Protein AF-A0A6J4JPA9-F1 (afdb_monomer_lite)

Radius of gyration: 32.17 Å; chains: 1; bounding box: 123×94×75 Å

pLDDT: mean 89.49, std 14.1, range [35.19, 98.88]

Organism: NCBI:txid1672391

Secondary structure (DSSP, 8-state):
---------------------PPPPPP---EEE-TTTS-EEEHHHHHHHHHTTHHHHH-SB-S--EEEE-TTT--EEEEEEBSS-EEEE-TTSPTTTTEEE--HHHHHHHHTT--GGGSPPPSS--TTEEEETTTTEEEEEEETTEEHHHHHHH-----S--SS--HHHHHHHT-SB-S--EEEE-TTS-EEEEEEBSS-EEEE-TTS-GGGSEEE--HHHHHHTT---S--TT-EEEEEEESHHHHTTT-SS-HHHHHHHHHHHHHTS-EEEEE---TT--HHHHHHHHHH-HHHHHHHHH-SEEEEE--HHHHHHHHHHHHTT-S-TTTT-HHHHHHHHHHHHHHHHHHHHHHHHS-TTSSEEEEEPPP-TTHHHHHS--S-GGGSS--HHHHHHHHHHHHHHHHHHHHHHTT--EE-HHHHHHTTTT-S-TTTTT-B-TTSSSB-HHHHHHHHHHHHTT--GGG-

Foldseek 3Di:
DDDDDDDDDDDDDDDDPPPDPDPPDDPPWDKDADPVQREMDTHPRNVQLVQQPHCQQFNAWNDYFDWDQDPPPRDTFRWTFTQQWIWGAQPVDDPPVRIATAQLLCVVCVVVVHDLLPADADPADDPQWDADPVQRETFHAPDDCARRRNVLQFHFGDGPVDPTADNVRSCRRFNAWSHYFDQDQAPVRDGFGWTTTRRWIWTADPPDDRVVRTDTGSSSVVVVVPPCDPDPPAEAQEEEEEACQLVQPQEPDGLVRVLLVLVCVVQVGHYDYDYPYYYLDALVNRLCCLPPPPVNLVSLLRGQEYEYEHHLSLLVVLLVCLLVLNCDDPQSRVSLVVSLVVRLVSLLSSLVSSCVSDPVLQHQYEYEADADLCLVVQCVADSGVVPVRDGNCNVSVVSSVSSRVSVCVSCVVRVYYYQYLQCVQCNPVSRRNNVVVQQCDPVSRHGYNVVSVSVNVSSCVVDSVSSD

Structure (mmCIF, N/CA/C/O backbone):
data_AF-A0A6J4JPA9-F1
#
_entry.id   AF-A0A6J4JPA9-F1
#
loop_
_atom_site.group_PDB
_atom_site.id
_atom_site.type_symbol
_atom_site.label_atom_id
_atom_site.label_alt_id
_atom_site.label_comp_id
_atom_site.label_asym_id
_atom_site.label_entity_id
_atom_site.label_seq_id
_atom_site.pdbx_PDB_ins_code
_atom_site.Cartn_x
_atom_site.Cartn_y
_atom_site.Cartn_z
_atom_site.occupancy
_atom_site.B_iso_or_equiv
_atom_site.auth_seq_id
_atom_site.auth_comp_id
_atom_site.auth_asym_id
_atom_site.auth_atom_id
_atom_site.pdbx_PDB_model_num
ATOM 1 N N . MET A 1 1 ? -89.850 -56.544 42.419 1.00 40.09 1 MET A N 1
ATOM 2 C CA . MET A 1 1 ? -90.032 -56.552 40.947 1.00 40.09 1 MET A CA 1
ATOM 3 C C . MET A 1 1 ? -90.059 -55.088 40.504 1.00 40.09 1 MET A C 1
ATOM 5 O O . MET A 1 1 ? -90.893 -54.366 41.016 1.00 40.09 1 MET A O 1
ATOM 9 N N . ILE A 1 2 ? -88.989 -54.527 39.911 1.00 38.66 2 ILE A N 1
ATOM 10 C CA . ILE A 1 2 ? -88.710 -54.491 38.447 1.00 38.66 2 ILE A CA 1
ATOM 11 C C . ILE A 1 2 ? -89.885 -53.768 37.737 1.00 38.66 2 ILE A C 1
ATOM 13 O O . ILE A 1 2 ? -90.986 -54.280 37.838 1.00 38.66 2 ILE A O 1
ATOM 17 N N . ARG A 1 3 ? -89.821 -52.625 37.024 1.00 38.16 3 ARG A N 1
ATOM 18 C CA . ARG A 1 3 ? -88.810 -51.859 36.250 1.00 38.16 3 ARG A CA 1
ATOM 19 C C . ARG A 1 3 ? -89.364 -50.419 36.057 1.00 38.16 3 ARG A C 1
ATOM 21 O O . ARG A 1 3 ? -90.545 -50.277 35.783 1.00 38.16 3 ARG A O 1
ATOM 28 N N . ARG A 1 4 ? -88.591 -49.364 36.352 1.00 39.19 4 ARG A N 1
ATOM 29 C CA . ARG A 1 4 ? -87.927 -48.412 35.417 1.00 39.19 4 ARG A CA 1
ATOM 30 C C . ARG A 1 4 ? -88.840 -47.649 34.433 1.00 39.19 4 ARG A C 1
ATOM 32 O O . ARG A 1 4 ? -89.120 -48.144 33.348 1.00 39.19 4 ARG A O 1
ATOM 39 N N . SER A 1 5 ? -89.161 -46.403 34.792 1.00 42.16 5 SER A N 1
ATOM 40 C CA . SER A 1 5 ? -89.666 -45.349 33.898 1.00 42.16 5 SER A CA 1
ATOM 41 C C . SER A 1 5 ? -88.503 -44.571 33.271 1.00 42.16 5 SER A C 1
ATOM 43 O O . SER A 1 5 ? -87.488 -44.328 33.922 1.00 42.16 5 SER A O 1
ATOM 45 N N . ALA A 1 6 ? -88.654 -44.221 31.995 1.00 45.50 6 ALA A N 1
ATOM 46 C CA . ALA A 1 6 ? -87.673 -43.530 31.169 1.00 45.50 6 ALA A CA 1
ATOM 47 C C . ALA A 1 6 ? -87.465 -42.065 31.594 1.00 45.50 6 ALA A C 1
ATOM 49 O O . ALA A 1 6 ? -88.432 -41.346 31.831 1.00 45.50 6 ALA A O 1
ATOM 50 N N . ALA A 1 7 ? -86.208 -41.620 31.616 1.00 42.81 7 ALA A N 1
ATOM 51 C CA . ALA A 1 7 ? -85.838 -40.209 31.656 1.00 42.81 7 ALA A CA 1
ATOM 52 C C . ALA A 1 7 ? -84.923 -39.913 30.460 1.00 42.81 7 ALA A C 1
ATOM 54 O O . ALA A 1 7 ? -83.884 -40.549 30.281 1.00 42.81 7 ALA A O 1
ATOM 55 N N . LEU A 1 8 ? -85.367 -38.977 29.625 1.00 41.09 8 LEU A N 1
ATOM 56 C CA . LEU A 1 8 ? -84.648 -38.418 28.487 1.00 41.09 8 LEU A CA 1
ATOM 57 C C . LEU A 1 8 ? -83.448 -37.608 29.015 1.00 41.09 8 LEU A C 1
ATOM 59 O O . LEU A 1 8 ? -83.644 -36.670 29.785 1.00 41.09 8 LEU A O 1
ATOM 63 N N . VAL A 1 9 ? -82.223 -37.944 28.607 1.00 43.97 9 VAL A N 1
ATOM 64 C CA . VAL A 1 9 ? -81.032 -37.116 28.859 1.00 43.97 9 VAL A CA 1
ATOM 65 C C . VAL A 1 9 ? -80.701 -36.370 27.571 1.00 43.97 9 VAL A C 1
ATOM 67 O O . VAL A 1 9 ? -80.315 -36.978 26.576 1.00 43.97 9 VAL A O 1
ATOM 70 N N . LEU A 1 10 ? -80.880 -35.049 27.594 1.00 43.00 10 LEU A N 1
ATOM 71 C CA . LEU A 1 10 ? -80.445 -34.130 26.546 1.00 43.00 10 LEU A CA 1
ATOM 72 C C . LEU A 1 10 ? -78.916 -33.981 26.637 1.00 43.00 10 LEU A C 1
ATOM 74 O O . LEU A 1 10 ? -78.399 -33.449 27.618 1.00 43.00 10 LEU A O 1
ATOM 78 N N . SER A 1 11 ? -78.183 -34.468 25.640 1.00 42.44 11 SER A N 1
ATOM 79 C CA . SER A 1 11 ? -76.731 -34.284 25.540 1.00 42.44 11 SER A CA 1
ATOM 80 C C . SER A 1 11 ? -76.431 -32.926 24.895 1.00 42.44 11 SER A C 1
ATOM 82 O O . SER A 1 11 ? -76.606 -32.764 23.689 1.00 42.44 11 SER A O 1
ATOM 84 N N . LEU A 1 12 ? -75.988 -31.940 25.682 1.00 43.91 12 LEU A N 1
ATOM 85 C CA . LEU A 1 12 ? -75.401 -30.706 25.150 1.00 43.91 12 LEU A CA 1
ATOM 86 C C . LEU A 1 12 ? -73.996 -31.006 24.601 1.00 43.91 12 LEU A C 1
ATOM 88 O O . LEU A 1 12 ? -73.062 -31.257 25.361 1.00 43.91 12 LEU A O 1
ATOM 92 N N . LEU A 1 13 ? -73.848 -30.954 23.278 1.00 46.59 13 LEU A N 1
ATOM 93 C CA . LEU A 1 13 ? -72.557 -30.864 22.596 1.00 46.59 13 LEU A CA 1
ATOM 94 C C . LEU A 1 13 ? -72.004 -29.443 22.776 1.00 46.59 13 LEU A C 1
ATOM 96 O O . LEU A 1 13 ? -72.450 -28.505 22.120 1.00 46.59 13 LEU A O 1
ATOM 100 N N . VAL A 1 14 ? -71.034 -29.282 23.675 1.00 51.16 14 VAL A N 1
ATOM 101 C CA . VAL A 1 14 ? -70.233 -28.057 23.786 1.00 51.16 14 VAL A CA 1
ATOM 102 C C . VAL A 1 14 ? -69.163 -28.101 22.694 1.00 51.16 14 VAL A C 1
ATOM 104 O O . VAL A 1 14 ? -68.189 -28.843 22.802 1.00 51.16 14 VAL A O 1
ATOM 107 N N . LEU A 1 15 ? -69.356 -27.331 21.621 1.00 48.31 15 LEU A N 1
ATOM 108 C CA . LEU A 1 15 ? -68.305 -27.055 20.641 1.00 48.31 15 LEU A CA 1
ATOM 109 C C . LEU A 1 15 ? -67.292 -26.081 21.256 1.00 48.31 15 LEU A C 1
ATOM 111 O O . LEU A 1 15 ? -67.607 -24.912 21.475 1.00 48.31 15 LEU A O 1
ATOM 115 N N . TRP A 1 16 ? -66.068 -26.547 21.507 1.00 46.41 16 TRP A N 1
ATOM 116 C CA . TRP A 1 16 ? -64.939 -25.650 21.744 1.00 46.41 16 TRP A CA 1
ATOM 117 C C . TRP A 1 16 ? -64.489 -25.025 20.417 1.00 46.41 16 TRP A C 1
ATOM 119 O O . TRP A 1 16 ? -64.202 -25.765 19.473 1.00 46.41 16 TRP A O 1
ATOM 129 N N . PRO A 1 17 ? -64.385 -23.688 20.314 1.00 51.78 17 PRO A N 1
ATOM 130 C CA . PRO A 1 17 ? -63.760 -23.067 19.161 1.00 51.78 17 PRO A CA 1
ATOM 131 C C . PRO A 1 17 ? -62.256 -23.349 19.222 1.00 51.78 17 PRO A C 1
ATOM 133 O O . PRO A 1 17 ? -61.570 -22.924 20.149 1.00 51.78 17 PRO A O 1
ATOM 136 N N . ALA A 1 18 ? -61.739 -24.072 18.230 1.00 52.09 18 ALA A N 1
ATOM 137 C CA . ALA A 1 18 ? -60.306 -24.180 18.009 1.00 52.09 18 ALA A CA 1
ATOM 138 C C . ALA A 1 18 ? -59.786 -22.796 17.599 1.00 52.09 18 ALA A C 1
ATOM 140 O O . ALA A 1 18 ? -60.001 -22.347 16.475 1.00 52.09 18 ALA A O 1
ATOM 141 N N . TRP A 1 19 ? -59.150 -22.087 18.530 1.00 52.19 19 TRP A N 1
ATOM 142 C CA . TRP A 1 19 ? -58.450 -20.848 18.222 1.00 52.19 19 TRP A CA 1
ATOM 143 C C . TRP A 1 19 ? -57.197 -21.221 17.436 1.00 52.19 19 TRP A C 1
ATOM 145 O O . TRP A 1 19 ? -56.226 -21.733 17.990 1.00 52.19 19 TRP A O 1
ATOM 155 N N . SER A 1 20 ? -57.237 -21.013 16.123 1.00 51.69 20 SER A N 1
ATOM 156 C CA . SER A 1 20 ? -56.045 -21.051 15.288 1.00 51.69 20 SER A CA 1
ATOM 157 C C . SER A 1 20 ? -55.125 -19.917 15.738 1.00 51.69 20 SER A C 1
ATOM 159 O O . SER A 1 20 ? -55.401 -18.747 15.486 1.00 51.69 20 SER A O 1
ATOM 161 N N . THR A 1 21 ? -54.043 -20.244 16.442 1.00 50.28 21 THR A N 1
ATOM 162 C CA . THR A 1 21 ? -52.960 -19.296 16.700 1.00 50.28 21 THR A CA 1
ATOM 163 C C . THR A 1 21 ? -52.272 -19.008 15.370 1.00 50.28 21 THR A C 1
ATOM 165 O O . THR A 1 21 ? -51.461 -19.810 14.903 1.00 50.28 21 THR A O 1
ATOM 168 N N . SER A 1 22 ? -52.614 -17.891 14.731 1.00 51.72 22 SER A N 1
ATOM 169 C CA . SER A 1 22 ? -51.797 -17.353 13.645 1.00 51.72 22 SER A CA 1
ATOM 170 C C . SER A 1 22 ? -50.375 -17.137 14.178 1.00 51.72 22 SER A C 1
ATOM 172 O O . SER A 1 22 ? -50.234 -16.577 15.270 1.00 51.72 22 SER A O 1
ATOM 174 N N . PRO A 1 23 ? -49.317 -17.568 13.468 1.00 51.97 23 PRO A N 1
ATOM 175 C CA . PRO A 1 23 ? -47.966 -17.196 13.853 1.00 51.97 23 PRO A CA 1
ATOM 176 C C . PRO A 1 23 ? -47.880 -15.669 13.800 1.00 51.97 23 PRO A C 1
ATOM 178 O O . PRO A 1 23 ? -48.287 -15.054 12.812 1.00 51.97 23 PRO A O 1
ATOM 181 N N . ALA A 1 24 ? -47.408 -15.051 14.882 1.00 51.53 24 ALA A N 1
ATOM 182 C CA . ALA A 1 24 ? -47.100 -13.630 14.880 1.00 51.53 24 ALA A CA 1
ATOM 183 C C . ALA A 1 24 ? -46.121 -13.365 13.728 1.00 51.53 24 ALA A C 1
ATOM 185 O O . ALA A 1 24 ? -45.061 -13.989 13.666 1.00 51.53 24 ALA A O 1
ATOM 186 N N . ALA A 1 25 ? -46.493 -12.483 12.798 1.00 49.44 25 ALA A N 1
ATOM 187 C CA . ALA A 1 25 ? -45.562 -11.989 11.797 1.00 49.44 25 ALA A CA 1
ATOM 188 C C . ALA A 1 25 ? -44.372 -11.376 12.548 1.00 49.44 25 ALA A C 1
ATOM 190 O O . ALA A 1 25 ? -44.554 -10.448 13.338 1.00 49.44 25 ALA A O 1
ATOM 191 N N . ALA A 1 26 ? -43.176 -11.940 12.364 1.00 52.03 26 ALA A N 1
ATOM 192 C CA . ALA A 1 26 ? -41.956 -11.323 12.855 1.00 52.03 26 ALA A CA 1
ATOM 193 C C . ALA A 1 26 ? -41.895 -9.915 12.253 1.00 52.03 26 ALA A C 1
ATOM 195 O O . ALA A 1 26 ? -41.966 -9.768 11.035 1.00 52.03 26 ALA A O 1
ATOM 196 N N . GLN A 1 27 ? -41.862 -8.882 13.096 1.00 57.12 27 GLN A N 1
ATOM 197 C CA . GLN A 1 27 ? -41.655 -7.523 12.609 1.00 57.12 27 GLN A CA 1
ATOM 198 C C . GLN A 1 27 ? -40.288 -7.483 11.926 1.00 57.12 27 GLN A C 1
ATOM 200 O O . GLN A 1 27 ? -39.288 -7.831 12.556 1.00 57.12 27 GLN A O 1
ATOM 205 N N . ASP A 1 28 ? -40.255 -7.097 10.650 1.00 73.06 28 ASP A N 1
ATOM 206 C CA . ASP A 1 28 ? -39.006 -6.902 9.919 1.00 73.06 28 ASP A CA 1
ATOM 207 C C . ASP A 1 28 ? -38.151 -5.880 10.675 1.00 73.06 28 ASP A C 1
ATOM 209 O O . ASP A 1 28 ? -38.509 -4.707 10.809 1.00 73.06 28 ASP A O 1
ATOM 213 N N . VAL A 1 29 ? -37.025 -6.341 11.218 1.00 81.12 29 VAL A N 1
ATOM 214 C CA . VAL A 1 29 ? -36.054 -5.474 11.883 1.00 81.12 29 VAL A CA 1
ATOM 215 C C . VAL A 1 29 ? -35.402 -4.605 10.801 1.00 81.12 29 VAL A C 1
ATOM 217 O O . VAL A 1 29 ? -34.855 -5.168 9.848 1.00 81.12 29 VAL A O 1
ATOM 220 N N . PRO A 1 30 ? -35.424 -3.259 10.914 1.00 91.38 30 PRO A N 1
ATOM 221 C CA . PRO A 1 30 ? -34.781 -2.385 9.937 1.00 91.38 30 PRO A CA 1
ATOM 222 C C . PRO A 1 30 ? -33.318 -2.779 9.737 1.00 91.38 30 PRO A C 1
ATOM 224 O O . PRO A 1 30 ? -32.589 -2.937 10.717 1.00 91.38 30 PRO A O 1
ATOM 227 N N . ARG A 1 31 ? -32.900 -2.969 8.484 1.00 93.25 31 ARG A N 1
ATOM 228 C CA . ARG A 1 31 ? -31.587 -3.523 8.146 1.00 93.25 31 ARG A CA 1
ATOM 229 C C . ARG A 1 31 ? -31.044 -2.932 6.852 1.00 93.25 31 ARG A C 1
ATOM 231 O O . ARG A 1 31 ? -31.753 -2.872 5.853 1.00 93.25 31 ARG A O 1
ATOM 238 N N . ALA A 1 32 ? -29.754 -2.611 6.853 1.00 92.25 32 ALA A N 1
ATOM 239 C CA . ALA A 1 32 ? -28.984 -2.274 5.659 1.00 92.25 32 ALA A CA 1
ATOM 240 C C . ALA A 1 32 ? -27.672 -3.064 5.657 1.00 92.25 32 ALA A C 1
ATOM 242 O O . ALA A 1 32 ? -26.945 -3.037 6.647 1.00 92.25 32 ALA A O 1
ATOM 243 N N . CYS A 1 33 ? -27.368 -3.770 4.567 1.00 91.12 33 CYS A N 1
ATOM 244 C CA . CYS A 1 33 ? -26.124 -4.525 4.396 1.00 91.12 33 CYS A CA 1
ATOM 245 C C . CYS A 1 33 ? -25.284 -3.934 3.271 1.00 91.12 33 CYS A C 1
ATOM 247 O O . CYS A 1 33 ? -25.821 -3.575 2.225 1.00 91.12 33 CYS A O 1
ATOM 249 N N . PHE A 1 34 ? -23.973 -3.897 3.478 1.00 85.44 34 PHE A N 1
ATOM 250 C CA . PHE A 1 34 ? -23.025 -3.236 2.590 1.00 85.44 34 PHE A CA 1
ATOM 251 C C . PHE A 1 34 ? -22.036 -4.258 2.039 1.00 85.44 34 PHE A C 1
ATOM 253 O O . PHE A 1 34 ? -21.366 -4.963 2.797 1.00 85.44 34 PHE A O 1
ATOM 260 N N . ALA A 1 35 ? -21.956 -4.367 0.714 1.00 75.81 35 ALA A N 1
ATOM 261 C CA . ALA A 1 35 ? -21.073 -5.325 0.048 1.00 75.81 35 ALA A CA 1
ATOM 262 C C . ALA A 1 35 ? -19.592 -4.942 0.204 1.00 75.81 35 ALA A C 1
ATOM 264 O O . ALA A 1 35 ? -18.723 -5.810 0.206 1.00 75.81 35 ALA A O 1
ATOM 265 N N . GLU A 1 36 ? -19.324 -3.649 0.380 1.00 77.06 36 GLU A N 1
ATOM 266 C CA . GLU A 1 36 ? -18.008 -3.037 0.545 1.00 77.06 36 GLU A CA 1
ATOM 267 C C . GLU A 1 36 ? -17.280 -3.562 1.786 1.00 77.06 36 GLU A C 1
ATOM 269 O O . GLU A 1 36 ? -16.065 -3.755 1.760 1.00 77.06 36 GLU A O 1
ATOM 274 N N . THR A 1 37 ? -18.023 -3.825 2.864 1.00 74.81 37 THR A N 1
ATOM 275 C CA . THR A 1 37 ? -17.467 -4.283 4.147 1.00 74.81 37 THR A CA 1
ATOM 276 C C . THR A 1 37 ? -17.978 -5.657 4.577 1.00 74.81 37 THR A C 1
ATOM 278 O O . THR A 1 37 ? -17.434 -6.254 5.510 1.00 74.81 37 THR A O 1
ATOM 281 N N . GLY A 1 38 ? -19.023 -6.172 3.921 1.00 83.94 38 GLY A N 1
ATOM 282 C CA . GLY A 1 38 ? -19.721 -7.398 4.312 1.00 83.94 38 GLY A CA 1
ATOM 283 C C . GLY A 1 38 ? -20.500 -7.271 5.625 1.00 83.94 38 GLY A C 1
ATOM 284 O O . GLY A 1 38 ? -20.912 -8.287 6.180 1.00 83.94 38 GLY A O 1
ATOM 285 N N . GLN A 1 39 ? -20.677 -6.050 6.141 1.00 89.56 39 GLN A N 1
ATOM 286 C CA . GLN A 1 39 ? -21.355 -5.783 7.408 1.00 89.56 39 GLN A CA 1
ATOM 287 C C . GLN A 1 39 ? -22.784 -5.297 7.183 1.00 89.56 39 GLN A C 1
ATOM 289 O O . GLN A 1 39 ? -23.113 -4.713 6.148 1.00 89.56 39 GLN A O 1
ATOM 294 N N . CYS A 1 40 ? -23.626 -5.506 8.191 1.00 91.75 40 CYS A N 1
ATOM 295 C CA . CYS A 1 40 ? -24.981 -4.979 8.224 1.00 91.75 40 CYS A CA 1
ATOM 296 C C . CYS A 1 40 ? -25.178 -4.089 9.449 1.00 91.75 40 CYS A C 1
ATOM 298 O O . CYS A 1 40 ? -24.576 -4.313 10.498 1.00 91.75 40 CYS A O 1
ATOM 300 N N . ILE A 1 41 ? -26.030 -3.083 9.301 1.00 95.56 41 ILE A N 1
ATOM 301 C CA . ILE A 1 41 ? -26.552 -2.263 10.390 1.00 95.56 41 ILE A CA 1
ATOM 302 C C . ILE A 1 41 ? -27.994 -2.701 10.591 1.00 95.56 41 ILE A C 1
ATOM 304 O O . ILE A 1 41 ? -28.755 -2.738 9.622 1.00 95.56 41 ILE A O 1
ATOM 308 N N . GLU A 1 42 ? -28.367 -3.029 11.821 1.00 94.75 42 GLU A N 1
ATOM 309 C CA . GLU A 1 42 ? -29.688 -3.563 12.145 1.00 94.75 42 GLU A CA 1
ATOM 310 C C . GLU A 1 42 ? -30.344 -2.777 13.288 1.00 94.75 42 GLU A C 1
ATOM 312 O O . GLU A 1 42 ? -29.690 -2.065 14.056 1.00 94.75 42 GLU A O 1
ATOM 317 N N . GLY A 1 43 ? -31.669 -2.871 13.380 1.00 94.56 43 GLY A N 1
ATOM 318 C CA . GLY A 1 43 ? -32.457 -2.402 14.514 1.00 94.56 43 GLY A CA 1
ATOM 319 C C . GLY A 1 43 ? -32.227 -0.931 14.859 1.00 94.56 43 GLY A C 1
ATOM 320 O O . GLY A 1 43 ? -32.371 -0.041 14.019 1.00 94.56 43 GLY A O 1
ATOM 321 N N . ARG A 1 44 ? -31.899 -0.660 16.129 1.00 94.50 44 ARG A N 1
ATOM 322 C CA . ARG A 1 44 ? -31.781 0.714 16.637 1.00 94.50 44 ARG A CA 1
ATOM 323 C C . ARG A 1 44 ? -30.624 1.478 15.996 1.00 94.50 44 ARG A C 1
ATOM 325 O O . ARG A 1 44 ? -30.803 2.659 15.695 1.00 94.50 44 ARG A O 1
ATOM 332 N N . PHE A 1 45 ? -29.487 0.824 15.750 1.00 97.12 45 PHE A N 1
ATOM 333 C CA . PHE A 1 45 ? -28.353 1.445 15.065 1.00 97.12 45 PHE A CA 1
ATOM 334 C C . PHE A 1 45 ? -28.675 1.778 13.615 1.00 97.12 45 PHE A C 1
ATOM 336 O O . PHE A 1 45 ? -28.258 2.835 13.151 1.00 97.12 45 PHE A O 1
ATOM 343 N N . HIS A 1 46 ? -29.484 0.966 12.927 1.00 96.44 46 HIS A N 1
ATOM 344 C CA . HIS A 1 46 ? -29.949 1.303 11.581 1.00 96.44 46 HIS A CA 1
ATOM 345 C C . HIS A 1 46 ? -30.807 2.572 11.597 1.00 96.44 46 HIS A C 1
ATOM 347 O O . HIS A 1 46 ? -30.546 3.512 10.846 1.00 96.44 46 HIS A O 1
ATOM 353 N N . THR A 1 47 ? -31.802 2.634 12.488 1.00 94.56 47 THR A N 1
ATOM 354 C CA . THR A 1 47 ? -32.665 3.817 12.631 1.00 94.56 47 THR A CA 1
ATOM 355 C C . THR A 1 47 ? -31.858 5.064 12.987 1.00 94.56 47 THR A C 1
ATOM 357 O O . THR A 1 47 ? -32.102 6.130 12.431 1.00 94.56 47 THR A O 1
ATOM 360 N N . TYR A 1 48 ? -30.882 4.936 13.889 1.00 95.19 48 TYR A N 1
ATOM 361 C CA . TYR A 1 48 ? -30.017 6.045 14.282 1.00 95.19 48 TYR A CA 1
ATOM 362 C C . TYR A 1 48 ? -29.113 6.507 13.134 1.00 95.19 48 TYR A C 1
ATOM 364 O O . TYR A 1 48 ? -29.080 7.695 12.832 1.00 95.19 48 TYR A O 1
ATOM 372 N N . TRP A 1 49 ? -28.437 5.579 12.454 1.00 95.38 49 TRP A N 1
ATOM 373 C CA . TRP A 1 49 ? -27.576 5.877 11.309 1.00 95.38 49 TRP A CA 1
ATOM 374 C C . TRP A 1 49 ? -28.352 6.614 10.213 1.00 95.38 49 TRP A C 1
ATOM 376 O O . TRP A 1 49 ? -27.913 7.663 9.750 1.00 95.38 49 TRP A O 1
ATOM 386 N N . ASN A 1 50 ? -29.541 6.117 9.854 1.00 93.56 50 ASN A N 1
ATOM 387 C CA . ASN A 1 50 ? -30.366 6.713 8.804 1.00 93.56 50 ASN A CA 1
ATOM 388 C C . ASN A 1 50 ? -30.923 8.092 9.194 1.00 93.56 50 ASN A C 1
ATOM 390 O O . ASN A 1 50 ? -30.986 8.981 8.352 1.00 93.56 50 ASN A O 1
ATOM 394 N N . GLY A 1 51 ? -31.312 8.277 10.460 1.00 91.00 51 GLY A N 1
ATOM 395 C CA . GLY A 1 51 ? -31.841 9.552 10.954 1.00 91.00 51 GLY A CA 1
ATOM 396 C C . GLY A 1 51 ? -30.792 10.659 11.086 1.00 91.00 51 GLY A C 1
ATOM 397 O O . GLY A 1 51 ? -31.147 11.826 11.050 1.00 91.00 51 GLY A O 1
ATOM 398 N N . ASN A 1 52 ? -29.509 10.305 11.193 1.00 90.25 52 ASN A N 1
ATOM 399 C CA . ASN A 1 52 ? -28.425 11.246 11.496 1.00 90.25 52 ASN A CA 1
ATOM 400 C C . ASN A 1 52 ? -27.439 11.429 10.325 1.00 90.25 52 ASN A C 1
ATOM 402 O O . ASN A 1 52 ? -26.246 11.644 10.525 1.00 90.25 52 ASN A O 1
ATOM 406 N N . GLY A 1 53 ? -27.925 11.300 9.087 1.00 85.19 53 GLY A N 1
ATOM 407 C CA . GLY A 1 53 ? -27.153 11.601 7.875 1.00 85.19 53 GLY A CA 1
ATOM 408 C C . GLY A 1 53 ? -26.390 10.427 7.255 1.00 85.19 53 GLY A C 1
ATOM 409 O O . GLY A 1 53 ? -25.785 10.597 6.199 1.00 85.19 53 GLY A O 1
ATOM 410 N N . GLY A 1 54 ? -26.446 9.231 7.844 1.00 91.38 54 GLY A N 1
ATOM 411 C CA . GLY A 1 54 ? -26.022 7.976 7.225 1.00 91.38 54 GLY A CA 1
ATOM 412 C C . GLY A 1 54 ? -24.587 7.958 6.694 1.00 91.38 54 GLY A C 1
ATOM 413 O O . GLY A 1 54 ? -23.634 8.297 7.398 1.00 91.38 54 GLY A O 1
ATOM 414 N N . LEU A 1 55 ? -24.427 7.514 5.443 1.00 84.12 55 LEU A N 1
ATOM 415 C CA . LEU A 1 55 ? -23.125 7.255 4.822 1.00 84.12 55 LEU A CA 1
ATOM 416 C C . LEU A 1 55 ? -22.217 8.504 4.778 1.00 84.12 55 LEU A C 1
ATOM 418 O O . LEU A 1 55 ? -21.054 8.376 5.164 1.00 84.12 55 LEU A O 1
ATOM 422 N N . PRO A 1 56 ? -22.698 9.701 4.378 1.00 80.25 56 PRO A N 1
ATOM 423 C CA . PRO A 1 56 ? -21.911 10.935 4.444 1.00 80.25 56 PRO A CA 1
ATOM 424 C C . PRO A 1 56 ? -21.326 11.269 5.823 1.00 80.25 56 PRO A C 1
ATOM 426 O O . PRO A 1 56 ? -20.215 11.792 5.889 1.00 80.25 56 PRO A O 1
ATOM 429 N N . VAL A 1 57 ? -22.050 10.967 6.906 1.00 86.00 57 VAL A N 1
ATOM 430 C CA . VAL A 1 57 ? -21.657 11.346 8.274 1.00 86.00 57 VAL A CA 1
ATOM 431 C C . VAL A 1 57 ? -20.808 10.259 8.928 1.00 86.00 57 VAL A C 1
ATOM 433 O O . VAL A 1 57 ? -19.704 10.528 9.395 1.00 86.00 57 VAL A O 1
ATOM 436 N N . PHE A 1 58 ? -21.280 9.012 8.920 1.00 92.75 58 PHE A N 1
ATOM 437 C CA . PHE A 1 58 ? -20.660 7.919 9.678 1.00 92.75 58 PHE A CA 1
ATOM 438 C C . PHE A 1 58 ? -19.766 7.010 8.827 1.00 92.75 58 PHE A C 1
ATOM 440 O O . PHE A 1 58 ? -18.856 6.365 9.353 1.00 92.75 58 PHE A O 1
ATOM 447 N N . GLY A 1 59 ? -19.985 6.977 7.510 1.00 90.75 59 GLY A N 1
ATOM 448 C CA . GLY A 1 59 ? -19.369 6.002 6.610 1.00 90.75 59 GLY A CA 1
ATOM 449 C C . GLY A 1 59 ? -19.981 4.603 6.713 1.00 90.75 59 GLY A C 1
ATOM 450 O O . GLY A 1 59 ? -21.053 4.409 7.300 1.00 90.75 59 GLY A O 1
ATOM 451 N N . PHE A 1 60 ? -19.302 3.629 6.109 1.00 89.50 60 PHE A N 1
ATOM 452 C CA . PHE A 1 60 ? -19.722 2.228 6.136 1.00 89.50 60 PHE A CA 1
ATOM 453 C C . PHE A 1 60 ? -19.537 1.600 7.531 1.00 89.50 60 PHE A C 1
ATOM 455 O O . PHE A 1 60 ? -18.602 1.962 8.252 1.00 89.50 60 PHE A O 1
ATOM 462 N N . PRO A 1 61 ? -20.376 0.624 7.929 1.00 95.00 61 PRO A N 1
ATOM 463 C CA . PRO A 1 61 ? -20.092 -0.219 9.088 1.00 95.00 61 PRO A CA 1
ATOM 464 C C . PRO A 1 61 ? -18.853 -1.076 8.813 1.00 95.00 61 PRO A C 1
ATOM 466 O O . PRO A 1 61 ? -18.776 -1.753 7.790 1.00 95.00 61 PRO A O 1
ATOM 469 N N . ILE A 1 62 ? -17.897 -1.092 9.738 1.00 90.38 62 ILE A N 1
ATOM 470 C CA . ILE A 1 62 ? -16.637 -1.847 9.607 1.00 90.38 62 ILE A CA 1
ATOM 471 C C . ILE A 1 62 ? -16.572 -3.064 10.536 1.00 90.38 62 ILE A C 1
ATOM 473 O O . ILE A 1 62 ? -15.642 -3.862 10.456 1.00 90.38 62 ILE A O 1
ATOM 477 N N . THR A 1 63 ? -17.574 -3.237 11.399 1.00 89.12 63 THR A N 1
ATOM 478 C CA . THR A 1 63 ? -17.722 -4.408 12.273 1.00 89.12 63 THR A CA 1
ATOM 479 C C . THR A 1 63 ? -19.197 -4.789 12.451 1.00 89.12 63 THR A C 1
ATOM 481 O O . THR A 1 63 ? -20.058 -3.937 12.202 1.00 89.12 63 THR A O 1
ATOM 484 N N . PRO A 1 64 ? -19.515 -6.014 12.915 1.00 92.25 64 PRO A N 1
ATOM 485 C CA . PRO A 1 64 ? -20.857 -6.324 13.400 1.00 92.25 64 PRO A CA 1
ATOM 486 C C . PRO A 1 64 ? -21.116 -5.650 14.756 1.00 92.25 64 PRO A C 1
ATOM 488 O O . PRO A 1 64 ? -20.171 -5.345 15.494 1.00 92.25 64 PRO A O 1
ATOM 491 N N . GLU A 1 65 ? -22.394 -5.470 15.103 1.00 93.44 65 GLU A N 1
ATOM 492 C CA . GLU A 1 65 ? -22.797 -5.115 16.467 1.00 93.44 65 GLU A CA 1
ATOM 493 C C . GLU A 1 65 ? -22.343 -6.205 17.451 1.00 93.44 65 GLU A C 1
ATOM 495 O O . GLU A 1 65 ? -22.582 -7.398 17.243 1.00 93.44 65 GLU A O 1
ATOM 500 N N . ARG A 1 66 ? -21.659 -5.802 18.524 1.00 92.75 66 ARG A N 1
ATOM 501 C CA . ARG A 1 66 ? -21.184 -6.694 19.592 1.00 92.75 66 ARG A CA 1
ATOM 502 C C . ARG A 1 66 ? -21.071 -5.951 20.918 1.00 92.75 66 ARG A C 1
ATOM 504 O O . ARG A 1 66 ? -20.982 -4.732 20.935 1.00 92.75 66 ARG A O 1
ATOM 511 N N . GLY A 1 67 ? -21.025 -6.675 22.031 1.00 91.19 67 GLY A N 1
ATOM 512 C CA . GLY A 1 67 ? -20.724 -6.067 23.328 1.00 91.19 67 GLY A CA 1
ATOM 513 C C . GLY A 1 67 ? -19.263 -5.614 23.414 1.00 91.19 67 GLY A C 1
ATOM 514 O O . GLY A 1 67 ? -18.366 -6.425 23.181 1.00 91.19 67 GLY A O 1
ATOM 515 N N . GLU A 1 68 ? -19.020 -4.356 23.784 1.00 87.44 68 GLU A N 1
ATOM 516 C CA . GLU A 1 68 ? -17.680 -3.830 24.084 1.00 87.44 68 GLU A CA 1
ATOM 517 C C . GLU A 1 68 ? -17.653 -3.047 25.398 1.00 87.44 68 GLU A C 1
ATOM 519 O O . GLU A 1 68 ? -18.620 -2.346 25.705 1.00 87.44 68 GLU A O 1
ATOM 524 N N . PRO A 1 69 ? -16.556 -3.129 26.175 1.00 86.81 69 PRO A N 1
ATOM 525 C CA . PRO A 1 69 ? -16.377 -2.287 27.345 1.00 86.81 69 PRO A CA 1
ATOM 526 C C . PRO A 1 69 ? -16.143 -0.829 26.929 1.00 86.81 69 PRO A C 1
ATOM 528 O O . PRO A 1 69 ? -15.222 -0.517 26.173 1.00 86.81 69 PRO A O 1
ATOM 531 N N . ASN A 1 70 ? -16.937 0.082 27.478 1.00 82.44 70 ASN A N 1
ATOM 532 C CA . ASN A 1 70 ? -16.708 1.513 27.378 1.00 82.44 70 ASN A CA 1
ATOM 533 C C . ASN A 1 70 ? -15.528 1.911 28.275 1.00 82.44 70 ASN A C 1
ATOM 535 O O . ASN A 1 70 ? -15.475 1.565 29.455 1.00 82.44 70 ASN A O 1
ATOM 539 N N . ARG A 1 71 ? -14.583 2.673 27.720 1.00 80.75 71 ARG A N 1
ATOM 540 C CA . ARG A 1 71 ? -13.325 3.041 28.389 1.00 80.75 71 ARG A CA 1
ATOM 541 C C . ARG A 1 71 ? -13.520 3.849 29.677 1.00 80.75 71 ARG 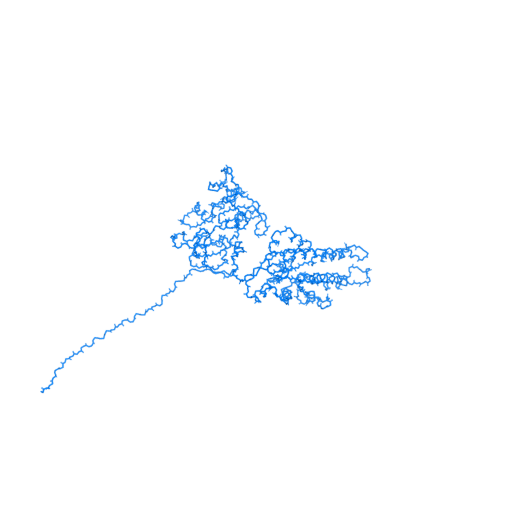A C 1
ATOM 543 O O . ARG A 1 71 ? -12.694 3.755 30.579 1.00 80.75 71 ARG A O 1
ATOM 550 N N . ASP A 1 72 ? -14.559 4.673 29.740 1.00 73.56 72 ASP A N 1
ATOM 551 C CA . ASP A 1 72 ? -14.759 5.635 30.827 1.00 73.56 72 ASP A CA 1
ATOM 552 C C . ASP A 1 72 ? -15.576 5.050 31.981 1.00 73.56 72 ASP A C 1
ATOM 554 O O . ASP A 1 72 ? -15.338 5.374 33.141 1.00 73.56 72 ASP A O 1
ATOM 558 N N . THR A 1 73 ? -16.522 4.165 31.668 1.00 80.94 73 THR A N 1
ATOM 559 C CA . THR A 1 73 ? -17.426 3.549 32.654 1.00 80.94 73 THR A CA 1
ATOM 560 C C . THR A 1 73 ? -17.056 2.107 32.991 1.00 80.94 73 THR A C 1
ATOM 562 O O . THR A 1 73 ? -17.534 1.570 33.988 1.00 80.94 73 THR A O 1
ATOM 565 N N . ASN A 1 74 ? -16.224 1.465 32.162 1.00 79.06 74 ASN A N 1
ATOM 566 C CA . ASN A 1 74 ? -15.898 0.037 32.197 1.00 79.06 74 ASN A CA 1
ATOM 567 C C . ASN A 1 74 ? -17.125 -0.896 32.069 1.00 79.06 74 ASN A C 1
ATOM 569 O O . ASN A 1 74 ? -17.024 -2.100 32.308 1.00 79.06 74 ASN A O 1
ATOM 573 N N . GLN A 1 75 ? -18.288 -0.352 31.693 1.00 84.38 75 GLN A N 1
ATOM 574 C CA . GLN A 1 75 ? -19.510 -1.108 31.421 1.00 84.38 75 GLN A CA 1
ATOM 575 C C . GLN A 1 75 ? -19.515 -1.605 29.977 1.00 84.38 75 GLN A C 1
ATOM 577 O O . GLN A 1 75 ? -18.939 -0.969 29.100 1.00 84.38 75 GLN A O 1
ATOM 582 N N . THR A 1 76 ? -20.148 -2.751 29.726 1.00 91.12 76 THR A N 1
ATOM 583 C CA . THR A 1 76 ? -20.253 -3.315 28.374 1.00 91.12 76 THR A CA 1
ATOM 584 C C . THR A 1 76 ? -21.536 -2.850 27.703 1.00 91.12 76 THR A C 1
ATOM 586 O O . THR A 1 76 ? -22.616 -3.121 28.224 1.00 91.12 76 THR A O 1
ATOM 589 N N . TYR A 1 77 ? -21.420 -2.233 26.529 1.00 93.50 77 TYR A N 1
ATOM 590 C CA . TYR A 1 77 ? -22.561 -1.784 25.730 1.00 93.50 77 TYR A CA 1
ATOM 591 C C . TYR A 1 77 ? -22.591 -2.485 24.372 1.00 93.50 77 TYR A C 1
ATOM 593 O O . TYR A 1 77 ? -21.524 -2.766 23.809 1.00 93.50 77 TYR A O 1
ATOM 601 N N . PRO A 1 78 ? -23.783 -2.748 23.800 1.00 96.75 78 PRO A N 1
ATOM 602 C CA . PRO A 1 78 ? -23.894 -3.068 22.385 1.00 96.75 78 PRO A CA 1
ATOM 603 C C . PRO A 1 78 ? -23.244 -1.948 21.579 1.00 96.75 78 PRO A C 1
ATOM 605 O O . PRO A 1 78 ? -23.563 -0.775 21.765 1.00 96.75 78 PRO A O 1
ATOM 608 N N . THR A 1 79 ? -22.284 -2.318 20.747 1.00 96.50 79 THR A N 1
ATOM 609 C CA . THR A 1 79 ? -21.361 -1.401 20.092 1.00 96.50 79 THR A CA 1
ATOM 610 C C . THR A 1 79 ? -21.178 -1.810 18.644 1.00 96.50 79 THR A C 1
ATOM 612 O O . THR A 1 79 ? -21.002 -2.992 18.343 1.00 96.50 79 THR A O 1
ATOM 615 N N . GLN A 1 80 ? -21.182 -0.835 17.741 1.00 97.50 80 GLN A N 1
ATOM 616 C CA . GLN A 1 80 ? -20.838 -1.051 16.340 1.00 97.50 80 GLN A CA 1
ATOM 617 C C . GLN A 1 80 ? -19.909 0.055 15.843 1.00 97.50 80 GLN A C 1
ATOM 619 O O . GLN A 1 80 ? -20.134 1.242 16.075 1.00 97.50 80 GLN A O 1
ATOM 624 N N . TRP A 1 81 ? -18.848 -0.349 15.150 1.00 96.56 81 TRP A N 1
ATOM 625 C CA . TRP A 1 81 ? -17.889 0.568 14.547 1.00 96.56 81 TRP A CA 1
ATOM 626 C C . TRP A 1 81 ? -18.223 0.856 13.088 1.00 96.56 81 TRP A C 1
ATOM 628 O O . TRP A 1 81 ? -18.543 -0.056 12.319 1.00 96.56 81 TRP A O 1
ATOM 638 N N . PHE A 1 82 ? -18.050 2.119 12.719 1.00 96.69 82 PHE A N 1
ATOM 639 C CA . PHE A 1 82 ? -18.172 2.680 11.379 1.00 96.69 82 PHE A CA 1
ATOM 640 C C . PHE A 1 82 ? -16.841 3.315 10.974 1.00 96.69 82 PHE A C 1
ATOM 642 O O . PHE A 1 82 ? -15.948 3.474 11.805 1.00 96.69 82 PHE A O 1
ATOM 649 N N . GLU A 1 83 ? -16.682 3.691 9.708 1.00 91.81 83 GLU A N 1
ATOM 650 C CA . GLU A 1 83 ? -15.433 4.302 9.237 1.00 91.81 83 GLU A CA 1
ATOM 651 C C . GLU A 1 83 ? -15.064 5.570 10.021 1.00 91.81 83 GLU A C 1
ATOM 653 O O . GLU A 1 83 ? -13.884 5.782 10.303 1.00 91.81 83 GLU A O 1
ATOM 658 N N . ARG A 1 84 ? -16.047 6.392 10.414 1.00 93.69 84 ARG A N 1
ATOM 659 C CA . ARG A 1 84 ? -15.808 7.676 11.100 1.00 93.69 84 ARG A CA 1
ATOM 660 C C . ARG A 1 84 ? -16.164 7.681 12.583 1.00 93.69 84 ARG A C 1
ATOM 662 O O . ARG A 1 84 ? -15.585 8.468 13.324 1.00 93.69 84 ARG A O 1
ATOM 669 N N . ASN A 1 85 ? -17.050 6.793 13.039 1.00 96.44 85 ASN A N 1
ATOM 670 C CA . ASN A 1 85 ? -17.576 6.811 14.408 1.00 96.44 85 ASN A CA 1
ATOM 671 C C . ASN A 1 85 ? -17.733 5.408 15.013 1.00 96.44 85 ASN A C 1
ATOM 673 O O . ASN A 1 85 ? -17.686 4.393 14.323 1.00 96.44 85 ASN A O 1
ATOM 677 N N . ARG A 1 86 ? -17.952 5.365 16.329 1.00 96.75 86 ARG A N 1
ATOM 678 C CA . ARG A 1 86 ? -18.344 4.175 17.093 1.00 96.75 86 ARG A CA 1
ATOM 679 C C . ARG A 1 86 ? -19.666 4.468 17.778 1.00 96.75 86 ARG A C 1
ATOM 681 O O . ARG A 1 86 ? -19.741 5.461 18.497 1.00 96.75 86 ARG A O 1
ATOM 688 N N . PHE A 1 87 ? -20.674 3.637 17.548 1.00 97.88 87 PHE A N 1
ATOM 689 C CA . PHE A 1 87 ? -21.967 3.738 18.221 1.00 97.88 87 PHE A CA 1
ATOM 690 C C . PHE A 1 87 ? -21.974 2.841 19.444 1.00 97.88 87 PHE A C 1
ATOM 692 O O . PHE A 1 87 ? -21.544 1.694 19.350 1.00 97.88 87 PHE A O 1
ATOM 699 N N . GLU A 1 88 ? -22.502 3.348 20.550 1.00 96.94 88 GLU A N 1
ATOM 700 C CA . GLU A 1 88 ? -22.719 2.618 21.796 1.00 96.94 88 GLU A CA 1
ATOM 701 C C . GLU A 1 88 ? -24.182 2.774 22.201 1.00 96.94 88 GLU A C 1
ATOM 703 O O . GLU A 1 88 ? -24.702 3.892 22.245 1.00 96.94 88 GLU A O 1
ATOM 708 N N . ARG A 1 89 ? -24.872 1.662 22.461 1.00 96.44 89 ARG A N 1
ATOM 709 C CA . ARG A 1 89 ? -26.281 1.683 22.854 1.00 96.44 89 ARG A CA 1
ATOM 710 C C . ARG A 1 89 ? -26.426 1.698 24.373 1.00 96.44 89 ARG A C 1
ATOM 712 O O . ARG A 1 89 ? -26.100 0.718 25.037 1.00 96.44 89 ARG A O 1
ATOM 719 N N . HIS A 1 90 ? -27.015 2.770 24.881 1.00 93.88 90 HIS A N 1
ATOM 720 C CA . HIS A 1 90 ? -27.306 3.016 26.290 1.00 93.88 90 HIS A CA 1
ATOM 721 C C . HIS A 1 90 ? -28.804 2.833 26.541 1.00 93.88 90 HIS A C 1
ATOM 723 O O . HIS A 1 90 ? -29.593 3.762 26.380 1.00 93.88 90 HIS A O 1
ATOM 729 N N . ALA A 1 91 ? -29.215 1.611 26.888 1.00 91.81 91 ALA A N 1
ATOM 730 C CA . ALA A 1 91 ? -30.628 1.260 27.069 1.00 91.81 91 ALA A CA 1
ATOM 731 C C . ALA A 1 91 ? -31.289 1.972 28.266 1.00 91.81 91 ALA A C 1
ATOM 733 O O . ALA A 1 91 ? -32.514 2.020 28.359 1.00 91.81 91 ALA A O 1
ATOM 734 N N . GLU A 1 92 ? -30.479 2.503 29.176 1.00 91.69 92 GLU A N 1
ATOM 735 C CA . GLU A 1 92 ? -30.873 3.331 30.309 1.00 91.69 92 GLU A CA 1
ATOM 736 C C . GLU A 1 92 ? -31.336 4.741 29.907 1.00 91.69 92 GLU A C 1
ATOM 738 O O . GLU A 1 92 ? -32.049 5.387 30.676 1.00 91.69 92 GLU A O 1
ATOM 743 N N . ASN A 1 93 ? -30.977 5.207 28.708 1.00 91.75 93 ASN A N 1
ATOM 744 C CA . ASN A 1 93 ? -31.379 6.511 28.194 1.00 91.75 93 ASN A CA 1
ATOM 745 C C . ASN A 1 93 ? -32.618 6.387 27.300 1.00 91.75 93 ASN A C 1
ATOM 747 O O . ASN A 1 93 ? -32.818 5.395 26.599 1.00 91.75 93 ASN A O 1
ATOM 751 N N . ALA A 1 94 ? -33.445 7.432 27.283 1.00 91.38 94 ALA A N 1
ATOM 752 C CA . ALA A 1 94 ? -34.524 7.545 26.310 1.00 91.38 94 ALA A CA 1
ATOM 753 C C . ALA A 1 94 ? -33.977 7.994 24.947 1.00 91.38 94 ALA A C 1
ATOM 755 O O . ALA A 1 94 ? -33.040 8.793 24.874 1.00 91.38 94 ALA A O 1
ATOM 756 N N . ALA A 1 95 ? -34.595 7.522 23.861 1.00 87.62 95 ALA A N 1
ATOM 757 C CA . ALA A 1 95 ? -34.315 8.043 22.528 1.00 87.62 95 ALA A CA 1
ATOM 758 C C . ALA A 1 95 ? -34.585 9.564 22.468 1.00 87.62 95 ALA A C 1
ATOM 760 O O . ALA A 1 95 ? -35.560 10.015 23.075 1.00 87.62 95 ALA A O 1
ATOM 761 N N . PRO A 1 96 ? -33.758 10.346 21.746 1.00 86.44 96 PRO A N 1
ATOM 762 C CA . PRO A 1 96 ? -32.681 9.916 20.841 1.00 86.44 96 PRO A CA 1
ATOM 763 C C . PRO A 1 96 ? -31.301 9.680 21.497 1.00 86.44 96 PRO A C 1
ATOM 765 O O . PRO A 1 96 ? -30.359 9.322 20.793 1.00 86.44 96 PRO A O 1
ATOM 768 N N . TYR A 1 97 ? -31.172 9.824 22.820 1.00 89.56 97 TYR A N 1
ATOM 769 C CA . TYR A 1 97 ? -29.903 9.727 23.568 1.00 89.56 97 TYR A CA 1
ATOM 770 C C . TYR A 1 97 ? -29.497 8.295 23.962 1.00 89.56 97 TYR A C 1
ATOM 772 O O . TYR A 1 97 ? -28.526 8.084 24.692 1.00 89.56 97 TYR A O 1
ATOM 780 N N . ASP A 1 98 ? -30.247 7.300 23.494 1.00 93.06 98 ASP A N 1
ATOM 781 C CA . ASP A 1 98 ? -29.998 5.873 23.705 1.00 93.06 98 ASP A CA 1
ATOM 782 C C . ASP A 1 98 ? -28.905 5.304 22.786 1.00 93.06 98 ASP A C 1
ATOM 784 O O . ASP A 1 98 ? -28.509 4.150 22.944 1.00 93.06 98 ASP A O 1
ATOM 788 N N . VAL A 1 99 ? -28.393 6.102 21.845 1.00 96.12 99 VAL A N 1
ATOM 789 C CA . VAL A 1 99 ? -27.190 5.803 21.059 1.00 96.12 99 VAL A CA 1
ATOM 790 C C . VAL A 1 99 ? -26.217 6.968 21.189 1.00 96.12 99 VAL A C 1
ATOM 792 O O . VAL A 1 99 ? -26.520 8.092 20.785 1.00 96.12 99 VAL A O 1
ATOM 795 N N . LEU A 1 100 ? -25.041 6.692 21.747 1.00 94.12 100 LEU A N 1
ATOM 796 C CA . LEU A 1 100 ? -23.981 7.671 21.952 1.00 94.12 100 LEU A CA 1
ATOM 797 C C . LEU A 1 100 ? -22.779 7.365 21.059 1.00 94.12 100 LEU A C 1
ATOM 799 O O . LEU A 1 100 ? -22.477 6.212 20.748 1.00 94.12 100 LEU A O 1
ATOM 803 N N . LEU A 1 101 ? -22.082 8.424 20.652 1.00 96.25 101 LEU A N 1
ATOM 804 C CA . LEU A 1 101 ? -20.862 8.325 19.863 1.00 96.25 101 LEU A CA 1
ATOM 805 C C . LEU A 1 101 ? -19.630 8.268 20.769 1.00 96.25 101 LEU A C 1
ATOM 807 O O . LEU A 1 101 ? -19.424 9.149 21.614 1.00 96.25 101 LEU A O 1
ATOM 811 N N . GLY A 1 102 ? -18.776 7.272 20.535 1.00 93.94 102 GLY A N 1
ATOM 812 C CA . GLY A 1 102 ? -17.480 7.145 21.195 1.00 93.94 102 GLY A CA 1
ATOM 813 C C . GLY A 1 102 ? -16.558 8.335 20.906 1.00 93.94 102 GLY A C 1
ATOM 814 O O . GLY A 1 102 ? -16.576 8.912 19.816 1.00 93.94 102 GLY A O 1
ATOM 815 N N . ARG A 1 103 ? -15.712 8.689 21.880 1.00 95.12 103 ARG A N 1
ATOM 816 C CA . ARG A 1 103 ? -14.769 9.821 21.809 1.00 95.12 103 ARG A CA 1
ATOM 817 C C . ARG A 1 103 ? -13.521 9.483 20.986 1.00 95.12 103 ARG A C 1
ATOM 819 O O . ARG A 1 103 ? -12.405 9.432 21.501 1.00 95.12 103 ARG A O 1
ATOM 826 N N . LEU A 1 104 ? -13.724 9.212 19.697 1.00 95.50 104 LEU A N 1
ATOM 827 C CA . LEU A 1 104 ? -12.683 8.664 18.827 1.00 95.50 104 LEU A CA 1
ATOM 828 C C . LEU A 1 104 ? -11.493 9.606 18.598 1.00 95.50 104 LEU A C 1
ATOM 830 O O . LEU A 1 104 ? -10.383 9.129 18.373 1.00 95.50 104 LEU A O 1
ATOM 834 N N . GLY A 1 105 ? -11.682 10.925 18.672 1.00 96.38 105 GLY A N 1
ATOM 835 C CA . GLY A 1 105 ? -10.562 11.859 18.567 1.00 96.38 105 GLY A CA 1
ATOM 836 C C . GLY A 1 105 ? -9.652 11.802 19.794 1.00 96.38 105 GLY A C 1
ATOM 837 O O . GLY A 1 105 ? -8.436 11.702 19.638 1.00 96.38 105 GLY A O 1
ATOM 838 N N . ASP A 1 106 ? -10.224 11.747 21.003 1.00 94.50 106 ASP A N 1
ATOM 839 C CA . ASP A 1 106 ? -9.462 11.509 22.243 1.00 94.50 106 ASP A CA 1
ATOM 840 C C . ASP A 1 106 ? -8.768 10.139 22.222 1.00 94.50 106 ASP A C 1
ATOM 842 O O . ASP A 1 106 ? -7.570 10.039 22.500 1.00 94.50 106 ASP A O 1
ATOM 846 N N . ASP A 1 107 ? -9.500 9.083 21.853 1.00 91.19 107 ASP A N 1
ATOM 847 C CA . ASP A 1 107 ? -8.955 7.726 21.778 1.00 91.19 107 ASP A CA 1
ATOM 848 C C . ASP A 1 107 ? -7.750 7.670 20.821 1.00 91.19 107 ASP A C 1
ATOM 850 O O . ASP A 1 107 ? -6.713 7.090 21.161 1.00 91.19 107 ASP A O 1
ATOM 854 N N . ARG A 1 108 ? -7.839 8.325 19.656 1.00 90.75 108 ARG A N 1
ATOM 855 C CA . ARG A 1 108 ? -6.761 8.341 18.660 1.00 90.75 108 ARG A CA 1
ATOM 856 C C . ARG A 1 108 ? -5.581 9.209 19.083 1.00 90.75 108 ARG A C 1
ATOM 858 O O . ARG A 1 108 ? -4.443 8.772 18.921 1.00 90.75 108 ARG A O 1
ATOM 865 N N . LEU A 1 109 ? -5.809 10.391 19.656 1.00 89.38 109 LEU A N 1
ATOM 866 C CA . LEU A 1 109 ? -4.727 11.221 20.197 1.00 89.38 109 LEU A CA 1
ATOM 867 C C . LEU A 1 109 ? -3.931 10.459 21.262 1.00 89.38 109 LEU A C 1
ATOM 869 O O . LEU A 1 109 ? -2.703 10.384 21.172 1.00 89.38 109 LEU A O 1
ATOM 873 N N . ARG A 1 110 ? -4.618 9.791 22.196 1.00 84.81 110 ARG A N 1
ATOM 874 C CA . ARG A 1 110 ? -3.978 8.944 23.214 1.00 84.81 110 ARG A CA 1
ATOM 875 C C . ARG A 1 110 ? -3.143 7.835 22.582 1.00 84.81 110 ARG A C 1
ATOM 877 O O . ARG A 1 110 ? -2.024 7.575 23.018 1.00 84.81 110 ARG A O 1
ATOM 884 N N . GLN A 1 111 ? -3.668 7.197 21.545 1.00 80.81 111 GLN A N 1
ATOM 885 C CA . GLN A 1 111 ? -2.979 6.132 20.829 1.00 80.81 111 GLN A CA 1
ATOM 886 C C . GLN A 1 111 ? -1.717 6.617 20.088 1.00 80.81 111 GLN A C 1
ATOM 888 O O . GLN A 1 111 ? -0.751 5.867 19.950 1.00 80.81 111 GLN A O 1
ATOM 893 N N . LEU A 1 112 ? -1.707 7.879 19.656 1.00 81.44 112 LEU A N 1
ATOM 894 C CA . LEU A 1 112 ? -0.537 8.575 19.112 1.00 81.44 112 LEU A CA 1
ATOM 895 C C . LEU A 1 112 ? 0.418 9.088 20.210 1.00 81.44 112 LEU A C 1
ATOM 897 O O . LEU A 1 112 ? 1.393 9.768 19.903 1.00 81.44 112 LEU A O 1
ATOM 901 N N . GLY A 1 113 ? 0.152 8.783 21.485 1.00 82.38 113 GLY A N 1
ATOM 902 C CA . GLY A 1 113 ? 0.946 9.246 22.623 1.00 82.38 113 GLY A CA 1
ATOM 903 C C . GLY A 1 113 ? 0.734 10.721 22.971 1.00 82.38 113 GLY A C 1
ATOM 904 O O . GLY A 1 113 ? 1.554 11.301 23.680 1.00 82.38 113 GLY A O 1
ATOM 905 N N . ARG A 1 114 ? -0.346 11.344 22.482 1.00 87.19 114 ARG A N 1
ATOM 906 C CA . ARG A 1 114 ? -0.675 12.753 22.726 1.00 87.19 114 ARG A CA 1
ATOM 907 C C . ARG A 1 114 ? -1.715 12.874 23.834 1.00 87.19 114 ARG A C 1
ATOM 909 O O . ARG A 1 114 ? -2.799 12.302 23.755 1.00 87.19 114 ARG A O 1
ATOM 916 N N . ASN A 1 115 ? -1.381 13.648 24.860 1.00 87.44 115 ASN A N 1
ATOM 917 C CA . ASN A 1 115 ? -2.294 14.008 25.939 1.00 87.44 115 ASN A CA 1
ATOM 918 C C . ASN A 1 115 ? -2.898 15.383 25.637 1.00 87.44 115 ASN A C 1
ATOM 920 O O . ASN A 1 115 ? -2.230 16.396 25.839 1.00 87.44 115 ASN A O 1
ATOM 924 N N . TRP A 1 116 ? -4.141 15.419 25.155 1.00 91.50 116 TRP A N 1
ATOM 925 C CA . TRP A 1 116 ? -4.770 16.679 24.755 1.00 91.50 116 TRP A CA 1
ATOM 926 C C . TRP A 1 116 ? -5.001 17.626 25.935 1.00 91.50 116 TRP A C 1
ATOM 928 O O . TRP A 1 116 ? -4.930 18.836 25.774 1.00 91.50 116 TRP A O 1
ATOM 938 N N . GLN A 1 117 ? -5.187 17.102 27.151 1.00 91.62 117 GLN A N 1
ATOM 939 C CA . GLN A 1 117 ? -5.334 17.927 28.352 1.00 91.62 117 GLN A CA 1
ATOM 940 C C . GLN A 1 117 ? -4.060 18.720 28.689 1.00 91.62 117 GLN A C 1
ATOM 942 O O . GLN A 1 117 ? -4.125 19.675 29.463 1.00 91.62 117 GLN A O 1
ATOM 947 N N . ALA A 1 118 ? -2.913 18.309 28.140 1.00 91.00 118 ALA A N 1
ATOM 948 C CA . ALA A 1 118 ? -1.630 18.990 28.276 1.00 91.00 118 ALA A CA 1
ATOM 949 C C . ALA A 1 118 ? -1.271 19.851 27.051 1.00 91.00 118 ALA A C 1
ATOM 951 O O . ALA A 1 118 ? -0.184 20.429 27.020 1.00 91.00 118 ALA A O 1
ATOM 952 N N . GLU A 1 119 ? -2.140 19.929 26.040 1.00 86.56 119 GLU A N 1
ATOM 953 C CA . GLU A 1 119 ? -1.924 20.821 24.902 1.00 86.56 119 GLU A CA 1
ATOM 954 C C . GLU A 1 119 ? -2.005 22.290 25.361 1.00 86.56 119 GLU A C 1
ATOM 956 O O . GLU A 1 119 ? -2.782 22.619 26.266 1.00 86.56 119 GLU A O 1
ATOM 961 N N . PRO A 1 120 ? -1.200 23.194 24.771 1.00 90.38 120 PRO A N 1
ATOM 962 C CA . PRO A 1 120 ? -1.294 24.619 25.059 1.00 90.38 120 PRO A CA 1
ATOM 963 C C . PRO A 1 120 ? -2.702 25.140 24.775 1.00 90.38 120 PRO A C 1
ATOM 965 O O . PRO A 1 120 ? -3.297 24.797 23.756 1.00 90.38 120 PRO A O 1
ATOM 968 N N . ARG A 1 121 ? -3.217 25.980 25.674 1.00 93.62 121 ARG A N 1
ATOM 969 C CA . ARG A 1 121 ? -4.483 26.690 25.473 1.00 93.62 121 ARG A CA 1
ATOM 970 C C . ARG A 1 121 ? -4.225 28.017 24.778 1.00 93.62 121 ARG A C 1
ATOM 972 O O . ARG A 1 121 ? -3.212 28.668 25.044 1.00 93.62 121 ARG A O 1
ATOM 979 N N . GLU A 1 122 ? -5.176 28.445 23.959 1.00 95.69 122 GLU A N 1
ATOM 980 C CA . GLU A 1 122 ? -5.125 29.769 23.349 1.00 95.69 122 GLU A CA 1
ATOM 981 C C . GLU A 1 122 ? -5.387 30.852 24.408 1.00 95.69 122 GLU A C 1
ATOM 983 O O . GLU A 1 122 ? -6.037 30.620 25.430 1.00 95.69 122 GLU A O 1
ATOM 988 N N . SER A 1 123 ? -4.886 32.066 24.165 1.00 93.88 123 SER A N 1
ATOM 989 C CA . SER A 1 123 ? -4.963 33.187 25.114 1.00 93.88 123 SER A CA 1
ATOM 990 C C . SER A 1 123 ? -6.381 33.720 25.357 1.00 93.88 123 SER A C 1
ATOM 992 O O . SER A 1 123 ? -6.574 34.537 26.258 1.00 93.88 123 SER A O 1
ATOM 994 N N . GLY A 1 124 ? -7.361 33.280 24.566 1.00 95.94 124 GLY A N 1
ATOM 995 C CA . GLY A 1 124 ? -8.759 33.669 24.686 1.00 95.94 124 GLY A CA 1
ATOM 996 C C . GLY A 1 124 ? -9.521 33.597 23.359 1.00 95.94 124 GLY A C 1
ATOM 997 O O . GLY A 1 124 ? -8.994 33.101 22.354 1.00 95.94 124 GLY A O 1
ATOM 998 N N . PRO A 1 125 ? -10.764 34.112 23.337 1.00 97.50 125 PRO A N 1
ATOM 999 C CA . PRO A 1 125 ? -11.586 34.151 22.136 1.00 97.50 125 PRO A CA 1
ATOM 1000 C C . PRO A 1 125 ? -10.951 35.020 21.047 1.00 97.50 125 PRO A C 1
ATOM 1002 O O . PRO A 1 125 ? -10.433 36.108 21.311 1.00 97.50 125 PRO A O 1
ATOM 1005 N N . ARG A 1 126 ? -11.035 34.552 19.802 1.00 96.75 126 ARG A N 1
ATOM 1006 C CA . ARG A 1 126 ? -10.580 35.278 18.609 1.00 96.75 126 ARG A CA 1
ATOM 1007 C C . ARG A 1 126 ? -11.768 35.790 17.800 1.00 96.75 126 ARG A C 1
ATOM 1009 O O . ARG A 1 126 ? -12.809 35.140 17.736 1.00 96.75 126 ARG A O 1
ATOM 1016 N N . ALA A 1 127 ? -11.593 36.946 17.157 1.00 93.94 127 ALA A N 1
ATOM 1017 C CA . ALA A 1 127 ? -12.581 37.472 16.218 1.00 93.94 127 ALA A CA 1
ATOM 1018 C C . ALA A 1 127 ? -12.853 36.454 15.095 1.00 93.94 127 ALA A C 1
ATOM 1020 O O . ALA A 1 127 ? -11.931 35.778 14.640 1.00 93.94 127 ALA A O 1
ATOM 1021 N N . ASP A 1 128 ? -14.119 36.340 14.689 1.00 91.88 128 ASP A N 1
ATOM 1022 C CA . ASP A 1 128 ? -14.611 35.426 13.645 1.00 91.88 128 ASP A CA 1
ATOM 1023 C C . ASP A 1 128 ? -14.390 33.921 13.908 1.00 91.88 128 ASP A C 1
ATOM 1025 O O . ASP A 1 128 ? -14.564 33.084 13.017 1.00 91.88 128 ASP A O 1
ATOM 1029 N N . CYS A 1 129 ? -14.081 33.551 15.154 1.00 97.62 129 CYS A N 1
ATOM 1030 C CA . CYS A 1 129 ? -13.963 32.170 15.608 1.00 97.62 129 CYS A CA 1
ATOM 1031 C C . CYS A 1 129 ? -15.035 31.829 16.650 1.00 97.62 129 CYS A C 1
ATOM 1033 O O . CYS A 1 129 ? -15.569 32.698 17.340 1.00 97.62 129 CYS A O 1
ATOM 1035 N N . ARG A 1 130 ? -15.340 30.538 16.787 1.00 97.44 130 ARG A N 1
ATOM 1036 C CA . ARG A 1 130 ? -16.122 30.006 17.902 1.00 97.44 130 ARG A CA 1
ATOM 1037 C C . ARG A 1 130 ? -15.177 29.616 19.036 1.00 97.44 130 ARG A C 1
ATOM 1039 O O . ARG A 1 130 ? -14.317 28.762 18.841 1.00 97.44 130 ARG A O 1
ATOM 1046 N N . TRP A 1 131 ? -15.355 30.225 20.202 1.00 97.81 131 TRP A N 1
ATOM 1047 C CA . TRP A 1 131 ? -14.570 29.946 21.403 1.00 97.81 131 TRP A CA 1
ATOM 1048 C C . TRP A 1 131 ? -15.225 28.871 22.274 1.00 97.81 131 TRP A C 1
ATOM 1050 O O . TRP A 1 131 ? -16.444 28.874 22.447 1.00 97.81 131 TRP A O 1
ATOM 1060 N N . PHE A 1 132 ? -14.409 27.978 22.836 1.00 97.62 132 PHE A N 1
ATOM 1061 C CA . PHE A 1 132 ? -14.838 26.948 23.781 1.00 97.62 132 PHE A CA 1
ATOM 1062 C C . PHE A 1 132 ? -14.057 27.077 25.092 1.00 97.62 132 PHE A C 1
ATOM 1064 O O . PHE A 1 132 ? -12.926 26.601 25.196 1.00 97.62 132 PHE A O 1
ATOM 1071 N N . ASP A 1 133 ? -14.671 27.683 26.112 1.00 96.50 133 ASP A N 1
ATOM 1072 C CA . ASP A 1 133 ? -14.063 27.881 27.440 1.00 96.50 133 ASP A CA 1
ATOM 1073 C C . ASP A 1 133 ? -13.611 26.569 28.099 1.00 96.50 133 ASP A C 1
ATOM 1075 O O . ASP A 1 133 ? -12.625 26.539 28.836 1.00 96.50 133 ASP A O 1
ATOM 1079 N N . GLN A 1 134 ? -14.320 25.470 27.824 1.00 95.94 134 GLN A N 1
ATOM 1080 C CA . GLN A 1 134 ? -14.081 24.158 28.426 1.00 95.94 134 GLN A CA 1
ATOM 1081 C C . GLN A 1 134 ? -12.692 23.606 28.085 1.00 95.94 134 GLN A C 1
ATOM 1083 O O . GLN A 1 134 ? -12.070 22.946 28.919 1.00 95.94 134 GLN A O 1
ATOM 1088 N N . THR A 1 135 ? -12.213 23.864 26.867 1.00 97.12 135 THR A N 1
ATOM 1089 C CA . THR A 1 135 ? -10.917 23.369 26.379 1.00 97.12 135 THR A CA 1
ATOM 1090 C C . THR A 1 135 ? -9.912 24.488 26.127 1.00 97.12 135 THR A C 1
ATOM 1092 O O . THR A 1 135 ? -8.711 24.235 26.128 1.00 97.12 135 THR A O 1
ATOM 1095 N N . GLY A 1 136 ? -10.370 25.738 26.021 1.00 97.19 136 GLY A N 1
ATOM 1096 C CA . GLY A 1 136 ? -9.522 26.894 25.754 1.00 97.19 136 GLY A CA 1
ATOM 1097 C C . GLY A 1 136 ? -9.070 26.976 24.296 1.00 97.19 136 GLY A C 1
ATOM 1098 O O . GLY A 1 136 ? -7.941 27.395 24.039 1.00 97.19 136 GLY A O 1
ATOM 1099 N N . HIS A 1 137 ? -9.922 26.550 23.358 1.00 98.25 137 HIS A N 1
ATOM 1100 C CA . HIS A 1 137 ? -9.613 26.521 21.928 1.00 98.25 137 HIS A CA 1
ATOM 1101 C C . HIS A 1 137 ? -10.652 27.266 21.088 1.00 98.25 137 HIS A C 1
ATOM 1103 O O . HIS A 1 137 ? -11.853 27.261 21.376 1.00 98.25 137 HIS A O 1
ATOM 1109 N N . ASN A 1 138 ? -10.171 27.871 20.006 1.00 98.44 138 ASN A N 1
ATOM 1110 C CA . ASN A 1 138 ? -10.971 28.469 18.953 1.00 98.44 138 ASN A CA 1
ATOM 1111 C C . ASN A 1 138 ? -11.185 27.470 17.805 1.00 98.44 138 ASN A C 1
ATOM 1113 O O . ASN A 1 138 ? -10.282 26.737 17.397 1.00 98.44 138 ASN A O 1
ATOM 1117 N N . VAL A 1 139 ? -12.376 27.503 17.215 1.00 98.56 139 VAL A N 1
ATOM 1118 C CA . VAL A 1 139 ? -12.678 26.878 15.924 1.00 98.56 139 VAL A CA 1
ATOM 1119 C C . VAL A 1 139 ? -12.976 27.999 14.938 1.00 98.56 139 VAL A C 1
ATOM 1121 O O . VAL A 1 139 ? -13.904 28.780 15.140 1.00 98.56 139 VAL A O 1
ATOM 1124 N N . CYS A 1 140 ? -12.173 28.110 13.883 1.00 98.38 140 CYS A N 1
ATOM 1125 C CA . CYS A 1 140 ? -12.218 29.223 12.932 1.00 98.38 140 CYS A CA 1
ATOM 1126 C C . CYS A 1 140 ? -12.497 28.724 11.507 1.00 98.38 140 CYS A C 1
ATOM 1128 O O . CYS A 1 140 ? -12.273 27.551 11.194 1.00 98.38 140 CYS A O 1
ATOM 1130 N N . ASN A 1 141 ? -12.944 29.620 10.626 1.00 98.25 141 ASN A N 1
ATOM 1131 C CA . ASN A 1 141 ? -12.982 29.353 9.189 1.00 98.25 141 ASN A CA 1
ATOM 1132 C C . ASN A 1 141 ? -11.607 29.573 8.550 1.00 98.25 141 ASN A C 1
ATOM 1134 O O . ASN A 1 141 ? -10.882 30.495 8.919 1.00 98.25 141 ASN A O 1
ATOM 1138 N N . GLN A 1 142 ? -11.253 28.729 7.582 1.00 97.31 142 GLN A N 1
ATOM 1139 C CA . GLN A 1 142 ? -9.969 28.793 6.881 1.00 97.31 142 GLN A CA 1
ATOM 1140 C C . GLN A 1 142 ? -10.027 29.713 5.654 1.00 97.31 142 GLN A C 1
ATOM 1142 O O . GLN A 1 142 ? -8.992 30.219 5.225 1.00 97.31 142 GLN A O 1
ATOM 1147 N N . SER A 1 143 ? -11.211 29.946 5.078 1.00 95.00 143 SER A N 1
ATOM 1148 C CA . SER A 1 143 ? -11.387 30.816 3.913 1.00 95.00 143 SER A CA 1
ATOM 1149 C C . SER A 1 143 ? -12.750 31.511 3.932 1.00 95.00 143 SER A C 1
ATOM 1151 O O . SER A 1 143 ? -13.770 30.920 3.585 1.00 95.00 143 SER A O 1
ATOM 1153 N N . GLY A 1 144 ? -12.783 32.783 4.343 1.00 91.75 144 GLY A N 1
ATOM 1154 C CA . GLY A 1 144 ? -14.022 33.565 4.418 1.00 91.75 144 GLY A CA 1
ATOM 1155 C C . GLY A 1 144 ? -15.090 32.876 5.278 1.00 91.75 144 GLY A C 1
ATOM 1156 O O . GLY A 1 144 ? -14.867 32.592 6.452 1.00 91.75 144 GLY A O 1
ATOM 1157 N N . ALA A 1 145 ? -16.246 32.580 4.681 1.00 92.19 145 ALA A N 1
ATOM 1158 C CA . ALA A 1 145 ? -17.346 31.866 5.336 1.00 92.19 145 ALA A CA 1
ATOM 1159 C C . ALA A 1 145 ? -17.235 30.325 5.257 1.00 92.19 145 ALA A C 1
ATOM 1161 O O . ALA A 1 145 ? -18.199 29.633 5.573 1.00 92.19 145 ALA A O 1
ATOM 1162 N N . LEU A 1 146 ? -16.089 29.781 4.827 1.00 95.19 146 LEU A N 1
ATOM 1163 C CA . LEU A 1 146 ? -15.849 28.345 4.670 1.00 95.19 146 LEU A CA 1
ATOM 1164 C C . LEU A 1 146 ? -14.727 27.866 5.596 1.00 95.19 146 LEU A C 1
ATOM 1166 O O . LEU A 1 146 ? -13.637 28.445 5.642 1.00 95.19 146 LEU A O 1
ATOM 1170 N N . GLY A 1 147 ? -14.976 26.770 6.308 1.00 97.19 147 GLY A N 1
ATOM 1171 C CA . GLY A 1 147 ? -13.986 26.132 7.166 1.00 97.19 147 GLY A CA 1
ATOM 1172 C C . GLY A 1 147 ? -14.588 25.418 8.366 1.00 97.19 147 GLY A C 1
ATOM 1173 O O . GLY A 1 147 ? -15.786 25.139 8.408 1.00 97.19 147 GLY A O 1
ATOM 1174 N N . PHE A 1 148 ? -13.733 25.099 9.335 1.00 98.56 148 PHE A N 1
ATOM 1175 C CA . PHE A 1 148 ? -14.077 24.266 10.485 1.00 98.56 148 PHE A CA 1
ATOM 1176 C C . PHE A 1 148 ? -15.202 24.857 11.330 1.00 98.56 148 PHE A C 1
ATOM 1178 O O . PHE A 1 148 ? -16.058 24.101 11.777 1.00 98.56 148 PHE A O 1
ATOM 1185 N N . LYS A 1 149 ? -15.248 26.185 11.507 1.00 98.31 149 LYS A N 1
ATOM 1186 C CA . LYS A 1 149 ? -16.322 26.847 12.267 1.00 98.31 149 LYS A CA 1
ATOM 1187 C C . LYS A 1 149 ? -17.677 26.619 11.610 1.00 98.31 149 LYS A C 1
ATOM 1189 O O . LYS A 1 149 ? -18.572 26.074 12.244 1.00 98.31 149 LYS A O 1
ATOM 1194 N N . THR A 1 150 ? -17.807 26.988 10.337 1.00 97.75 150 THR A N 1
ATOM 1195 C CA . THR A 1 150 ? -19.064 26.824 9.601 1.00 97.75 150 THR A CA 1
ATOM 1196 C C . THR A 1 150 ? -19.449 25.355 9.486 1.00 97.75 150 THR A C 1
ATOM 1198 O O . THR A 1 150 ? -20.617 25.028 9.661 1.00 97.75 150 THR A O 1
ATOM 1201 N N . TYR A 1 151 ? -18.491 24.455 9.248 1.00 97.00 151 TYR A N 1
ATOM 1202 C CA . TYR A 1 151 ? -18.773 23.021 9.190 1.00 97.00 151 TYR A CA 1
ATOM 1203 C C . TYR A 1 151 ? -19.314 22.500 10.528 1.00 97.00 151 TYR A C 1
ATOM 1205 O O . TYR A 1 151 ? -20.350 21.845 10.548 1.00 97.00 151 TYR A O 1
ATOM 1213 N N . TRP A 1 152 ? -18.672 22.861 11.643 1.00 97.81 152 TRP A N 1
ATOM 1214 C CA . TRP A 1 152 ? -19.120 22.485 12.984 1.00 97.81 152 TRP A CA 1
ATOM 1215 C C . TRP A 1 152 ? -20.522 23.033 13.292 1.00 97.81 152 TRP A C 1
ATOM 1217 O O . TRP A 1 152 ? -21.361 22.293 13.783 1.00 97.81 152 TRP A O 1
ATOM 1227 N N . GLU A 1 153 ? -20.805 24.295 12.954 1.00 96.31 153 GLU A N 1
ATOM 1228 C CA . GLU A 1 153 ? -22.090 24.970 13.231 1.00 96.31 153 GLU A CA 1
ATOM 1229 C C . GLU A 1 153 ? -23.258 24.493 12.352 1.00 96.31 153 GLU A C 1
ATOM 1231 O O . GLU A 1 153 ? -24.408 24.789 12.658 1.00 96.31 153 GLU A O 1
ATOM 1236 N N . THR A 1 154 ? -22.983 23.791 11.251 1.00 94.00 154 THR A N 1
ATOM 1237 C CA . THR A 1 154 ? -24.007 23.369 10.273 1.00 94.00 154 THR A CA 1
ATOM 1238 C C . THR A 1 154 ? -24.191 21.859 10.190 1.00 94.00 154 THR A C 1
ATOM 1240 O O . THR A 1 154 ? -25.019 21.395 9.410 1.00 94.00 154 THR A O 1
ATOM 1243 N N . HIS A 1 155 ? -23.438 21.091 10.979 1.00 93.38 155 HIS A N 1
ATOM 1244 C CA . HIS A 1 155 ? -23.530 19.635 11.029 1.00 93.38 155 HIS A CA 1
ATOM 1245 C C . HIS A 1 155 ? -23.691 19.179 12.476 1.00 93.38 155 HIS A C 1
ATOM 1247 O O . HIS A 1 155 ? -22.946 19.599 13.361 1.00 93.38 155 HIS A O 1
ATOM 1253 N N . GLY A 1 156 ? -24.654 18.295 12.703 1.00 93.50 156 GLY A N 1
ATOM 1254 C CA . GLY A 1 156 ? -24.981 17.760 14.014 1.00 93.50 156 GLY A CA 1
ATOM 1255 C C . GLY A 1 156 ? -25.837 16.508 13.888 1.00 93.50 156 GLY A C 1
ATOM 1256 O O . GLY A 1 156 ? -26.211 16.107 12.785 1.00 93.50 156 GLY A O 1
ATOM 1257 N N . LEU A 1 157 ? -26.087 15.864 15.023 1.00 93.00 157 LEU A N 1
ATOM 1258 C CA . LEU A 1 157 ? -27.103 14.817 15.126 1.00 93.00 157 LEU A CA 1
ATOM 1259 C C . LEU A 1 157 ? -28.499 15.452 15.116 1.00 93.00 157 LEU A C 1
ATOM 1261 O O . LEU A 1 157 ? -28.623 16.605 15.476 1.00 93.00 157 LEU A O 1
ATOM 1265 N N . GLU A 1 158 ? -29.529 14.722 14.713 1.00 89.25 158 GLU A N 1
ATOM 1266 C CA . GLU A 1 158 ? -30.918 15.187 14.701 1.00 89.25 158 GLU A CA 1
ATOM 1267 C C . GLU A 1 158 ? -31.617 14.741 15.989 1.00 89.25 158 GLU A C 1
ATOM 1269 O O . GLU A 1 158 ? -31.854 13.538 16.186 1.00 89.25 158 GLU A O 1
ATOM 1274 N N . PHE A 1 159 ? -31.921 15.691 16.877 1.00 85.69 159 PHE A N 1
ATOM 1275 C CA . PHE A 1 159 ? -32.520 15.401 18.183 1.00 85.69 159 PHE A CA 1
ATOM 1276 C C . PHE A 1 159 ? -33.868 16.064 18.450 1.00 85.69 159 PHE A C 1
ATOM 1278 O O . PHE A 1 159 ? -34.624 15.531 19.270 1.00 85.69 159 PHE A O 1
ATOM 1285 N N . ASP A 1 160 ? -34.174 17.197 17.824 1.00 83.44 160 ASP A N 1
ATOM 1286 C CA . ASP A 1 160 ? -35.314 18.037 18.210 1.00 83.44 160 ASP A CA 1
ATOM 1287 C C . ASP A 1 160 ? -36.348 18.270 17.092 1.00 83.44 160 ASP A C 1
ATOM 1289 O O . ASP A 1 160 ? -37.425 18.817 17.352 1.00 83.44 160 ASP A O 1
ATOM 1293 N N . GLY A 1 161 ? -36.081 17.789 15.875 1.00 83.00 161 GLY A N 1
ATOM 1294 C CA . GLY A 1 161 ? -36.909 17.971 14.683 1.00 83.00 161 GLY A CA 1
ATOM 1295 C C . GLY A 1 161 ? -36.961 19.420 14.193 1.00 83.00 161 GLY A C 1
ATOM 1296 O O . GLY A 1 161 ? -37.856 19.775 13.415 1.00 83.00 161 GLY A O 1
ATOM 1297 N N . GLY A 1 162 ? -36.068 20.270 14.698 1.00 85.12 162 GLY A N 1
ATOM 1298 C CA . GLY A 1 162 ? -35.964 21.683 14.389 1.00 85.12 162 GLY A CA 1
ATOM 1299 C C . GLY A 1 162 ? -35.380 21.950 13.004 1.00 85.12 162 GLY A C 1
ATOM 1300 O O . GLY A 1 162 ? -34.848 21.086 12.317 1.00 85.12 162 GLY A O 1
ATOM 1301 N N . ALA A 1 163 ? -35.502 23.200 12.556 1.00 84.38 163 ALA A N 1
ATOM 1302 C CA . ALA A 1 163 ? -34.843 23.642 11.334 1.00 84.38 163 ALA A CA 1
ATOM 1303 C C . ALA A 1 163 ? -33.431 24.153 11.657 1.00 84.38 163 ALA A C 1
ATOM 1305 O O . ALA A 1 163 ? -33.282 25.136 12.384 1.00 84.38 163 ALA A O 1
ATOM 1306 N N . GLY A 1 164 ? -32.414 23.544 11.048 1.00 88.06 164 GLY A N 1
ATOM 1307 C CA . GLY A 1 164 ? -31.007 23.897 11.258 1.00 88.06 164 GLY A CA 1
ATOM 1308 C C . GLY A 1 164 ? -30.315 22.935 12.219 1.00 88.06 164 GLY A C 1
ATOM 1309 O O . GLY A 1 164 ? -30.830 21.859 12.476 1.00 88.06 164 GLY A O 1
ATOM 1310 N N . VAL A 1 165 ? -29.131 23.317 12.702 1.00 93.31 165 VAL A N 1
ATOM 1311 C CA . VAL A 1 165 ? -28.354 22.522 13.660 1.00 93.31 165 VAL A CA 1
ATOM 1312 C C . VAL A 1 165 ? -28.102 23.361 14.904 1.00 93.31 165 VAL A C 1
ATOM 1314 O O . VAL A 1 165 ? -27.566 24.472 14.828 1.00 93.31 165 VAL A O 1
ATOM 1317 N N . SER A 1 166 ? -28.509 22.844 16.055 1.00 94.25 166 SER A N 1
ATOM 1318 C CA . SER A 1 166 ? -28.256 23.456 17.352 1.00 94.25 166 SER A CA 1
ATOM 1319 C C . SER A 1 166 ? -26.824 23.190 17.835 1.00 94.25 166 SER A C 1
ATOM 1321 O O . SER A 1 166 ? -26.125 22.281 17.390 1.00 94.25 166 SER A O 1
ATOM 1323 N N . THR A 1 167 ? -26.367 23.978 18.812 1.00 93.38 167 THR A N 1
ATOM 1324 C CA . THR A 1 167 ? -25.051 23.754 19.438 1.00 93.38 167 THR A CA 1
ATOM 1325 C C . THR A 1 167 ? -24.940 22.362 20.066 1.00 93.38 167 THR A C 1
ATOM 1327 O O . THR A 1 167 ? -23.871 21.757 19.990 1.00 93.38 167 THR A O 1
ATOM 1330 N N . ASP A 1 168 ? -26.015 21.851 20.665 1.00 91.81 168 ASP A N 1
ATOM 1331 C CA . ASP A 1 168 ? -26.007 20.552 21.340 1.00 91.81 168 ASP A CA 1
ATOM 1332 C C . ASP A 1 168 ? -25.922 19.397 20.339 1.00 91.81 168 ASP A C 1
ATOM 1334 O O . ASP A 1 168 ? -25.233 18.409 20.586 1.00 91.81 168 ASP A O 1
ATOM 1338 N N . GLU A 1 169 ? -26.532 19.552 19.169 1.00 94.31 169 GLU A N 1
ATOM 1339 C CA . GLU A 1 169 ? -26.455 18.594 18.067 1.00 94.31 169 GLU A CA 1
ATOM 1340 C C . GLU A 1 169 ? -25.048 18.518 17.462 1.00 94.31 169 GLU A C 1
ATOM 1342 O O . GLU A 1 169 ? -24.514 17.419 17.263 1.00 94.31 1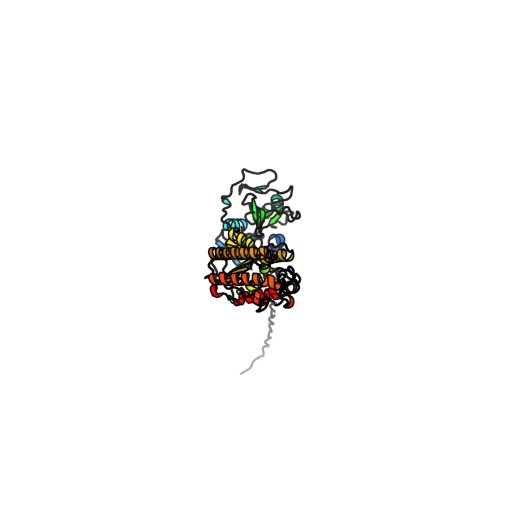69 GLU A O 1
ATOM 1347 N N . SER A 1 170 ? -24.397 19.667 17.247 1.00 96.56 170 SER A N 1
ATOM 1348 C CA . SER A 1 170 ? -22.986 19.733 16.838 1.00 96.56 170 SER A CA 1
ATOM 1349 C C . SER A 1 170 ? -22.050 19.146 17.899 1.00 96.56 170 SER A C 1
ATOM 1351 O O . SER A 1 170 ? -21.118 18.401 17.581 1.00 96.56 170 SER A O 1
ATOM 1353 N N . LEU A 1 171 ? -22.296 19.445 19.181 1.00 96.06 171 LEU A N 1
ATOM 1354 C CA . LEU A 1 171 ? -21.540 18.877 20.302 1.00 96.06 171 LEU A CA 1
ATOM 1355 C C . LEU A 1 171 ? -21.714 17.360 20.389 1.00 96.06 171 LEU A C 1
ATOM 1357 O O . LEU A 1 171 ? -20.752 16.644 20.672 1.00 96.06 171 LEU A O 1
ATOM 1361 N N . ALA A 1 172 ? -22.908 16.845 20.131 1.00 93.25 172 ALA A N 1
ATOM 1362 C CA . ALA A 1 172 ? -23.150 15.415 20.181 1.00 93.25 172 ALA A CA 1
ATOM 1363 C C . ALA A 1 172 ? -22.475 14.673 19.014 1.00 93.25 172 ALA A C 1
ATOM 1365 O O . ALA A 1 172 ? -21.960 13.571 19.220 1.00 93.25 172 ALA A O 1
ATOM 1366 N N . LEU A 1 173 ? -22.387 15.294 17.830 1.00 95.88 173 LEU A N 1
ATOM 1367 C CA . LEU A 1 173 ? -21.684 14.721 16.679 1.00 95.88 173 LEU A CA 1
ATOM 1368 C C . LEU A 1 173 ? -20.155 14.799 16.816 1.00 95.88 173 LEU A C 1
ATOM 1370 O O . LEU A 1 173 ? -19.462 13.789 16.690 1.00 95.88 173 LEU A O 1
ATOM 1374 N N . PHE A 1 174 ? -19.613 15.990 17.076 1.00 97.94 174 PHE A N 1
ATOM 1375 C CA . PHE A 1 174 ? -18.166 16.242 17.029 1.00 97.94 174 PHE A CA 1
ATOM 1376 C C . PHE A 1 174 ? -17.523 16.346 18.410 1.00 97.94 174 PHE A C 1
ATOM 1378 O O . PHE A 1 174 ? -16.379 15.927 18.599 1.00 97.94 174 PHE A O 1
ATOM 1385 N N . GLY A 1 175 ? -18.262 16.872 19.383 1.00 97.50 175 GLY A N 1
ATOM 1386 C CA . GL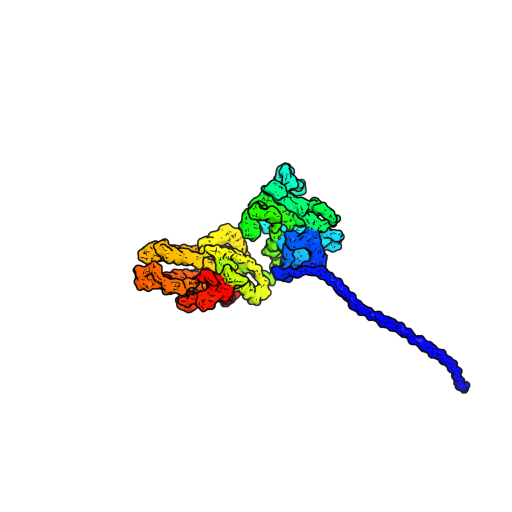Y A 1 175 ? -17.756 17.236 20.701 1.00 97.50 175 GLY A CA 1
ATOM 1387 C C . GLY A 1 175 ? -16.938 18.519 20.716 1.00 97.50 175 GLY A C 1
ATOM 1388 O O . GLY A 1 175 ? -16.953 19.314 19.771 1.00 97.50 175 GLY A O 1
ATOM 1389 N N . LEU A 1 176 ? -16.245 18.721 21.834 1.00 98.31 176 LEU A N 1
ATOM 1390 C CA . LEU A 1 176 ? -15.389 19.886 22.058 1.00 98.31 176 LEU A CA 1
ATOM 1391 C C . LEU A 1 176 ? -14.094 19.800 21.226 1.00 98.31 176 LEU A C 1
ATOM 1393 O O . LEU A 1 176 ? -13.574 18.695 21.037 1.00 98.31 176 LEU A O 1
ATOM 1397 N N . PRO A 1 177 ? -13.534 20.931 20.753 1.00 98.44 177 PRO A N 1
ATOM 1398 C CA . PRO A 1 177 ? -12.205 20.948 20.146 1.00 98.44 177 PRO A CA 1
ATOM 1399 C C . PRO A 1 177 ? -11.148 20.614 21.202 1.00 98.44 177 PRO A C 1
ATOM 1401 O O . PRO A 1 177 ? -11.146 21.197 22.284 1.00 98.44 177 PRO A O 1
ATOM 1404 N N . LEU A 1 178 ? -10.248 19.688 20.886 1.00 98.25 178 LEU A N 1
ATOM 1405 C CA . LEU A 1 178 ? -9.197 19.187 21.779 1.00 98.25 178 LEU A CA 1
ATOM 1406 C C . LEU A 1 178 ? -7.820 19.797 21.502 1.00 98.25 178 LEU A C 1
ATOM 1408 O O . LEU A 1 178 ? -6.904 19.624 22.301 1.00 98.25 178 LEU A O 1
ATOM 1412 N N . THR A 1 179 ? -7.645 20.437 20.346 1.00 97.56 179 THR A N 1
ATOM 1413 C CA . THR A 1 179 ? -6.371 21.031 19.935 1.00 97.56 179 THR A CA 1
ATOM 1414 C C . THR A 1 179 ? -6.590 22.342 19.191 1.00 97.56 179 THR A C 1
ATOM 1416 O O . THR A 1 179 ? -7.633 22.560 18.573 1.00 97.56 179 THR A O 1
ATOM 1419 N N . GLU A 1 180 ? -5.547 23.168 19.126 1.00 96.50 180 GLU A N 1
ATOM 1420 C CA . GLU A 1 180 ? -5.389 24.152 18.049 1.00 96.50 180 GLU A CA 1
ATOM 1421 C C . GLU A 1 180 ? -5.232 23.465 16.674 1.00 96.50 180 GLU A C 1
ATOM 1423 O O . GLU A 1 180 ? -4.715 22.336 16.620 1.00 96.50 180 GLU A O 1
ATOM 1428 N N . PRO A 1 181 ? -5.635 24.120 15.564 1.00 96.50 181 PRO A N 1
ATOM 1429 C CA . PRO A 1 181 ? -5.434 23.595 14.219 1.00 96.50 181 PRO A CA 1
ATOM 1430 C C . PRO A 1 181 ? -3.947 23.597 13.833 1.00 96.50 181 PRO A C 1
ATOM 1432 O O . PRO A 1 181 ? -3.269 24.621 13.920 1.00 96.50 181 PRO A O 1
ATOM 1435 N N . ARG A 1 182 ? -3.435 22.455 13.369 1.00 95.81 182 ARG A N 1
ATOM 1436 C CA . ARG A 1 182 ? -2.033 22.257 12.961 1.00 95.81 182 ARG A CA 1
ATOM 1437 C C . ARG A 1 182 ? -1.956 21.454 11.671 1.00 95.81 182 ARG A C 1
ATOM 1439 O O . ARG A 1 182 ? -2.800 20.600 11.431 1.00 95.81 182 ARG A O 1
ATOM 1446 N N . THR A 1 183 ? -0.960 21.717 10.828 1.00 96.81 183 THR A N 1
ATOM 1447 C CA . THR A 1 183 ? -0.720 20.874 9.648 1.00 96.81 183 THR A CA 1
ATOM 1448 C C . THR A 1 183 ? -0.180 19.525 10.101 1.00 96.81 183 THR A C 1
ATOM 1450 O O . THR A 1 183 ? 0.883 19.457 10.716 1.00 96.81 183 THR A O 1
ATOM 1453 N N . GLU A 1 184 ? -0.914 18.462 9.793 1.00 90.00 184 GLU A N 1
ATOM 1454 C CA . GLU A 1 184 ? -0.583 17.082 10.139 1.00 90.00 184 GLU A CA 1
ATOM 1455 C C . GLU A 1 184 ? -0.627 16.212 8.877 1.00 90.00 184 GLU A C 1
ATOM 1457 O O . GLU A 1 184 ? -1.297 16.541 7.897 1.00 90.00 184 GLU A O 1
ATOM 1462 N N . THR A 1 185 ? 0.098 15.094 8.890 1.00 86.38 185 THR A N 1
ATOM 1463 C CA . THR A 1 185 ? -0.025 14.070 7.849 1.00 86.38 185 THR A CA 1
ATOM 1464 C C . THR A 1 185 ? -1.244 13.202 8.153 1.00 86.38 185 THR A C 1
ATOM 1466 O O . THR A 1 185 ? -1.272 12.532 9.188 1.00 86.38 185 THR A O 1
ATOM 1469 N N . ASN A 1 186 ? -2.252 13.207 7.280 1.00 82.00 186 ASN A N 1
ATOM 1470 C CA . ASN A 1 186 ? -3.445 12.376 7.455 1.00 82.00 186 ASN A CA 1
ATOM 1471 C C . ASN A 1 186 ? -3.185 10.904 7.076 1.00 82.00 186 ASN A C 1
ATOM 1473 O O . ASN A 1 186 ? -2.102 10.524 6.628 1.00 82.00 186 ASN A O 1
ATOM 1477 N N . ALA A 1 187 ? -4.203 10.052 7.226 1.00 73.00 187 ALA A N 1
ATOM 1478 C CA . ALA A 1 187 ? -4.103 8.623 6.916 1.00 73.00 187 ALA A CA 1
ATOM 1479 C C . ALA A 1 187 ? -3.816 8.313 5.429 1.00 73.00 187 ALA A C 1
ATOM 1481 O O . ALA A 1 187 ? -3.329 7.225 5.124 1.00 73.00 187 ALA A O 1
ATOM 1482 N N . ALA A 1 188 ? -4.096 9.248 4.514 1.00 70.56 188 ALA A N 1
ATOM 1483 C CA . ALA A 1 188 ? -3.769 9.125 3.092 1.00 70.56 188 ALA A CA 1
ATOM 1484 C C . ALA A 1 188 ? -2.312 9.522 2.773 1.00 70.56 188 ALA A C 1
ATOM 1486 O O . ALA A 1 188 ? -1.825 9.233 1.681 1.00 70.56 188 ALA A O 1
ATOM 1487 N N . GLY A 1 189 ? -1.598 10.123 3.732 1.00 77.75 189 GLY A N 1
ATOM 1488 C CA . GLY A 1 189 ? -0.236 10.632 3.561 1.00 77.75 189 GLY A CA 1
ATOM 1489 C C . GLY A 1 189 ? -0.167 12.105 3.149 1.00 77.75 189 GLY A C 1
ATOM 1490 O O . GLY A 1 189 ? 0.933 12.621 2.954 1.00 77.75 189 GLY A O 1
ATOM 1491 N N . ASP A 1 190 ? -1.307 12.790 3.048 1.00 80.12 190 ASP A N 1
ATOM 1492 C CA . ASP A 1 190 ? -1.371 14.201 2.674 1.00 80.12 190 ASP A CA 1
ATOM 1493 C C . ASP A 1 190 ? -1.075 15.096 3.882 1.00 80.12 190 ASP A C 1
ATOM 1495 O O . ASP A 1 190 ? -1.515 14.819 4.999 1.00 80.12 190 ASP A O 1
ATOM 1499 N N . ALA A 1 191 ? -0.360 16.201 3.662 1.00 92.12 191 ALA A N 1
ATOM 1500 C CA . ALA A 1 191 ? -0.180 17.244 4.668 1.00 92.12 191 ALA A CA 1
ATOM 1501 C C . ALA A 1 191 ? -1.383 18.197 4.645 1.00 92.12 191 ALA A C 1
ATOM 1503 O O . ALA A 1 191 ? -1.529 18.995 3.718 1.00 92.12 191 ALA A O 1
ATOM 1504 N N . VAL A 1 192 ? -2.235 18.128 5.667 1.00 95.75 192 VAL A N 1
ATOM 1505 C CA . VAL A 1 192 ? -3.493 18.885 5.744 1.00 95.75 192 VAL A CA 1
ATOM 1506 C C . VAL A 1 192 ? -3.612 19.608 7.078 1.00 95.75 192 VAL A C 1
ATOM 1508 O O . VAL A 1 192 ? -3.232 19.084 8.130 1.00 95.75 192 VAL A O 1
ATOM 1511 N N . LEU A 1 193 ? -4.146 20.834 7.055 1.00 98.31 193 LEU A N 1
ATOM 1512 C CA . LEU A 1 193 ? -4.477 21.531 8.296 1.00 98.31 193 LEU A CA 1
ATOM 1513 C C . LEU A 1 193 ? -5.566 20.727 9.007 1.00 98.31 193 LEU A C 1
ATOM 1515 O O . LEU A 1 193 ? -6.597 20.413 8.416 1.00 98.31 193 LEU A O 1
ATOM 1519 N N . THR A 1 194 ? -5.304 20.386 10.260 1.00 98.25 194 THR A N 1
ATOM 1520 C CA . THR A 1 194 ? -6.055 19.409 11.034 1.00 98.25 194 THR A CA 1
ATOM 1521 C C . THR A 1 194 ? -6.425 19.995 12.385 1.00 98.25 194 THR A C 1
ATOM 1523 O O . THR A 1 194 ? -5.570 20.562 13.062 1.00 98.25 194 THR A O 1
ATOM 1526 N N . GLN A 1 195 ? -7.679 19.828 12.803 1.00 98.56 195 GLN A N 1
ATOM 1527 C CA . GLN A 1 195 ? -8.105 20.105 14.176 1.00 98.56 195 GLN A CA 1
ATOM 1528 C C . GLN A 1 195 ? -8.824 18.888 14.755 1.00 98.56 195 GLN A C 1
ATOM 1530 O O . GLN A 1 195 ? -9.689 18.290 14.110 1.00 98.56 195 GLN A O 1
ATOM 1535 N N . TRP A 1 196 ? -8.446 18.510 15.974 1.00 98.38 196 TRP A N 1
ATOM 1536 C CA . TRP A 1 196 ? -9.020 17.368 16.673 1.00 98.38 196 TRP A CA 1
ATOM 1537 C C . TRP A 1 196 ? -10.167 17.810 17.576 1.00 98.38 196 TRP A C 1
ATOM 1539 O O . TRP A 1 196 ? -10.072 18.827 18.259 1.00 98.38 196 TRP A O 1
ATOM 1549 N N . PHE A 1 197 ? -11.225 17.009 17.605 1.00 98.69 197 PHE A N 1
ATOM 1550 C CA . PHE A 1 197 ? -12.392 17.148 18.471 1.00 98.69 197 PHE A CA 1
ATOM 1551 C C . PHE A 1 197 ? -12.582 15.856 19.267 1.00 98.69 197 PHE A C 1
ATOM 1553 O O . PHE A 1 197 ? -11.960 14.845 18.948 1.00 98.69 197 PHE A O 1
ATOM 1560 N N . GLU A 1 198 ? -13.442 15.841 20.287 1.00 97.88 198 GLU A N 1
ATOM 1561 C CA . GLU A 1 198 ? -13.657 14.629 21.094 1.00 97.88 198 GLU A CA 1
ATOM 1562 C C . GLU A 1 198 ? -14.014 13.407 20.242 1.00 97.88 198 GLU A C 1
ATOM 1564 O O . GLU A 1 198 ? -13.526 12.312 20.514 1.00 97.88 198 GLU A O 1
ATOM 1569 N N . ARG A 1 199 ? -14.834 13.581 19.201 1.00 97.88 199 ARG A N 1
ATOM 1570 C CA . ARG A 1 199 ? -15.407 12.487 18.399 1.00 97.88 199 ARG A CA 1
ATOM 1571 C C . ARG A 1 199 ? -14.992 12.509 16.929 1.00 97.88 199 ARG A C 1
ATOM 1573 O O . ARG A 1 199 ? -15.334 11.580 16.205 1.00 97.88 199 ARG A O 1
ATOM 1580 N N . ALA A 1 200 ? -14.260 13.529 16.486 1.00 97.69 200 ALA A N 1
ATOM 1581 C CA . ALA A 1 200 ? -13.921 13.720 15.079 1.00 97.69 200 ALA A CA 1
ATOM 1582 C C . ALA A 1 200 ? -12.543 14.365 14.879 1.00 97.69 200 ALA A C 1
ATOM 1584 O O . ALA A 1 200 ? -11.986 14.993 15.778 1.00 97.69 200 ALA A O 1
ATOM 1585 N N . ARG A 1 201 ? -12.008 14.237 13.663 1.00 98.00 201 ARG A N 1
ATOM 1586 C CA . ARG A 1 201 ? -10.843 14.985 13.178 1.00 98.00 201 ARG A CA 1
ATOM 1587 C C . ARG A 1 201 ? -11.253 15.725 11.918 1.00 98.00 201 ARG A C 1
ATOM 1589 O O . ARG A 1 201 ? -11.665 15.075 10.959 1.00 98.00 201 ARG A O 1
ATOM 1596 N N . PHE A 1 202 ? -11.158 17.048 11.929 1.00 98.25 202 PHE A N 1
ATOM 1597 C CA . PHE A 1 202 ? -11.458 17.869 10.760 1.00 98.25 202 PHE A CA 1
ATOM 1598 C C . PHE A 1 202 ? -10.178 18.100 9.972 1.00 98.25 202 PHE A C 1
ATOM 1600 O O . PHE A 1 202 ? -9.149 18.438 10.556 1.00 98.25 202 PHE A O 1
ATOM 1607 N N . GLU A 1 203 ? -10.260 17.944 8.658 1.00 97.88 203 GLU A N 1
ATOM 1608 C CA . GLU A 1 203 ? -9.160 18.143 7.721 1.00 97.88 203 GLU A CA 1
ATOM 1609 C C . GLU A 1 203 ? -9.562 19.191 6.685 1.00 97.88 203 GLU A C 1
ATOM 1611 O O . GLU A 1 203 ? -10.642 19.106 6.094 1.00 97.88 203 GLU A O 1
ATOM 1616 N N . TRP A 1 204 ? -8.704 20.187 6.471 1.00 97.94 204 TRP A N 1
ATOM 1617 C CA . TRP A 1 204 ? -8.919 21.241 5.483 1.00 97.94 204 TRP A CA 1
ATOM 1618 C C . TRP A 1 204 ? -8.230 20.908 4.160 1.00 97.94 204 TRP A C 1
ATOM 1620 O O . TRP A 1 204 ? -7.019 20.686 4.113 1.00 97.94 204 TRP A O 1
ATOM 1630 N N . HIS A 1 205 ? -9.006 20.951 3.080 1.00 96.00 205 HIS A N 1
ATOM 1631 C CA . HIS A 1 205 ? -8.611 20.580 1.725 1.00 96.00 205 HIS A CA 1
ATOM 1632 C C . HIS A 1 205 ? -8.897 21.740 0.754 1.00 96.00 205 HIS A C 1
ATOM 1634 O O . HIS A 1 205 ? -9.944 21.753 0.102 1.00 96.00 205 HIS A O 1
ATOM 1640 N N . PRO A 1 206 ? -8.002 22.741 0.634 1.00 95.19 206 PRO A N 1
ATOM 1641 C CA . PRO A 1 206 ? -8.279 23.973 -0.113 1.00 95.19 206 PRO A CA 1
ATOM 1642 C C . PRO A 1 206 ? -8.518 23.740 -1.609 1.00 95.19 206 PRO A C 1
ATOM 1644 O O . PRO A 1 206 ? -9.270 24.496 -2.221 1.00 95.19 206 PRO A O 1
ATOM 1647 N N . ASP A 1 207 ? -7.946 22.679 -2.178 1.00 93.56 207 ASP A N 1
ATOM 1648 C CA . ASP A 1 207 ? -8.033 22.365 -3.609 1.00 93.56 207 ASP A CA 1
ATOM 1649 C C . ASP A 1 207 ? -9.301 21.581 -3.990 1.00 93.56 207 ASP A C 1
ATOM 1651 O O . ASP A 1 207 ? -9.505 21.231 -5.154 1.00 93.56 207 ASP A O 1
ATOM 1655 N N . LYS A 1 208 ? -10.170 21.276 -3.019 1.00 89.12 208 LYS A N 1
ATOM 1656 C CA . LYS A 1 208 ? -11.446 20.594 -3.259 1.00 89.12 208 LYS A CA 1
ATOM 1657 C C . LYS A 1 208 ? -12.579 21.602 -3.514 1.00 89.12 208 LYS A C 1
ATOM 1659 O O . LYS A 1 208 ? -12.482 22.757 -3.082 1.00 89.12 208 LYS A O 1
ATOM 1664 N N . PRO A 1 209 ? -13.670 21.178 -4.188 1.00 92.81 209 PRO A N 1
ATOM 1665 C CA . PRO A 1 209 ? -14.908 21.958 -4.249 1.00 92.81 209 PRO A CA 1
ATOM 1666 C C . PRO A 1 209 ? -15.389 22.343 -2.847 1.00 92.81 209 PRO A C 1
ATOM 1668 O O . PRO A 1 209 ? -15.167 21.576 -1.914 1.00 92.81 209 PRO A O 1
ATOM 1671 N N . ASP A 1 210 ? -16.070 23.483 -2.699 1.00 91.38 210 ASP A N 1
ATOM 1672 C CA . ASP A 1 210 ? -16.437 24.078 -1.398 1.00 91.38 210 ASP A CA 1
ATOM 1673 C C . ASP A 1 210 ? -17.064 23.083 -0.411 1.00 91.38 210 ASP A C 1
ATOM 1675 O O . ASP A 1 210 ? -16.636 22.998 0.739 1.00 91.38 210 ASP A O 1
ATOM 1679 N N . GLN A 1 211 ? -17.996 22.255 -0.888 1.00 87.06 211 GLN A N 1
ATOM 1680 C CA . GLN A 1 211 ? -18.673 21.212 -0.104 1.00 87.06 211 GLN A CA 1
ATOM 1681 C C . GLN A 1 211 ? -17.753 20.091 0.426 1.00 87.06 211 GLN A C 1
ATOM 1683 O O . GLN A 1 211 ? -18.164 19.302 1.267 1.00 87.06 211 GLN A O 1
ATOM 1688 N N . PHE A 1 212 ? -16.519 20.002 -0.071 1.00 90.56 212 PHE A N 1
ATOM 1689 C CA . PHE A 1 212 ? -15.515 18.994 0.280 1.00 90.56 212 PHE A CA 1
ATOM 1690 C C . PHE A 1 212 ? -14.221 19.615 0.819 1.00 90.56 212 PHE A C 1
ATOM 1692 O O . PHE A 1 212 ? -13.218 18.913 0.954 1.00 90.56 212 PHE A O 1
ATOM 1699 N N . LYS A 1 213 ? -14.209 20.923 1.113 1.00 94.44 213 LYS A N 1
ATOM 1700 C CA . LYS A 1 213 ? -13.033 21.578 1.705 1.00 94.44 213 LYS A CA 1
ATOM 1701 C C . LYS A 1 213 ? -12.833 21.217 3.173 1.00 94.44 213 LYS A C 1
ATOM 1703 O O . LYS A 1 213 ? -11.714 21.323 3.657 1.00 94.44 213 LYS A O 1
ATOM 1708 N N . VAL A 1 214 ? -13.878 20.780 3.875 1.00 96.56 214 VAL A N 1
ATOM 1709 C CA . VAL A 1 214 ? -13.760 20.157 5.198 1.00 96.56 214 VAL A CA 1
ATOM 1710 C C . VAL A 1 214 ? -14.143 18.692 5.062 1.00 96.56 214 VAL A C 1
ATOM 1712 O O . VAL A 1 214 ? -15.259 18.378 4.651 1.00 96.56 214 VAL A O 1
ATOM 1715 N N . LEU A 1 215 ? -13.212 17.801 5.389 1.00 93.44 215 LEU A N 1
ATOM 1716 C CA . LEU A 1 215 ? -13.438 16.358 5.420 1.00 93.44 215 LEU A CA 1
ATOM 1717 C C . LEU A 1 215 ? -13.186 15.821 6.827 1.00 93.44 215 LEU A C 1
ATOM 1719 O O . LEU A 1 215 ? -12.332 16.324 7.556 1.00 93.44 215 LEU A O 1
ATOM 1723 N N . LEU A 1 216 ? -13.930 14.780 7.194 1.00 94.06 216 LEU A N 1
ATOM 1724 C CA . LEU A 1 216 ? -13.744 14.066 8.452 1.00 94.06 216 LEU A CA 1
ATOM 1725 C C . LEU A 1 216 ? -12.777 12.899 8.264 1.00 94.06 216 LEU A C 1
ATOM 1727 O O . LEU A 1 216 ? -12.979 12.061 7.377 1.00 94.06 216 LEU A O 1
ATOM 1731 N N . GLY A 1 217 ? -11.776 12.818 9.140 1.00 90.50 217 GLY A N 1
ATOM 1732 C CA . GLY A 1 217 ? -10.885 11.666 9.230 1.00 90.50 217 GLY A CA 1
ATOM 1733 C C . GLY A 1 217 ? -11.651 10.374 9.542 1.00 90.50 217 GLY A C 1
ATOM 1734 O O . GLY A 1 217 ? -12.655 10.381 10.256 1.00 90.50 217 GLY A O 1
ATOM 1735 N N . LEU A 1 218 ? -11.160 9.244 9.031 1.00 91.88 218 LEU A N 1
ATOM 1736 C CA . LEU A 1 218 ? -11.775 7.921 9.205 1.00 91.88 218 LEU A CA 1
ATOM 1737 C C . LEU A 1 218 ? -11.377 7.300 10.554 1.00 91.88 218 LEU A C 1
ATOM 1739 O O . LEU A 1 218 ? -10.787 6.219 10.615 1.00 91.88 218 LEU A O 1
ATOM 1743 N N . LEU A 1 219 ? -11.650 8.012 11.651 1.00 94.00 219 LEU A N 1
ATOM 1744 C CA . LEU A 1 219 ? -11.130 7.664 12.975 1.00 94.00 219 LEU A CA 1
ATOM 1745 C C . LEU A 1 219 ? -11.563 6.277 13.457 1.00 94.00 219 LEU A C 1
ATOM 1747 O O . LEU A 1 219 ? -10.781 5.601 14.123 1.00 94.00 219 LEU A O 1
ATOM 1751 N N . GLY A 1 220 ? -12.768 5.826 13.106 1.00 91.38 220 GLY A N 1
ATOM 1752 C CA . GLY A 1 220 ? -13.224 4.480 13.443 1.00 91.38 220 GLY A CA 1
ATOM 1753 C C . GLY A 1 220 ? -12.387 3.404 12.752 1.00 91.38 220 GLY A C 1
ATOM 1754 O O . GLY A 1 220 ? -11.942 2.459 13.407 1.00 91.38 220 GLY A O 1
ATOM 1755 N N . ALA A 1 221 ? -12.072 3.590 11.468 1.00 85.94 221 ALA A N 1
ATOM 1756 C CA . ALA A 1 221 ? -11.170 2.702 10.737 1.00 85.94 221 ALA A CA 1
ATOM 1757 C C . ALA A 1 221 ? -9.732 2.763 11.284 1.00 85.94 221 ALA A C 1
ATOM 1759 O O . ALA A 1 221 ? -9.111 1.724 11.507 1.00 85.94 221 ALA A O 1
ATOM 1760 N N . GLU A 1 222 ? -9.210 3.962 11.554 1.00 86.69 222 GLU A N 1
ATOM 1761 C CA . GLU A 1 222 ? -7.853 4.162 12.086 1.00 86.69 222 GLU A CA 1
ATOM 1762 C C . GLU A 1 222 ? -7.657 3.528 13.476 1.00 86.69 222 GLU A C 1
ATOM 1764 O O . GLU A 1 222 ? -6.602 2.948 13.764 1.00 86.69 222 GLU A O 1
ATOM 1769 N N . LEU A 1 223 ? -8.671 3.621 14.339 1.00 83.50 223 LEU A N 1
ATOM 1770 C CA . LEU A 1 223 ? -8.664 3.011 15.666 1.00 83.50 223 LEU A CA 1
ATOM 1771 C C . LEU A 1 223 ? -8.840 1.497 15.588 1.00 83.50 223 LEU A C 1
ATOM 1773 O O . LEU A 1 223 ? -8.065 0.781 16.207 1.00 83.50 223 LEU A O 1
ATOM 1777 N N . GLN A 1 224 ? -9.757 0.970 14.775 1.00 76.50 224 GLN A N 1
ATOM 1778 C CA . GLN A 1 224 ? -9.903 -0.487 14.620 1.00 76.50 224 GLN A CA 1
ATOM 1779 C C . GLN A 1 224 ? -8.661 -1.154 14.012 1.00 76.50 224 GLN A C 1
ATOM 1781 O O . GLN A 1 224 ? -8.352 -2.296 14.342 1.00 76.50 224 GLN A O 1
ATOM 1786 N N . GLN A 1 225 ? -7.885 -0.437 13.195 1.00 64.81 225 GLN A N 1
ATOM 1787 C CA . GLN A 1 225 ? -6.590 -0.921 12.704 1.00 64.81 225 GLN A CA 1
ATOM 1788 C C . GLN A 1 225 ? -5.527 -1.057 13.807 1.00 64.81 225 GLN A C 1
ATOM 1790 O O . GLN A 1 225 ? -4.462 -1.625 13.567 1.00 64.81 225 GLN A O 1
ATOM 1795 N N . THR A 1 226 ? -5.769 -0.522 15.006 1.00 51.19 226 THR A N 1
ATOM 1796 C CA . THR A 1 226 ? -4.741 -0.385 16.043 1.00 51.19 226 THR A CA 1
ATOM 1797 C C . THR A 1 226 ? -5.174 -0.753 17.466 1.00 51.19 226 THR A C 1
ATOM 1799 O O . THR A 1 226 ? -4.313 -1.053 18.290 1.00 51.19 226 THR A O 1
ATOM 1802 N N . SER A 1 227 ? -6.476 -0.839 17.746 1.00 43.34 227 SER A N 1
ATOM 1803 C CA . SER A 1 227 ? -7.087 -1.427 18.944 1.00 43.34 227 SER A CA 1
ATOM 1804 C C . SER A 1 227 ? -7.134 -2.957 18.855 1.00 43.34 227 SER A C 1
ATOM 1806 O O . SER A 1 227 ? -8.155 -3.590 19.118 1.00 43.34 227 SER A O 1
ATOM 1808 N N . GLY A 1 228 ? -6.005 -3.572 18.505 1.00 36.97 228 GLY A N 1
ATOM 1809 C CA . GLY A 1 228 ? -5.771 -4.966 18.847 1.00 36.97 228 GLY A CA 1
ATOM 1810 C C . GLY A 1 228 ? -5.588 -5.050 20.359 1.00 36.97 228 GLY A C 1
ATOM 1811 O O . GLY A 1 228 ? -4.505 -4.756 20.860 1.00 36.97 228 GLY A O 1
ATOM 1812 N N . GLY A 1 229 ? -6.647 -5.419 21.089 1.00 35.19 229 GLY A N 1
ATOM 1813 C CA . GLY A 1 229 ? -6.540 -5.872 22.480 1.00 35.19 229 GLY A CA 1
ATOM 1814 C C . GLY A 1 229 ? -5.535 -7.028 22.620 1.00 35.19 229 GLY A C 1
ATOM 1815 O O . GLY A 1 229 ? -4.992 -7.494 21.611 1.00 35.19 229 GLY A O 1
ATOM 1816 N N . PRO A 1 230 ? -5.258 -7.522 23.846 1.00 35.19 230 PRO A N 1
ATOM 1817 C CA . PRO A 1 230 ? -4.363 -8.665 24.015 1.00 35.19 230 PRO A CA 1
ATOM 1818 C C . PRO A 1 230 ? -4.815 -9.775 23.059 1.00 35.19 230 PRO A C 1
ATOM 1820 O O . PRO A 1 230 ? -6.019 -10.037 22.978 1.00 35.19 230 PRO A O 1
ATOM 1823 N N . PRO A 1 231 ? -3.897 -10.343 22.258 1.00 41.47 231 PRO A N 1
ATOM 1824 C CA . PRO A 1 231 ? -4.271 -11.069 21.062 1.00 41.47 231 PRO A CA 1
ATOM 1825 C C . PRO A 1 231 ? -5.184 -12.226 21.447 1.00 41.47 231 PRO A C 1
ATOM 1827 O O . PRO A 1 231 ? -4.740 -13.211 22.036 1.00 41.47 231 PRO A O 1
ATOM 1830 N N . ALA A 1 232 ? -6.448 -12.158 21.021 1.00 38.94 232 ALA A N 1
ATOM 1831 C CA . ALA A 1 232 ? -7.090 -13.374 20.566 1.00 38.94 232 ALA A CA 1
ATOM 1832 C C . ALA A 1 232 ? -6.136 -13.910 19.503 1.00 38.94 232 ALA A C 1
ATOM 1834 O O . ALA A 1 232 ? -5.925 -13.248 18.486 1.00 38.94 232 ALA A O 1
ATOM 1835 N N . ALA A 1 233 ? -5.455 -15.015 19.782 1.00 51.16 233 ALA A N 1
ATOM 1836 C CA . ALA A 1 233 ? -4.498 -15.610 18.866 1.00 51.16 233 ALA A CA 1
ATOM 1837 C C . ALA A 1 233 ? -5.139 -15.760 17.472 1.00 51.16 233 ALA A C 1
ATOM 1839 O O . ALA A 1 233 ? -5.876 -16.713 17.268 1.00 51.16 233 ALA A O 1
ATOM 1840 N N . SER A 1 234 ? -4.960 -14.818 16.527 1.00 57.72 234 SER A N 1
ATOM 1841 C CA . SER A 1 234 ? -5.541 -14.989 15.183 1.00 57.72 234 SER A CA 1
ATOM 1842 C C . SER A 1 234 ? -5.117 -14.009 14.085 1.00 57.72 234 SER A C 1
ATOM 1844 O O . SER A 1 234 ? -4.908 -14.505 12.990 1.00 57.72 234 SER A O 1
ATOM 1846 N N . ALA A 1 235 ? -4.925 -12.697 14.269 1.00 71.06 235 ALA A N 1
ATOM 1847 C CA . ALA A 1 235 ? -4.605 -11.839 13.110 1.00 71.06 235 ALA A CA 1
ATOM 1848 C C . ALA A 1 235 ? -3.113 -11.902 12.703 1.00 71.06 235 ALA A C 1
ATOM 1850 O O . ALA A 1 235 ? -2.224 -11.949 13.556 1.00 71.06 235 ALA A O 1
ATOM 1851 N N . ILE A 1 236 ? -2.825 -11.963 11.404 1.00 86.81 236 ILE A N 1
ATOM 1852 C CA . ILE A 1 236 ? -1.490 -11.904 10.800 1.00 86.81 236 ILE A CA 1
ATOM 1853 C C . ILE A 1 236 ? -1.338 -10.530 10.153 1.00 86.81 236 ILE A C 1
ATOM 1855 O O . ILE A 1 236 ? -2.057 -10.202 9.212 1.00 86.81 236 ILE A O 1
ATOM 1859 N N . GLU A 1 237 ? -0.381 -9.740 10.628 1.00 91.06 237 GLU A N 1
ATOM 1860 C CA . GLU A 1 237 ? -0.017 -8.480 9.979 1.00 91.06 237 GLU A CA 1
ATOM 1861 C C . GLU A 1 237 ? 0.888 -8.757 8.776 1.00 91.06 237 GLU A C 1
ATOM 1863 O O . GLU A 1 237 ? 2.001 -9.269 8.928 1.00 91.06 237 GLU A O 1
ATOM 1868 N N . TYR A 1 238 ? 0.403 -8.439 7.581 1.00 97.75 238 TYR A N 1
ATOM 1869 C CA . TYR A 1 238 ? 1.117 -8.593 6.323 1.00 97.75 238 TYR A CA 1
ATOM 1870 C C . TYR A 1 238 ? 1.466 -7.216 5.751 1.00 97.75 238 TYR A C 1
ATOM 1872 O O . TYR A 1 238 ? 0.582 -6.461 5.360 1.00 97.75 238 TYR A O 1
ATOM 1880 N N . THR A 1 239 ? 2.758 -6.908 5.657 1.00 98.00 239 THR A N 1
ATOM 1881 C CA . THR A 1 239 ? 3.262 -5.684 5.027 1.00 98.00 239 THR A CA 1
ATOM 1882 C C . THR A 1 239 ? 3.819 -5.994 3.638 1.00 98.00 239 THR A C 1
ATOM 1884 O O . THR A 1 239 ? 4.709 -6.833 3.486 1.00 98.00 239 THR A O 1
ATOM 1887 N N . ALA A 1 240 ? 3.320 -5.308 2.612 1.00 98.38 240 ALA A N 1
ATOM 1888 C CA . ALA A 1 240 ? 3.866 -5.375 1.260 1.00 98.38 240 ALA A CA 1
ATOM 1889 C C . ALA A 1 240 ? 4.638 -4.091 0.941 1.00 98.38 240 ALA A C 1
ATOM 1891 O O . ALA A 1 240 ? 4.119 -2.990 1.111 1.00 98.38 240 ALA A O 1
ATOM 1892 N N . LEU A 1 241 ? 5.879 -4.241 0.489 1.00 98.69 241 LEU A N 1
ATOM 1893 C CA . LEU A 1 241 ? 6.765 -3.157 0.077 1.00 98.69 241 LEU A CA 1
ATOM 1894 C C . LEU A 1 241 ? 7.118 -3.337 -1.398 1.00 98.69 241 LEU A C 1
ATOM 1896 O O . LEU A 1 241 ? 7.220 -4.466 -1.871 1.00 98.69 241 LEU A O 1
ATOM 1900 N N . GLY A 1 242 ? 7.379 -2.249 -2.110 1.00 96.38 242 GLY A N 1
ATOM 1901 C CA . GLY A 1 242 ? 7.946 -2.352 -3.447 1.00 96.38 242 GLY A CA 1
ATOM 1902 C C . GLY A 1 242 ? 7.456 -1.296 -4.410 1.00 96.38 242 GLY A C 1
ATOM 1903 O O . GLY A 1 242 ? 7.105 -0.182 -4.017 1.00 96.38 242 GLY A O 1
ATOM 1904 N N . ASP A 1 243 ? 7.460 -1.667 -5.679 1.00 96.06 243 ASP A N 1
ATOM 1905 C CA . ASP A 1 243 ? 7.119 -0.798 -6.793 1.00 96.06 243 ASP A CA 1
ATOM 1906 C C . ASP A 1 243 ? 5.729 -1.120 -7.383 1.00 96.06 243 ASP A C 1
ATOM 1908 O O . ASP A 1 243 ? 4.824 -1.584 -6.687 1.00 96.06 243 ASP A O 1
ATOM 1912 N N . SER A 1 244 ? 5.535 -0.874 -8.679 1.00 93.44 244 SER A N 1
ATOM 1913 C CA . SER A 1 244 ? 4.268 -1.112 -9.365 1.00 93.44 244 SER A CA 1
ATOM 1914 C C . SER A 1 244 ? 3.825 -2.580 -9.421 1.00 93.44 244 SER A C 1
ATOM 1916 O O . SER A 1 244 ? 2.633 -2.848 -9.589 1.00 93.44 244 SER A O 1
ATOM 1918 N N . LEU A 1 245 ? 4.726 -3.553 -9.242 1.00 96.50 245 LEU A N 1
ATOM 1919 C CA . LEU A 1 245 ? 4.315 -4.960 -9.144 1.00 96.50 245 LEU A CA 1
ATOM 1920 C C . LEU A 1 245 ? 3.496 -5.184 -7.866 1.00 96.50 245 LEU A C 1
ATOM 1922 O O . LEU A 1 245 ? 2.457 -5.845 -7.903 1.00 96.50 245 LEU A O 1
ATOM 1926 N N . ALA A 1 246 ? 3.947 -4.628 -6.738 1.00 95.00 246 ALA A N 1
ATOM 1927 C CA . ALA A 1 246 ? 3.281 -4.774 -5.446 1.00 95.00 246 ALA A CA 1
ATOM 1928 C C . ALA A 1 246 ? 2.026 -3.901 -5.323 1.00 95.00 246 ALA A C 1
ATOM 1930 O O . ALA A 1 246 ? 1.089 -4.285 -4.618 1.00 95.00 246 ALA A O 1
ATOM 1931 N N . THR A 1 247 ? 1.940 -2.777 -6.044 1.00 79.38 247 THR A N 1
ATOM 1932 C CA . THR A 1 247 ? 0.661 -2.050 -6.174 1.00 79.38 247 THR A CA 1
ATOM 1933 C C . THR A 1 247 ? -0.373 -2.859 -6.961 1.00 79.38 247 THR A C 1
ATOM 1935 O O . THR A 1 247 ? -1.569 -2.707 -6.724 1.00 79.38 247 THR A O 1
ATOM 1938 N N . GLY A 1 248 ? 0.074 -3.755 -7.849 1.00 85.75 248 GLY A N 1
ATOM 1939 C CA . GLY A 1 248 ? -0.801 -4.549 -8.708 1.00 85.75 248 GLY A CA 1
ATOM 1940 C C . GLY A 1 248 ? -1.339 -3.761 -9.896 1.00 85.75 248 GLY A C 1
ATOM 1941 O O . GLY A 1 248 ? -2.479 -3.983 -10.299 1.00 85.75 248 GLY A O 1
ATOM 1942 N N . ILE A 1 249 ? -0.558 -2.805 -10.410 1.00 78.19 249 ILE A N 1
ATOM 1943 C CA . ILE A 1 249 ? -0.994 -1.935 -11.504 1.00 78.19 249 ILE A CA 1
ATOM 1944 C C . ILE A 1 249 ? -1.484 -2.765 -12.705 1.00 78.19 249 ILE A C 1
ATOM 1946 O O . ILE A 1 249 ? -0.870 -3.761 -13.075 1.00 78.19 249 ILE A O 1
ATOM 1950 N N . LEU A 1 250 ? -2.593 -2.337 -13.316 1.00 78.88 250 LEU A N 1
ATOM 1951 C CA . LEU A 1 250 ? -3.261 -2.974 -14.466 1.00 78.88 250 LEU A CA 1
ATOM 1952 C C . LEU A 1 250 ? -3.906 -4.349 -14.216 1.00 78.88 250 LEU A C 1
ATOM 1954 O O . LEU A 1 250 ? -4.601 -4.848 -15.100 1.00 78.88 250 LEU A O 1
ATOM 1958 N N . ALA A 1 251 ? -3.753 -4.940 -13.032 1.00 82.19 251 ALA A N 1
ATOM 1959 C CA . ALA A 1 251 ? -4.454 -6.164 -12.663 1.00 82.19 251 ALA A CA 1
ATOM 1960 C C . ALA A 1 251 ? -5.808 -5.854 -12.021 1.00 82.19 251 ALA A C 1
ATOM 1962 O O . ALA A 1 251 ? -5.914 -4.944 -11.197 1.00 82.19 251 ALA A O 1
ATOM 1963 N N . GLN A 1 252 ? -6.829 -6.668 -12.296 1.00 80.44 252 GLN A N 1
ATOM 1964 C CA . GLN A 1 252 ? -8.055 -6.651 -11.491 1.00 80.44 252 GLN A CA 1
ATOM 1965 C C . GLN A 1 252 ? -7.753 -7.036 -10.042 1.00 80.44 252 GLN A C 1
ATOM 1967 O O . GLN A 1 252 ? -8.353 -6.508 -9.106 1.00 80.44 252 GLN A O 1
ATOM 1972 N N . LYS A 1 253 ? -6.800 -7.956 -9.846 1.00 86.25 253 LYS A N 1
ATOM 1973 C CA . LYS A 1 253 ? -6.303 -8.321 -8.520 1.00 86.25 253 LYS A CA 1
ATOM 1974 C C . LYS A 1 253 ? -4.803 -8.588 -8.557 1.00 86.25 253 LYS A C 1
ATOM 1976 O O . LYS A 1 253 ? -4.355 -9.610 -9.075 1.00 86.25 253 LYS A O 1
ATOM 1981 N N . GLY A 1 254 ? -4.032 -7.685 -7.955 1.00 88.44 254 GLY A N 1
ATOM 1982 C CA . GLY A 1 254 ? -2.578 -7.803 -7.845 1.00 88.44 254 GLY A CA 1
ATOM 1983 C C . GLY A 1 254 ? -2.113 -8.987 -6.990 1.00 88.44 254 GLY A C 1
ATOM 1984 O O . GLY A 1 254 ? -2.869 -9.555 -6.193 1.00 88.44 254 GLY A O 1
ATOM 1985 N N . TYR A 1 255 ? -0.831 -9.341 -7.122 1.00 98.44 255 TYR A N 1
ATOM 1986 C CA . TYR A 1 255 ? -0.261 -10.514 -6.448 1.00 98.44 255 TYR A CA 1
ATOM 1987 C C . TYR A 1 255 ? -0.318 -10.388 -4.922 1.00 98.44 255 TYR A C 1
ATOM 1989 O O . TYR A 1 255 ? -0.511 -11.390 -4.246 1.00 98.44 255 TYR A O 1
ATOM 1997 N N . VAL A 1 256 ? -0.192 -9.171 -4.377 1.00 97.19 256 VAL A N 1
ATOM 1998 C CA . VAL A 1 256 ? -0.240 -8.915 -2.929 1.00 97.19 256 VAL A CA 1
ATOM 1999 C C . VAL A 1 256 ? -1.582 -9.361 -2.348 1.00 97.19 256 VAL A C 1
ATOM 2001 O O . VAL A 1 256 ? -1.623 -10.068 -1.345 1.00 97.19 256 VAL A O 1
ATOM 2004 N N . LEU A 1 257 ? -2.693 -9.030 -3.012 1.00 87.12 257 LEU A N 1
ATOM 2005 C CA . LEU A 1 257 ? -4.024 -9.466 -2.582 1.00 87.12 257 LEU A CA 1
ATOM 2006 C C . LEU A 1 257 ? -4.218 -10.976 -2.769 1.00 87.12 257 LEU A C 1
ATOM 2008 O O . LEU A 1 257 ? -4.812 -11.625 -1.915 1.00 87.12 257 LEU A O 1
ATOM 2012 N N . ARG A 1 258 ? -3.694 -11.557 -3.854 1.00 97.69 258 ARG A N 1
ATOM 2013 C CA . ARG A 1 258 ? -3.759 -13.012 -4.087 1.00 97.69 258 ARG A CA 1
ATOM 2014 C C . ARG A 1 258 ? -2.948 -13.795 -3.047 1.00 97.69 258 ARG A C 1
ATOM 2016 O O . ARG A 1 258 ? -3.419 -14.803 -2.534 1.00 97.69 258 ARG A O 1
ATOM 2023 N N . TYR A 1 259 ? -1.759 -13.312 -2.698 1.00 98.06 259 TYR A N 1
ATOM 2024 C CA . TYR A 1 259 ? -0.902 -13.910 -1.678 1.00 98.06 259 TYR A CA 1
ATOM 2025 C C . TYR A 1 259 ? -1.491 -13.749 -0.272 1.00 98.06 259 TYR A C 1
ATOM 2027 O O . TYR A 1 259 ? -1.417 -14.681 0.523 1.00 98.06 259 TYR A O 1
ATOM 2035 N N . LYS A 1 260 ? -2.146 -12.614 0.021 1.00 95.88 260 LYS A N 1
ATOM 2036 C CA . LYS A 1 260 ? -2.938 -12.423 1.248 1.00 95.88 260 LYS A CA 1
ATOM 2037 C C . LYS A 1 260 ? -4.012 -13.508 1.390 1.00 95.88 260 LYS A C 1
ATOM 2039 O O . LYS A 1 260 ? -4.140 -14.089 2.465 1.00 95.88 260 LYS A O 1
ATOM 2044 N N . ASP A 1 261 ? -4.757 -13.796 0.323 1.00 89.50 261 ASP A N 1
ATOM 2045 C CA . ASP A 1 261 ? -5.798 -14.829 0.353 1.00 89.50 261 ASP A CA 1
ATOM 2046 C C . ASP A 1 261 ? -5.214 -16.230 0.555 1.00 89.50 261 ASP A C 1
ATOM 2048 O O . ASP A 1 261 ? -5.729 -16.990 1.375 1.00 89.50 261 ASP A O 1
ATOM 2052 N N . ALA A 1 262 ? -4.123 -16.560 -0.146 1.00 93.38 262 ALA A N 1
ATOM 2053 C CA . ALA A 1 262 ? -3.417 -17.832 0.021 1.00 93.38 262 ALA A CA 1
ATOM 2054 C C . ALA A 1 262 ? -2.910 -18.007 1.462 1.00 93.38 262 ALA A C 1
ATOM 2056 O O . ALA A 1 262 ? -3.152 -19.035 2.093 1.00 93.38 262 ALA A O 1
ATOM 2057 N N . LEU A 1 263 ? -2.318 -16.953 2.027 1.00 94.56 263 LEU A N 1
ATOM 2058 C CA . LEU A 1 263 ? -1.858 -16.908 3.412 1.00 94.56 263 LEU A CA 1
ATOM 2059 C C . LEU A 1 263 ? -3.012 -17.122 4.398 1.00 94.56 263 LEU A C 1
ATOM 2061 O O . LEU A 1 263 ? -2.891 -17.932 5.319 1.00 94.56 263 LEU A O 1
ATOM 2065 N N . GLN A 1 264 ? -4.135 -16.428 4.206 1.00 90.25 264 GLN A N 1
ATOM 2066 C CA . GLN A 1 264 ? -5.324 -16.574 5.047 1.00 90.25 264 GLN A CA 1
ATOM 2067 C C . GLN A 1 264 ? -5.890 -17.998 4.967 1.00 90.25 264 GLN A C 1
ATOM 2069 O O . GLN A 1 264 ? -6.219 -18.590 5.997 1.00 90.25 264 GLN A O 1
ATOM 2074 N N . ALA A 1 265 ? -5.946 -18.579 3.767 1.00 88.69 265 ALA A N 1
ATOM 2075 C CA . ALA A 1 265 ? -6.399 -19.950 3.558 1.00 88.69 265 ALA A CA 1
ATOM 2076 C C . ALA A 1 265 ? -5.466 -20.977 4.225 1.00 88.69 265 ALA A C 1
ATOM 2078 O O . ALA A 1 265 ? -5.937 -21.881 4.917 1.00 88.69 265 ALA A O 1
ATOM 2079 N N . ALA A 1 266 ? -4.150 -20.815 4.070 1.00 90.44 266 ALA A N 1
ATOM 2080 C CA . ALA A 1 266 ? -3.149 -21.731 4.611 1.00 90.44 266 ALA A CA 1
ATOM 2081 C C . ALA A 1 266 ? -3.074 -21.700 6.144 1.00 90.44 266 ALA A C 1
ATOM 2083 O O . ALA A 1 266 ? -2.815 -22.723 6.777 1.00 90.44 266 ALA A O 1
ATOM 2084 N N . THR A 1 267 ? -3.298 -20.533 6.745 1.00 86.44 267 THR A N 1
ATOM 2085 C CA . THR A 1 267 ? -3.154 -20.329 8.195 1.00 86.44 267 THR A CA 1
ATOM 2086 C C . THR A 1 267 ? -4.476 -20.366 8.955 1.00 86.44 267 THR A C 1
ATOM 2088 O O . THR A 1 267 ? -4.456 -20.495 10.177 1.00 86.44 267 THR A O 1
ATOM 2091 N N . ARG A 1 268 ? -5.619 -20.258 8.260 1.00 84.88 268 ARG A N 1
ATOM 2092 C CA . ARG A 1 268 ? -6.966 -20.089 8.847 1.00 84.88 268 ARG A CA 1
ATOM 2093 C C . ARG A 1 268 ? -7.042 -18.924 9.836 1.00 84.88 268 ARG A C 1
ATOM 2095 O O . ARG A 1 268 ? -7.760 -18.971 10.833 1.00 84.88 268 ARG A O 1
ATOM 2102 N N . ARG A 1 269 ? -6.258 -17.888 9.564 1.00 82.69 269 ARG A N 1
ATOM 2103 C CA . ARG A 1 269 ? -6.060 -16.716 10.410 1.00 82.69 269 ARG A CA 1
ATOM 2104 C C . ARG A 1 269 ? -6.353 -15.471 9.597 1.00 82.69 269 ARG A C 1
ATOM 2106 O O . ARG A 1 269 ? -5.929 -15.387 8.448 1.00 82.69 269 ARG A O 1
ATOM 2113 N N . ASN A 1 270 ? -7.048 -14.505 10.190 1.00 83.00 270 ASN A N 1
ATOM 2114 C CA . ASN A 1 270 ? -7.319 -13.234 9.522 1.00 83.00 270 ASN A CA 1
ATOM 2115 C C . ASN A 1 270 ? -6.004 -12.554 9.138 1.00 83.00 270 ASN A C 1
ATOM 2117 O O . ASN A 1 270 ? -5.082 -12.510 9.948 1.00 83.00 270 ASN A O 1
ATOM 2121 N N . VAL A 1 271 ? -5.919 -12.004 7.929 1.00 85.81 271 VAL A N 1
ATOM 2122 C CA . VAL A 1 271 ? -4.734 -11.263 7.481 1.00 85.81 271 VAL A CA 1
ATOM 2123 C C . VAL A 1 271 ? -5.075 -9.786 7.323 1.00 85.81 271 VAL A C 1
ATOM 2125 O O . VAL A 1 271 ? -5.897 -9.418 6.479 1.00 85.81 271 VAL A O 1
ATOM 2128 N N . THR A 1 272 ? -4.394 -8.932 8.084 1.00 85.38 272 THR A N 1
ATOM 2129 C CA . THR A 1 272 ? -4.446 -7.475 7.919 1.00 85.38 272 THR A CA 1
ATOM 2130 C C . THR A 1 272 ? -3.310 -7.058 6.998 1.00 85.38 272 THR A C 1
ATOM 2132 O O . THR A 1 272 ? -2.145 -7.274 7.323 1.00 85.38 272 THR A O 1
ATOM 2135 N N . LEU A 1 273 ? -3.645 -6.499 5.835 1.00 88.50 273 LEU A N 1
ATOM 2136 C CA . LEU A 1 273 ? -2.674 -6.085 4.825 1.00 88.50 273 LEU A CA 1
ATOM 2137 C C . LEU A 1 273 ? -2.395 -4.582 4.920 1.00 88.50 273 LEU A C 1
ATOM 2139 O O . LEU A 1 273 ? -3.317 -3.782 4.796 1.00 88.50 273 LEU A O 1
ATOM 2143 N N . THR A 1 274 ? -1.116 -4.229 4.996 1.00 86.75 274 THR A N 1
ATOM 2144 C CA . THR A 1 274 ? -0.598 -2.870 4.817 1.00 86.75 274 THR A CA 1
ATOM 2145 C C . THR A 1 274 ? 0.262 -2.844 3.554 1.00 86.75 274 THR A C 1
ATOM 2147 O O . THR A 1 274 ? 1.404 -3.306 3.559 1.00 86.75 274 THR A O 1
ATOM 2150 N N . ASN A 1 275 ? -0.286 -2.347 2.442 1.00 89.88 275 ASN A N 1
ATOM 2151 C CA . ASN A 1 275 ? 0.450 -2.236 1.181 1.00 89.88 275 ASN A CA 1
ATOM 2152 C C . ASN A 1 275 ? 1.065 -0.838 1.040 1.00 89.88 275 ASN A C 1
ATOM 2154 O O . ASN A 1 275 ? 0.356 0.145 0.834 1.00 89.88 275 ASN A O 1
ATOM 2158 N N . LEU A 1 276 ? 2.389 -0.756 1.150 1.00 85.69 276 LEU A N 1
ATOM 2159 C CA . LEU A 1 276 ? 3.160 0.484 1.063 1.00 85.69 276 LEU A CA 1
ATOM 2160 C C . LEU A 1 276 ? 3.906 0.624 -0.267 1.00 85.69 276 LEU A C 1
ATOM 2162 O O . LEU A 1 276 ? 4.755 1.499 -0.409 1.00 85.69 276 LEU A O 1
ATOM 2166 N N . ALA A 1 277 ? 3.599 -0.213 -1.252 1.00 85.44 277 ALA A N 1
ATOM 2167 C CA . ALA A 1 277 ? 4.209 -0.113 -2.564 1.00 85.44 277 ALA A CA 1
ATOM 2168 C C . ALA A 1 277 ? 3.861 1.204 -3.279 1.00 85.44 277 ALA A C 1
ATOM 2170 O O . ALA A 1 277 ? 2.826 1.828 -3.008 1.00 85.44 277 ALA A O 1
ATOM 2171 N N . ARG A 1 278 ? 4.726 1.641 -4.200 1.00 89.56 278 ARG A N 1
ATOM 2172 C CA . ARG A 1 278 ? 4.524 2.861 -4.999 1.00 89.56 278 ARG A CA 1
ATOM 2173 C C . ARG A 1 278 ? 4.996 2.672 -6.434 1.00 89.56 278 ARG A C 1
ATOM 2175 O O . ARG A 1 278 ? 6.103 2.212 -6.692 1.00 89.56 278 ARG A O 1
ATOM 2182 N N . ASN A 1 279 ? 4.167 3.083 -7.387 1.00 82.56 279 ASN A N 1
ATOM 2183 C CA . ASN A 1 279 ? 4.493 2.964 -8.806 1.00 82.56 279 ASN A CA 1
ATOM 2184 C C . ASN A 1 279 ? 5.786 3.718 -9.154 1.00 82.56 279 ASN A C 1
ATOM 2186 O O . ASN A 1 279 ? 5.985 4.853 -8.728 1.00 82.56 279 ASN A O 1
ATOM 2190 N N . GLY A 1 280 ? 6.643 3.087 -9.958 1.00 86.62 280 GLY A N 1
ATOM 2191 C CA . GLY A 1 280 ? 7.870 3.702 -10.472 1.00 86.62 280 GLY A CA 1
ATOM 2192 C C . GLY A 1 280 ? 9.044 3.765 -9.492 1.00 86.62 280 GLY A C 1
ATOM 2193 O O . GLY A 1 280 ? 10.091 4.284 -9.865 1.00 86.62 280 GLY A O 1
ATOM 2194 N N . TRP A 1 281 ? 8.916 3.242 -8.270 1.00 96.94 281 TRP A N 1
ATOM 2195 C CA . TRP A 1 281 ? 10.020 3.255 -7.310 1.00 96.94 281 TRP A CA 1
ATOM 2196 C C . TRP A 1 281 ? 11.223 2.423 -7.758 1.00 96.94 281 TRP A C 1
ATOM 2198 O O . TRP A 1 281 ? 11.088 1.278 -8.193 1.00 96.94 281 TRP A O 1
ATOM 2208 N N . THR A 1 282 ? 12.408 3.012 -7.608 1.00 98.69 282 THR A N 1
ATOM 2209 C CA . THR A 1 282 ? 13.703 2.340 -7.760 1.00 98.69 282 THR A CA 1
ATOM 2210 C C . THR A 1 282 ? 14.184 1.792 -6.418 1.00 98.69 282 THR A C 1
ATOM 2212 O O . THR A 1 282 ? 13.607 2.085 -5.361 1.00 98.69 282 THR A O 1
ATOM 2215 N N . SER A 1 283 ? 15.274 1.023 -6.430 1.00 98.81 283 SER A N 1
ATOM 2216 C CA . SER A 1 283 ? 15.911 0.539 -5.198 1.00 98.81 283 SER A CA 1
ATOM 2217 C C . SER A 1 283 ? 16.314 1.685 -4.259 1.00 98.81 283 SER A C 1
ATOM 2219 O O . SER A 1 283 ? 16.179 1.558 -3.043 1.00 98.81 283 SER A O 1
ATOM 2221 N N . THR A 1 284 ? 16.713 2.838 -4.806 1.00 98.56 284 THR A N 1
ATOM 2222 C CA . THR A 1 284 ? 17.016 4.051 -4.030 1.00 98.56 284 THR A CA 1
ATOM 2223 C C . THR A 1 284 ? 15.781 4.572 -3.294 1.00 98.56 284 THR A C 1
ATOM 2225 O O . THR A 1 284 ? 15.855 4.848 -2.096 1.00 98.56 284 THR A O 1
ATOM 2228 N N . SER A 1 285 ? 14.636 4.678 -3.981 1.00 97.69 285 SER A N 1
ATOM 2229 C CA . SER A 1 285 ? 13.386 5.173 -3.387 1.00 97.69 285 SER A CA 1
ATOM 2230 C C . SER A 1 285 ? 12.911 4.281 -2.242 1.00 97.69 285 SER A C 1
ATOM 2232 O O . SER A 1 285 ? 12.584 4.782 -1.165 1.00 97.69 285 SER A O 1
ATOM 2234 N N . LEU A 1 286 ? 12.925 2.957 -2.446 1.00 98.44 286 LEU A N 1
ATOM 2235 C CA . LEU A 1 286 ? 12.520 2.010 -1.408 1.00 98.44 286 LEU A CA 1
ATOM 2236 C C . LEU A 1 286 ? 13.466 2.058 -0.200 1.00 98.44 286 LEU A C 1
ATOM 2238 O O . LEU A 1 286 ? 12.999 2.088 0.939 1.00 98.44 286 LEU A O 1
ATOM 2242 N N . LEU A 1 287 ? 14.782 2.103 -0.432 1.00 98.75 287 LEU A N 1
ATOM 2243 C CA . LEU A 1 287 ? 15.764 2.216 0.646 1.00 98.75 287 LEU A CA 1
ATOM 2244 C C . LEU A 1 287 ? 15.545 3.483 1.482 1.00 98.75 287 LEU A C 1
ATOM 2246 O O . LEU A 1 287 ? 15.566 3.424 2.712 1.00 98.75 287 LEU A O 1
ATOM 2250 N N . GLN A 1 288 ? 15.315 4.621 0.824 1.00 95.88 288 GLN A N 1
ATOM 2251 C CA . GLN A 1 288 ? 15.044 5.881 1.510 1.00 95.88 288 GLN A CA 1
ATOM 2252 C C . GLN A 1 288 ? 13.776 5.783 2.365 1.00 95.88 288 GLN A C 1
ATOM 2254 O O . GLN A 1 288 ? 13.822 6.129 3.544 1.00 95.88 288 GLN A O 1
ATOM 2259 N N . ALA A 1 289 ? 12.682 5.242 1.821 1.00 83.00 289 ALA A N 1
ATOM 2260 C CA . ALA A 1 289 ? 11.435 5.068 2.563 1.00 83.00 289 ALA A CA 1
ATOM 2261 C C . ALA A 1 289 ? 11.622 4.195 3.816 1.00 83.00 289 ALA A C 1
ATOM 2263 O O . ALA A 1 289 ? 11.217 4.586 4.907 1.00 83.00 289 ALA A O 1
ATOM 2264 N N . ILE A 1 290 ? 12.316 3.058 3.706 1.00 95.88 290 ILE A N 1
ATOM 2265 C CA . ILE A 1 290 ? 12.579 2.176 4.858 1.00 95.88 290 ILE A CA 1
ATOM 2266 C C . ILE A 1 290 ? 13.423 2.887 5.936 1.00 95.88 290 ILE A C 1
ATOM 2268 O O . ILE A 1 290 ? 13.235 2.658 7.136 1.00 95.88 290 ILE A O 1
ATOM 2272 N N . ARG A 1 291 ? 14.351 3.765 5.540 1.00 96.75 291 ARG A N 1
ATOM 2273 C CA . ARG A 1 291 ? 15.223 4.488 6.476 1.00 96.75 291 ARG A CA 1
ATOM 2274 C C . ARG A 1 291 ? 14.528 5.636 7.193 1.00 96.75 291 ARG A C 1
ATOM 2276 O O . ARG A 1 291 ? 14.714 5.776 8.399 1.00 96.75 291 ARG A O 1
ATOM 2283 N N . SER A 1 292 ? 13.769 6.457 6.472 1.00 82.25 292 SER A N 1
ATOM 2284 C CA . SER A 1 292 ? 13.292 7.742 6.996 1.00 82.25 292 SER A CA 1
ATOM 2285 C C . SER A 1 292 ? 11.794 7.812 7.269 1.00 82.25 292 SER A C 1
ATOM 2287 O O . SER A 1 292 ? 11.375 8.674 8.035 1.00 82.25 292 SER A O 1
ATOM 2289 N N . ASP A 1 293 ? 10.977 6.953 6.658 1.00 75.94 293 ASP A N 1
ATOM 2290 C CA . ASP A 1 293 ? 9.521 7.032 6.792 1.00 75.94 293 ASP A CA 1
ATOM 2291 C C . ASP A 1 293 ? 9.023 6.199 7.985 1.00 75.94 293 ASP A C 1
ATOM 2293 O O . ASP A 1 293 ? 9.169 4.973 8.045 1.00 75.94 293 ASP A O 1
ATOM 2297 N N . GLN A 1 294 ? 8.402 6.871 8.957 1.00 75.75 294 GLN A N 1
ATOM 2298 C CA . GLN A 1 294 ? 7.935 6.231 10.185 1.00 75.75 294 GLN A CA 1
ATOM 2299 C C . GLN A 1 294 ? 6.767 5.257 9.953 1.00 75.75 294 GLN A C 1
ATOM 2301 O O . GLN A 1 294 ? 6.631 4.290 10.713 1.00 75.75 294 GLN A O 1
ATOM 2306 N N . VAL A 1 295 ? 5.955 5.453 8.908 1.00 69.69 295 VAL A N 1
ATOM 2307 C CA . VAL A 1 295 ? 4.880 4.527 8.520 1.00 69.69 295 VAL A CA 1
ATOM 2308 C C . VAL A 1 295 ? 5.489 3.220 8.026 1.00 69.69 295 VAL A C 1
ATOM 2310 O O . VAL A 1 295 ? 5.099 2.150 8.501 1.00 69.69 295 VAL A O 1
ATOM 2313 N N . PHE A 1 296 ? 6.504 3.293 7.160 1.00 87.50 296 PHE A N 1
ATOM 2314 C CA . PHE A 1 296 ? 7.237 2.114 6.684 1.00 87.50 296 PHE A CA 1
ATOM 2315 C C . PHE A 1 296 ? 7.885 1.363 7.838 1.00 87.50 296 PHE A C 1
ATOM 2317 O O . PHE A 1 296 ? 7.658 0.162 8.003 1.00 87.50 296 PHE A O 1
ATOM 2324 N N . ARG A 1 297 ? 8.644 2.068 8.680 1.00 89.62 297 ARG A N 1
ATOM 2325 C CA . ARG A 1 297 ? 9.347 1.455 9.814 1.00 89.62 297 ARG A CA 1
ATOM 2326 C C . ARG A 1 297 ? 8.380 0.788 10.783 1.00 89.62 297 ARG A C 1
ATOM 2328 O O . ARG A 1 297 ? 8.608 -0.348 11.185 1.00 89.62 297 ARG A O 1
ATOM 2335 N N . THR A 1 298 ? 7.265 1.443 11.105 1.00 73.19 298 THR A N 1
ATOM 2336 C CA . THR A 1 298 ? 6.242 0.878 11.997 1.00 73.19 298 THR A CA 1
ATOM 2337 C C . THR A 1 298 ? 5.582 -0.361 11.393 1.00 73.19 298 THR A C 1
ATOM 2339 O O . THR A 1 298 ? 5.454 -1.378 12.079 1.00 73.19 298 THR A O 1
ATOM 2342 N N . ALA A 1 299 ? 5.207 -0.312 10.111 1.00 75.62 299 ALA A N 1
ATOM 2343 C CA . ALA A 1 299 ? 4.598 -1.445 9.418 1.00 75.62 299 ALA A CA 1
ATOM 2344 C C . ALA A 1 299 ? 5.550 -2.650 9.325 1.00 75.62 299 ALA A C 1
ATOM 2346 O O . ALA A 1 299 ? 5.114 -3.789 9.483 1.00 75.62 299 ALA A O 1
ATOM 2347 N N . ILE A 1 300 ? 6.849 -2.420 9.110 1.00 94.50 300 ILE A N 1
ATOM 2348 C CA . ILE A 1 300 ? 7.871 -3.478 9.071 1.00 94.50 300 ILE A CA 1
ATOM 2349 C C . ILE A 1 300 ? 8.076 -4.088 10.461 1.00 94.50 300 ILE A C 1
ATOM 2351 O O . ILE A 1 300 ? 8.055 -5.310 10.603 1.00 94.50 300 ILE A O 1
ATOM 2355 N N . THR A 1 301 ? 8.227 -3.257 11.496 1.00 89.06 301 THR A N 1
ATOM 2356 C CA . THR A 1 301 ? 8.482 -3.720 12.869 1.00 89.06 301 THR A CA 1
ATOM 2357 C C . THR A 1 301 ? 7.367 -4.622 13.395 1.00 89.06 301 THR A C 1
ATOM 2359 O O . THR A 1 301 ? 7.643 -5.568 14.137 1.00 89.06 301 THR A O 1
ATOM 236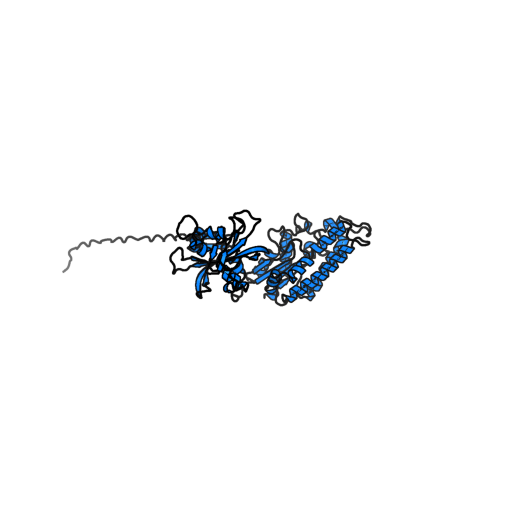2 N N . ARG A 1 302 ? 6.107 -4.364 13.028 1.00 87.75 302 ARG A N 1
ATOM 2363 C CA . ARG A 1 302 ? 4.964 -5.152 13.515 1.00 87.75 302 ARG A CA 1
ATOM 2364 C C . ARG A 1 302 ? 4.674 -6.402 12.673 1.00 87.75 302 ARG A C 1
ATOM 2366 O O . ARG A 1 302 ? 4.252 -7.425 13.222 1.00 87.75 302 ARG A O 1
ATOM 2373 N N . ALA A 1 303 ? 5.005 -6.366 11.382 1.00 93.50 303 ALA A N 1
ATOM 2374 C CA . ALA A 1 303 ? 4.664 -7.397 10.408 1.00 93.50 303 ALA A CA 1
ATOM 2375 C C . ALA A 1 303 ? 5.042 -8.826 10.826 1.00 93.50 303 ALA A C 1
ATOM 2377 O O . ALA A 1 303 ? 6.163 -9.131 11.231 1.00 93.50 303 ALA A O 1
ATOM 2378 N N . LYS A 1 304 ? 4.102 -9.752 10.658 1.00 95.19 304 LYS A N 1
ATOM 2379 C CA . LYS A 1 304 ? 4.323 -11.205 10.723 1.00 95.19 304 LYS A CA 1
ATOM 2380 C C . LYS A 1 304 ? 4.652 -11.792 9.351 1.00 95.19 304 LYS A C 1
ATOM 2382 O O . LYS A 1 304 ? 5.301 -12.835 9.275 1.00 95.19 304 LYS A O 1
ATOM 2387 N N . VAL A 1 305 ? 4.256 -11.099 8.287 1.00 98.31 305 VAL A N 1
ATOM 2388 C CA . VAL A 1 305 ? 4.602 -11.416 6.901 1.00 98.31 305 VAL A CA 1
ATOM 2389 C C . VAL A 1 305 ? 5.080 -10.150 6.207 1.00 98.31 305 VAL A C 1
ATOM 2391 O O . VAL A 1 305 ? 4.445 -9.108 6.327 1.00 98.31 305 VAL A O 1
ATOM 2394 N N . ILE A 1 306 ? 6.183 -10.240 5.471 1.00 98.69 306 ILE A N 1
ATOM 2395 C CA . ILE A 1 306 ? 6.710 -9.161 4.637 1.00 98.69 306 ILE A CA 1
ATOM 2396 C C . ILE A 1 306 ? 6.958 -9.717 3.239 1.00 98.69 306 ILE A C 1
ATOM 2398 O O . ILE A 1 306 ? 7.690 -10.694 3.085 1.00 98.69 306 ILE A O 1
ATOM 2402 N N . THR A 1 307 ? 6.392 -9.079 2.217 1.00 98.81 307 THR A N 1
ATOM 2403 C CA . THR A 1 307 ? 6.832 -9.281 0.828 1.00 98.81 307 THR A CA 1
ATOM 2404 C C . THR A 1 307 ? 7.445 -8.000 0.308 1.00 98.81 307 THR A C 1
ATOM 2406 O O . THR A 1 307 ? 6.847 -6.941 0.498 1.00 98.81 307 THR A O 1
ATOM 2409 N N . PHE A 1 308 ? 8.577 -8.087 -0.379 1.00 98.69 308 PHE A N 1
ATOM 2410 C CA . PHE A 1 308 ? 9.189 -6.921 -1.006 1.00 98.69 308 PHE A CA 1
ATOM 2411 C C . PHE A 1 308 ? 9.734 -7.234 -2.397 1.00 98.69 308 PHE A C 1
ATOM 2413 O O . PHE A 1 308 ? 10.241 -8.332 -2.625 1.00 98.69 308 PHE A O 1
ATOM 2420 N N . ASN A 1 309 ? 9.640 -6.277 -3.319 1.00 97.50 309 ASN A N 1
ATOM 2421 C CA . ASN A 1 309 ? 10.250 -6.352 -4.647 1.00 97.50 309 ASN A CA 1
ATOM 2422 C C . ASN A 1 309 ? 10.676 -4.949 -5.114 1.00 97.50 309 ASN A C 1
ATOM 2424 O O . ASN A 1 309 ? 9.973 -3.974 -4.859 1.00 97.50 309 ASN A O 1
ATOM 2428 N N . VAL A 1 310 ? 11.819 -4.835 -5.790 1.00 98.38 310 VAL A N 1
ATOM 2429 C CA . VAL A 1 310 ? 12.295 -3.587 -6.414 1.00 98.38 310 VAL A CA 1
ATOM 2430 C C . VAL A 1 310 ? 13.415 -3.911 -7.409 1.00 98.38 310 VAL A C 1
ATOM 2432 O O . VAL A 1 310 ? 13.936 -5.024 -7.395 1.00 98.38 310 VAL A O 1
ATOM 2435 N N . GLY A 1 311 ? 13.815 -2.955 -8.248 1.00 97.69 311 GLY A N 1
ATOM 2436 C CA . GLY A 1 311 ? 14.964 -3.088 -9.157 1.00 97.69 311 GLY A CA 1
ATOM 2437 C C . GLY A 1 311 ? 14.592 -3.084 -10.637 1.00 97.69 311 GLY A C 1
ATOM 2438 O O . GLY A 1 311 ? 15.407 -2.719 -11.481 1.00 97.69 311 GLY A O 1
ATOM 2439 N N . GLY A 1 312 ? 13.341 -3.419 -10.972 1.00 98.00 312 GLY A N 1
ATOM 2440 C CA . GLY A 1 312 ? 12.868 -3.392 -12.359 1.00 98.00 312 GLY A CA 1
ATOM 2441 C C . GLY A 1 312 ? 12.927 -1.988 -12.971 1.00 98.00 312 GLY A C 1
ATOM 2442 O O . GLY A 1 312 ? 13.321 -1.833 -14.127 1.00 98.00 312 GLY A O 1
ATOM 2443 N N . ASN A 1 313 ? 12.594 -0.951 -12.191 1.00 98.38 313 ASN A N 1
ATOM 2444 C CA . ASN A 1 313 ? 12.702 0.444 -12.632 1.00 98.38 313 ASN A CA 1
ATOM 2445 C C . ASN A 1 313 ? 14.164 0.874 -12.824 1.00 98.38 313 ASN A C 1
ATOM 2447 O O . ASN A 1 313 ? 14.459 1.514 -13.830 1.00 98.38 313 ASN A O 1
ATOM 2451 N N . ASP A 1 314 ? 15.073 0.459 -11.935 1.00 98.75 314 ASP A N 1
ATOM 2452 C CA . ASP A 1 314 ? 16.513 0.721 -12.042 1.00 98.75 314 ASP A CA 1
ATOM 2453 C C . ASP A 1 314 ? 17.052 0.204 -13.387 1.00 98.75 314 ASP A C 1
ATOM 2455 O O . ASP A 1 314 ? 17.613 0.961 -14.184 1.00 98.75 314 ASP A O 1
ATOM 2459 N N . LEU A 1 315 ? 16.802 -1.076 -13.689 1.00 98.44 315 LEU A N 1
ATOM 2460 C CA . LEU A 1 315 ? 17.246 -1.700 -14.938 1.00 98.44 315 LEU A CA 1
ATOM 2461 C C . LEU A 1 315 ? 16.547 -1.099 -16.167 1.00 98.44 315 LEU A C 1
ATOM 2463 O O . LEU A 1 315 ? 17.186 -0.915 -17.206 1.00 98.44 315 LEU A O 1
ATOM 2467 N N . ARG A 1 316 ? 15.257 -0.742 -16.067 1.00 98.12 316 ARG A N 1
ATOM 2468 C CA . ARG A 1 316 ? 14.528 -0.090 -17.169 1.00 98.12 316 ARG A CA 1
ATOM 2469 C C . ARG A 1 316 ? 15.133 1.266 -17.516 1.00 98.12 316 ARG A C 1
ATOM 2471 O O . ARG A 1 316 ? 15.290 1.563 -18.698 1.00 98.12 316 ARG A O 1
ATOM 2478 N N . GLU A 1 317 ? 15.467 2.088 -16.526 1.00 98.00 317 GLU A N 1
ATOM 2479 C CA . GLU A 1 317 ? 16.078 3.400 -16.757 1.00 98.00 317 GLU A CA 1
ATOM 2480 C C . GLU A 1 317 ? 17.429 3.284 -17.469 1.00 98.00 317 GLU A C 1
ATOM 2482 O O . GLU A 1 317 ? 17.682 4.008 -18.436 1.00 98.00 317 GLU A O 1
ATOM 2487 N N . ALA A 1 318 ? 18.271 2.335 -17.055 1.00 98.38 318 ALA A N 1
ATOM 2488 C CA . ALA A 1 318 ? 19.543 2.076 -17.725 1.00 98.38 318 ALA A CA 1
ATOM 2489 C C . ALA A 1 318 ? 19.343 1.547 -19.153 1.00 98.38 318 ALA A C 1
ATOM 2491 O O . ALA A 1 318 ? 20.000 2.022 -20.084 1.00 98.38 318 ALA A O 1
ATOM 2492 N N . ARG A 1 319 ? 18.371 0.646 -19.361 1.00 98.25 319 ARG A N 1
ATOM 2493 C CA . ARG A 1 319 ? 17.967 0.198 -20.701 1.00 98.25 319 ARG A CA 1
ATOM 2494 C C . ARG A 1 319 ? 17.554 1.373 -21.581 1.00 98.25 319 ARG A C 1
ATOM 2496 O O . ARG A 1 319 ? 18.012 1.453 -22.714 1.00 98.25 319 ARG A O 1
ATOM 2503 N N . LEU A 1 320 ? 16.734 2.302 -21.090 1.00 98.19 320 LEU A N 1
ATOM 2504 C CA . LEU A 1 320 ? 16.312 3.469 -21.874 1.00 98.19 320 LEU A CA 1
ATOM 2505 C C . LEU A 1 320 ? 17.512 4.318 -22.325 1.00 98.19 320 LEU A C 1
ATOM 2507 O O . LEU A 1 320 ? 17.554 4.715 -23.487 1.00 98.19 320 LEU A O 1
ATOM 2511 N N . ARG A 1 321 ? 18.514 4.517 -21.458 1.00 98.44 321 ARG A N 1
ATOM 2512 C CA . ARG A 1 321 ? 19.759 5.233 -21.803 1.00 98.44 321 ARG A CA 1
ATOM 2513 C C . ARG A 1 321 ? 20.626 4.480 -22.811 1.00 98.44 321 ARG A C 1
ATOM 2515 O O . ARG A 1 321 ? 21.216 5.098 -23.696 1.00 98.44 321 ARG A O 1
ATOM 2522 N N . TYR A 1 322 ? 20.703 3.153 -22.698 1.00 98.44 322 TYR A N 1
ATOM 2523 C CA . TYR A 1 322 ? 21.363 2.317 -23.702 1.00 98.44 322 TYR A CA 1
ATOM 2524 C C . TYR A 1 322 ? 20.679 2.484 -25.061 1.00 98.44 322 TYR A C 1
ATOM 2526 O O . TYR A 1 322 ? 21.338 2.844 -26.035 1.00 98.44 322 TYR A O 1
ATOM 2534 N N . LYS A 1 323 ? 19.347 2.329 -25.098 1.00 97.88 323 LYS A N 1
ATOM 2535 C CA . LYS A 1 323 ? 18.504 2.467 -26.297 1.00 97.88 323 LYS A CA 1
ATOM 2536 C C . LYS A 1 323 ? 18.631 3.846 -26.957 1.00 97.88 323 LYS A C 1
ATOM 2538 O O . LYS A 1 323 ? 18.556 3.931 -28.179 1.00 97.88 323 LYS A O 1
ATOM 2543 N N . SER A 1 324 ? 18.863 4.907 -26.181 1.00 97.81 324 SER A N 1
ATOM 2544 C CA . SER A 1 324 ? 19.115 6.265 -26.689 1.00 97.81 324 SER A CA 1
ATOM 2545 C C . SER A 1 324 ? 20.582 6.563 -27.014 1.00 97.81 324 SER A C 1
ATOM 2547 O O . SER A 1 324 ? 20.905 7.710 -27.317 1.00 97.81 324 SER A O 1
ATOM 2549 N N . ARG A 1 325 ? 21.477 5.566 -26.957 1.00 97.00 325 ARG A N 1
ATOM 2550 C CA . ARG A 1 325 ? 22.927 5.715 -27.202 1.00 97.00 325 ARG A CA 1
ATOM 2551 C C . ARG A 1 325 ? 23.607 6.743 -26.294 1.00 97.00 325 ARG A C 1
ATOM 2553 O O . ARG A 1 325 ? 24.574 7.391 -26.683 1.00 97.00 325 ARG A O 1
ATOM 2560 N N . SER A 1 326 ? 23.083 6.907 -25.083 1.00 97.94 326 SER A N 1
ATOM 2561 C CA . SER A 1 326 ? 23.554 7.884 -24.097 1.00 97.94 326 SER A CA 1
ATOM 2562 C C . SER A 1 326 ? 24.035 7.215 -22.810 1.00 97.94 326 SER A C 1
ATOM 2564 O O . SER A 1 326 ? 24.012 7.826 -21.742 1.00 97.94 326 SER A O 1
ATOM 2566 N N . CYS A 1 327 ? 24.396 5.936 -22.880 1.00 97.00 327 CYS A N 1
ATOM 2567 C CA . CYS A 1 327 ? 24.797 5.153 -21.720 1.00 97.00 327 CYS A CA 1
ATOM 2568 C C . CYS A 1 327 ? 26.299 5.273 -21.428 1.00 97.00 327 CYS A C 1
ATOM 2570 O O . CYS A 1 327 ? 26.702 5.055 -20.290 1.00 97.00 327 CYS A O 1
ATOM 2572 N N . GLY A 1 328 ? 27.097 5.708 -22.411 1.00 97.12 328 GLY A N 1
ATOM 2573 C CA . GLY A 1 328 ? 28.525 5.999 -22.250 1.00 97.12 328 GLY A CA 1
ATOM 2574 C C . GLY A 1 328 ? 29.422 4.764 -22.350 1.00 97.12 328 GLY A C 1
ATOM 2575 O O . GLY A 1 328 ? 28.944 3.631 -22.330 1.00 97.12 328 GLY A O 1
ATOM 2576 N N . GLY A 1 329 ? 30.729 4.994 -22.466 1.00 96.38 329 GLY A N 1
ATOM 2577 C CA . GLY A 1 329 ? 31.730 3.941 -22.658 1.00 96.38 329 GLY A CA 1
ATOM 2578 C C . GLY A 1 329 ? 31.899 3.525 -24.119 1.00 96.38 329 GLY A C 1
ATOM 2579 O O . GLY A 1 329 ? 31.128 3.923 -24.993 1.00 96.38 329 GLY A O 1
ATOM 2580 N N . ALA A 1 330 ? 32.926 2.715 -24.392 1.00 95.56 330 ALA A N 1
ATOM 2581 C CA . ALA A 1 330 ? 33.252 2.254 -25.747 1.00 95.56 330 ALA A CA 1
ATOM 2582 C C . ALA A 1 330 ? 32.188 1.313 -26.350 1.00 95.56 330 ALA A C 1
ATOM 2584 O O . ALA A 1 330 ? 32.082 1.189 -27.566 1.00 95.56 330 ALA A O 1
ATOM 2585 N N . ASP A 1 331 ? 31.395 0.666 -25.500 1.00 96.56 331 ASP A N 1
ATOM 2586 C CA . ASP A 1 331 ? 30.320 -0.266 -25.852 1.00 96.56 331 ASP A CA 1
ATOM 2587 C C . ASP A 1 331 ? 28.918 0.315 -25.603 1.00 96.56 331 ASP A C 1
ATOM 2589 O O . ASP A 1 331 ? 27.926 -0.396 -25.757 1.00 96.56 331 ASP A O 1
ATOM 2593 N N . ASN A 1 332 ? 28.828 1.594 -25.209 1.00 97.75 332 ASN A N 1
ATOM 2594 C CA . ASN A 1 332 ? 27.593 2.237 -24.765 1.00 97.75 332 ASN A CA 1
ATOM 2595 C C . ASN A 1 332 ? 26.932 1.495 -23.579 1.00 97.75 332 ASN A C 1
ATOM 2597 O O . ASN A 1 332 ? 25.713 1.412 -23.531 1.00 97.75 332 ASN A O 1
ATOM 2601 N N . GLN A 1 333 ? 27.690 0.935 -22.625 1.00 98.38 333 GLN A N 1
ATOM 2602 C CA . GLN A 1 333 ? 27.140 0.194 -21.471 1.00 98.38 333 GLN A CA 1
ATOM 2603 C C . GLN A 1 333 ? 27.571 0.723 -20.090 1.00 98.38 333 GLN A C 1
ATOM 2605 O O . GLN A 1 333 ? 27.248 0.100 -19.073 1.00 98.38 333 GLN A O 1
ATOM 2610 N N . ASP A 1 334 ? 28.256 1.868 -19.994 1.00 98.62 334 ASP A N 1
ATOM 2611 C CA . ASP A 1 334 ? 28.728 2.389 -18.696 1.00 98.62 334 ASP A CA 1
ATOM 2612 C C . ASP A 1 334 ? 27.581 2.626 -17.705 1.00 98.62 334 ASP A C 1
ATOM 2614 O O . ASP A 1 334 ? 27.672 2.234 -16.540 1.00 98.62 334 ASP A O 1
ATOM 2618 N N . CYS A 1 335 ? 26.461 3.187 -18.162 1.00 98.56 335 CYS A N 1
ATOM 2619 C CA . CYS A 1 335 ? 25.278 3.378 -17.329 1.00 98.56 335 CYS A CA 1
ATOM 2620 C C . CYS A 1 335 ? 24.660 2.054 -16.847 1.00 98.56 335 CYS A C 1
ATOM 2622 O O . CYS A 1 335 ? 24.158 2.011 -15.730 1.00 98.56 335 CYS A O 1
ATOM 2624 N N . LEU A 1 336 ? 24.719 0.970 -17.634 1.00 98.75 336 LEU A N 1
ATOM 2625 C CA . LEU A 1 336 ? 24.210 -0.349 -17.232 1.00 98.75 336 LEU A CA 1
ATOM 2626 C C . LEU A 1 336 ? 25.060 -0.922 -16.094 1.00 98.75 336 LEU A C 1
ATOM 2628 O O . LEU A 1 336 ? 24.519 -1.351 -15.075 1.00 98.75 336 LEU A O 1
ATOM 2632 N N . ARG A 1 337 ? 26.392 -0.848 -16.230 1.00 98.75 337 ARG A N 1
ATOM 2633 C CA . ARG A 1 337 ? 27.347 -1.252 -15.181 1.00 98.75 337 ARG A CA 1
ATOM 2634 C C . ARG A 1 337 ? 27.172 -0.425 -13.904 1.00 98.75 337 ARG A C 1
ATOM 2636 O O . ARG A 1 337 ? 27.133 -0.983 -12.804 1.00 98.75 337 ARG A O 1
ATOM 2643 N N . ALA A 1 338 ? 27.030 0.893 -14.044 1.00 98.75 338 ALA A N 1
ATOM 2644 C CA . ALA A 1 338 ? 26.832 1.799 -12.917 1.00 98.75 338 ALA A CA 1
ATOM 2645 C C . ALA A 1 338 ? 25.502 1.532 -12.195 1.00 98.75 338 ALA A C 1
ATOM 2647 O O . ALA A 1 338 ? 25.477 1.425 -10.969 1.00 98.75 338 ALA A O 1
ATOM 2648 N N . THR A 1 339 ? 24.409 1.360 -12.943 1.00 98.75 339 THR A N 1
ATOM 2649 C CA . THR A 1 339 ? 23.095 1.032 -12.380 1.00 98.75 339 THR A CA 1
ATOM 2650 C C . THR A 1 339 ? 23.109 -0.304 -11.657 1.00 98.75 339 THR A C 1
ATOM 2652 O O . THR A 1 339 ? 22.568 -0.384 -10.557 1.00 98.75 339 THR A O 1
ATOM 2655 N N . LEU A 1 340 ? 23.740 -1.339 -12.219 1.00 98.88 340 LEU A N 1
ATOM 2656 C CA . LEU A 1 340 ? 23.827 -2.637 -11.552 1.00 98.88 340 LEU A CA 1
ATOM 2657 C C . LEU A 1 340 ? 24.597 -2.535 -10.228 1.00 98.88 340 LEU A C 1
ATOM 2659 O O . LEU A 1 340 ? 24.109 -3.009 -9.204 1.00 98.88 340 LEU A O 1
ATOM 2663 N N . THR A 1 341 ? 25.734 -1.835 -10.224 1.00 98.81 341 THR A N 1
ATOM 2664 C CA . THR A 1 341 ? 26.512 -1.568 -9.001 1.00 98.81 341 THR A CA 1
ATOM 2665 C C . THR A 1 341 ? 25.670 -0.839 -7.947 1.00 98.81 341 THR A C 1
ATOM 2667 O O . THR A 1 341 ? 25.639 -1.231 -6.778 1.00 98.81 341 THR A O 1
ATOM 2670 N N . GLN A 1 342 ? 24.944 0.209 -8.352 1.00 98.81 342 GLN A N 1
ATOM 2671 C CA . GLN A 1 342 ? 24.091 0.979 -7.446 1.00 98.81 342 GLN A CA 1
ATOM 2672 C C . GLN A 1 342 ? 22.926 0.140 -6.907 1.00 98.81 342 GLN A C 1
ATOM 2674 O O . GLN A 1 342 ? 22.636 0.190 -5.711 1.00 98.81 342 GLN A O 1
ATOM 2679 N N . PHE A 1 343 ? 22.284 -0.657 -7.764 1.00 98.88 343 PHE A N 1
ATOM 2680 C CA . PHE A 1 343 ? 21.215 -1.569 -7.375 1.00 98.88 343 PHE A CA 1
ATOM 2681 C C . PHE A 1 343 ? 21.707 -2.589 -6.343 1.00 98.88 343 PHE A C 1
ATOM 2683 O O . PHE A 1 343 ? 21.079 -2.741 -5.299 1.00 98.88 343 PHE A O 1
ATOM 2690 N N . GLN A 1 344 ? 22.851 -3.237 -6.579 1.00 98.88 344 GLN A N 1
ATOM 2691 C CA . GLN A 1 344 ? 23.440 -4.212 -5.651 1.00 98.88 344 GLN A CA 1
ATOM 2692 C C . GLN A 1 344 ? 23.773 -3.578 -4.287 1.00 98.88 344 GLN A C 1
ATOM 2694 O O . GLN A 1 344 ? 23.509 -4.170 -3.232 1.00 98.88 344 GLN A O 1
ATOM 2699 N N . SER A 1 345 ? 24.299 -2.348 -4.295 1.00 98.81 345 SER A N 1
ATOM 2700 C CA . SER A 1 345 ? 24.550 -1.571 -3.076 1.00 98.81 345 SER A CA 1
ATOM 2701 C C . SER A 1 345 ? 23.250 -1.283 -2.317 1.00 98.81 345 SER A C 1
ATOM 2703 O O . SER A 1 345 ? 23.120 -1.654 -1.148 1.00 98.81 345 SER A O 1
ATOM 2705 N N . ASN A 1 346 ? 22.249 -0.714 -2.992 1.00 98.88 346 ASN A N 1
ATOM 2706 C CA . ASN A 1 346 ? 20.956 -0.394 -2.391 1.00 98.88 346 ASN A CA 1
ATOM 2707 C C . ASN A 1 346 ? 20.228 -1.639 -1.880 1.00 98.88 346 ASN A C 1
ATOM 2709 O O . ASN A 1 346 ? 19.673 -1.619 -0.786 1.00 98.88 346 ASN A O 1
ATOM 2713 N N . TRP A 1 347 ? 20.249 -2.733 -2.640 1.00 98.81 347 TRP A N 1
ATOM 2714 C CA . TRP A 1 347 ? 19.644 -4.005 -2.259 1.00 98.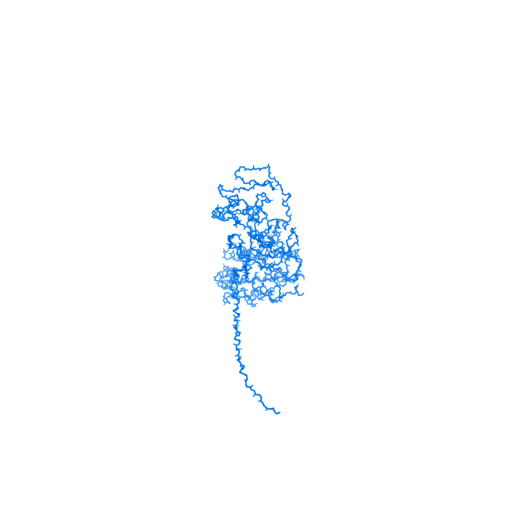81 347 TRP A CA 1
ATOM 2715 C C . TRP A 1 347 ? 20.237 -4.541 -0.954 1.00 98.81 347 TRP A C 1
ATOM 2717 O O . TRP A 1 347 ? 19.507 -4.926 -0.040 1.00 98.81 347 TRP A O 1
ATOM 2727 N N . SER A 1 348 ? 21.565 -4.496 -0.829 1.00 98.69 348 SER A N 1
ATOM 2728 C CA . SER A 1 348 ? 22.267 -4.912 0.391 1.00 98.69 348 SER A CA 1
ATOM 2729 C C . SER A 1 348 ? 21.867 -4.069 1.604 1.00 98.69 348 SER A C 1
ATOM 2731 O O . SER A 1 348 ? 21.709 -4.598 2.706 1.00 98.69 348 SER A O 1
ATOM 2733 N N . GLU A 1 349 ? 21.680 -2.764 1.411 1.00 98.75 349 GLU A N 1
ATOM 2734 C CA . GLU A 1 349 ? 21.194 -1.858 2.454 1.00 98.75 349 GLU A CA 1
ATOM 2735 C C . GLU A 1 349 ? 19.719 -2.108 2.797 1.00 98.75 349 GLU A C 1
ATOM 2737 O O . GLU A 1 349 ? 19.377 -2.151 3.975 1.00 98.75 349 GLU A O 1
ATOM 2742 N N . ILE A 1 350 ? 18.853 -2.362 1.811 1.00 98.81 350 ILE A N 1
ATOM 2743 C CA . ILE A 1 350 ? 17.443 -2.719 2.042 1.00 98.81 350 ILE A CA 1
ATOM 2744 C C . ILE A 1 350 ? 17.360 -3.973 2.914 1.00 98.81 350 ILE A C 1
ATOM 2746 O O . ILE A 1 350 ? 16.659 -3.972 3.926 1.00 98.81 350 ILE A O 1
ATOM 2750 N N . LEU A 1 351 ? 18.107 -5.027 2.570 1.00 98.50 351 LEU A N 1
ATOM 2751 C CA . LEU A 1 351 ? 18.145 -6.251 3.373 1.00 98.50 351 LEU A CA 1
ATOM 2752 C C . LEU A 1 351 ? 18.649 -5.987 4.796 1.00 98.50 351 LEU A C 1
ATOM 2754 O O . LEU A 1 351 ? 18.124 -6.564 5.749 1.00 98.50 351 LEU A O 1
ATOM 2758 N N . ARG A 1 352 ? 19.651 -5.116 4.958 1.00 98.19 352 ARG A N 1
ATOM 2759 C CA . ARG A 1 352 ? 20.177 -4.738 6.275 1.00 98.19 352 ARG A CA 1
ATOM 2760 C C . ARG A 1 352 ? 19.126 -4.026 7.120 1.00 98.19 352 ARG A C 1
ATOM 2762 O O . ARG A 1 352 ? 18.922 -4.418 8.265 1.00 98.19 352 ARG A O 1
ATOM 2769 N N . GLU A 1 353 ? 18.451 -3.026 6.563 1.00 98.44 353 GLU A N 1
ATOM 2770 C CA . GLU A 1 353 ? 17.414 -2.262 7.264 1.00 98.44 353 GLU A CA 1
ATOM 2771 C C . GLU A 1 353 ? 16.211 -3.141 7.624 1.00 98.44 353 GLU A C 1
ATOM 2773 O O . GLU A 1 353 ? 15.737 -3.107 8.760 1.00 98.44 353 GLU A O 1
ATOM 2778 N N . LEU A 1 354 ? 15.750 -3.989 6.696 1.00 98.12 354 LEU A N 1
ATOM 2779 C CA . LEU A 1 354 ? 14.654 -4.924 6.958 1.00 98.12 354 LEU A CA 1
ATOM 2780 C C . LEU A 1 354 ? 14.991 -5.873 8.108 1.00 98.12 354 LEU A C 1
ATOM 2782 O O . LEU A 1 354 ? 14.166 -6.053 9.000 1.00 98.12 354 LEU A O 1
ATOM 2786 N N . ARG A 1 355 ? 16.207 -6.430 8.129 1.00 96.44 355 ARG A N 1
ATOM 2787 C CA . ARG A 1 355 ? 16.667 -7.315 9.210 1.00 96.44 355 ARG A CA 1
ATOM 2788 C C . ARG A 1 355 ? 16.879 -6.586 10.533 1.00 96.44 355 ARG A C 1
ATOM 2790 O O . ARG A 1 355 ? 16.688 -7.189 11.584 1.00 96.44 355 ARG A O 1
ATOM 2797 N N . ALA A 1 356 ? 17.272 -5.315 10.492 1.00 96.56 356 ALA A N 1
ATOM 2798 C CA . ALA A 1 356 ? 17.407 -4.489 11.688 1.00 96.56 356 ALA A CA 1
ATOM 2799 C C . ALA A 1 356 ? 16.042 -4.166 12.318 1.00 96.56 356 ALA A C 1
ATOM 2801 O O . ALA A 1 356 ? 15.927 -4.091 13.538 1.00 96.56 356 ALA A O 1
ATOM 2802 N N . LEU A 1 357 ? 15.006 -3.996 11.493 1.00 95.56 357 LEU A N 1
ATOM 2803 C CA . LEU A 1 357 ? 13.639 -3.732 11.943 1.00 95.56 357 LEU A CA 1
ATOM 2804 C C . LEU A 1 357 ? 12.875 -5.008 12.306 1.00 95.56 357 LEU A C 1
ATOM 2806 O O . LEU A 1 357 ? 11.981 -4.974 13.156 1.00 95.56 357 LEU A O 1
ATOM 2810 N N . ARG A 1 358 ? 13.186 -6.132 11.648 1.00 94.56 358 ARG A N 1
ATOM 2811 C CA . ARG A 1 358 ? 12.440 -7.373 11.817 1.00 94.56 358 ARG A CA 1
ATOM 2812 C C . ARG A 1 358 ? 13.275 -8.625 11.560 1.00 94.56 358 ARG A C 1
ATOM 2814 O O . ARG A 1 358 ? 13.844 -8.809 10.489 1.00 94.56 358 ARG A O 1
ATOM 2821 N N . ASP A 1 359 ? 13.251 -9.538 12.528 1.00 91.12 359 ASP A N 1
ATOM 2822 C CA . ASP A 1 359 ? 13.945 -10.821 12.434 1.00 91.12 359 ASP A CA 1
ATOM 2823 C C . ASP A 1 359 ? 13.252 -11.774 11.426 1.00 91.12 359 ASP A C 1
ATOM 2825 O O . ASP A 1 359 ? 12.075 -12.123 11.622 1.00 91.12 359 ASP A O 1
ATOM 2829 N N . PRO A 1 360 ? 13.951 -12.214 10.354 1.00 90.06 360 PRO A N 1
ATOM 2830 C CA . PRO A 1 360 ? 13.425 -13.179 9.387 1.00 90.06 360 PRO A CA 1
ATOM 2831 C C . PRO A 1 360 ? 13.251 -14.595 9.964 1.00 90.06 360 PRO A C 1
ATOM 2833 O O . PRO A 1 360 ? 12.508 -15.386 9.386 1.00 90.06 360 PRO A O 1
ATOM 2836 N N . GLY A 1 361 ? 13.865 -14.926 11.106 1.00 89.12 361 GLY A N 1
ATOM 2837 C CA . GLY A 1 361 ? 13.674 -16.211 11.789 1.00 89.12 361 GLY A CA 1
ATOM 2838 C C . GLY A 1 361 ? 12.266 -16.398 12.367 1.00 89.12 361 GLY A C 1
ATOM 2839 O O . GLY A 1 361 ? 11.778 -17.522 12.463 1.00 89.12 361 GLY A O 1
ATOM 2840 N N . VAL A 1 362 ? 11.582 -15.296 12.692 1.00 88.19 362 VAL A N 1
ATOM 2841 C CA . VAL A 1 362 ? 10.228 -15.281 13.286 1.00 88.19 362 VAL A CA 1
ATOM 2842 C C . VAL A 1 362 ? 9.196 -14.539 12.424 1.00 88.19 362 VAL A C 1
ATOM 2844 O O . VAL A 1 362 ? 8.080 -14.259 12.870 1.00 88.19 362 VAL A O 1
ATOM 2847 N N . THR A 1 363 ? 9.562 -14.204 11.184 1.00 93.81 363 THR A N 1
ATOM 2848 C CA . THR A 1 363 ? 8.730 -13.456 10.230 1.00 93.81 363 THR A CA 1
ATOM 2849 C C . THR A 1 363 ? 8.768 -14.139 8.874 1.00 93.81 363 THR A C 1
ATOM 2851 O O . THR A 1 363 ? 9.838 -14.468 8.370 1.00 93.81 363 THR A O 1
ATOM 2854 N N . VAL A 1 364 ? 7.619 -14.309 8.219 1.00 97.25 364 VAL A N 1
ATOM 2855 C CA . VAL A 1 364 ? 7.597 -14.776 6.823 1.00 97.25 364 VAL A CA 1
ATOM 2856 C C . VAL A 1 364 ? 8.044 -13.625 5.932 1.00 97.25 364 VAL A C 1
ATOM 2858 O O . VAL A 1 364 ? 7.226 -12.840 5.466 1.00 97.25 364 VAL A O 1
ATOM 2861 N N . MET A 1 365 ? 9.348 -13.505 5.713 1.00 97.88 365 MET A N 1
ATOM 2862 C CA . MET A 1 365 ? 9.920 -12.526 4.796 1.00 97.88 365 MET A CA 1
ATOM 2863 C C . MET A 1 365 ? 10.184 -13.193 3.445 1.00 97.88 365 MET A C 1
ATOM 2865 O O . MET A 1 365 ? 10.836 -14.239 3.396 1.00 97.88 365 MET A O 1
ATOM 2869 N N . ARG A 1 366 ? 9.637 -12.641 2.360 1.00 97.88 366 ARG A N 1
ATOM 2870 C CA . ARG A 1 366 ? 9.746 -13.187 1.000 1.00 97.88 366 ARG A CA 1
ATOM 2871 C C . ARG A 1 366 ? 10.045 -12.087 -0.005 1.00 97.88 366 ARG A C 1
ATOM 2873 O O . ARG A 1 366 ? 9.578 -10.957 0.132 1.00 97.88 366 ARG A O 1
ATOM 2880 N N . THR A 1 367 ? 10.779 -12.445 -1.043 1.00 98.38 367 THR A N 1
ATOM 2881 C CA . THR A 1 367 ? 11.030 -11.565 -2.183 1.00 98.38 367 THR A CA 1
ATOM 2882 C C . THR A 1 367 ? 10.978 -12.350 -3.487 1.00 98.38 367 THR A C 1
ATOM 2884 O O . THR A 1 367 ? 10.632 -13.532 -3.487 1.00 98.38 367 THR A O 1
ATOM 2887 N N . MET A 1 368 ? 11.268 -11.687 -4.597 1.00 98.56 368 MET A N 1
ATOM 2888 C CA . MET A 1 368 ? 11.284 -12.252 -5.937 1.00 98.56 368 MET A CA 1
ATOM 2889 C C . MET A 1 368 ? 12.443 -11.681 -6.744 1.00 98.56 368 MET A C 1
ATOM 2891 O O . MET A 1 368 ? 12.895 -10.566 -6.486 1.00 98.56 368 MET A O 1
ATOM 2895 N N . ASP A 1 369 ? 12.900 -12.455 -7.719 1.00 98.31 369 ASP A N 1
ATOM 2896 C CA . ASP A 1 369 ? 13.823 -11.989 -8.747 1.00 98.31 369 ASP A CA 1
ATOM 2897 C C . ASP A 1 369 ? 13.086 -11.187 -9.848 1.00 98.31 369 ASP A C 1
ATOM 2899 O O . ASP A 1 369 ? 11.856 -11.065 -9.864 1.00 98.31 369 ASP A O 1
ATOM 2903 N N . ILE A 1 370 ? 13.853 -10.557 -10.738 1.00 98.56 370 ILE A N 1
ATOM 2904 C CA . ILE A 1 370 ? 13.367 -9.600 -11.735 1.00 98.56 370 ILE A CA 1
ATOM 2905 C C . ILE A 1 370 ? 13.145 -10.315 -13.072 1.00 98.56 370 ILE A C 1
ATOM 2907 O O . ILE A 1 370 ? 14.069 -10.915 -13.621 1.00 98.56 370 ILE A O 1
ATOM 2911 N N . TYR A 1 371 ? 11.935 -10.214 -13.631 1.00 98.38 371 TYR A N 1
ATOM 2912 C CA . TYR A 1 371 ? 11.641 -10.692 -14.985 1.00 98.38 371 TYR A CA 1
ATOM 2913 C C . TYR A 1 371 ? 12.036 -9.672 -16.067 1.00 98.38 371 TYR A C 1
ATOM 2915 O O . TYR A 1 371 ? 12.126 -8.472 -15.808 1.00 98.38 371 TYR A O 1
ATOM 2923 N N . HIS A 1 372 ? 12.217 -10.130 -17.311 1.00 98.06 372 HIS A N 1
ATOM 2924 C CA . HIS A 1 372 ? 12.539 -9.274 -18.461 1.00 98.06 372 HIS A CA 1
ATOM 2925 C C . HIS A 1 372 ? 11.326 -9.142 -19.403 1.00 98.06 372 HIS A C 1
ATOM 2927 O O . HIS A 1 372 ? 11.056 -10.056 -20.181 1.00 98.06 372 HIS A O 1
ATOM 2933 N N . PRO A 1 373 ? 10.576 -8.022 -19.384 1.00 97.50 373 PRO A N 1
ATOM 2934 C CA . PRO A 1 373 ? 9.381 -7.865 -20.227 1.00 97.50 373 PRO A CA 1
ATOM 2935 C C . PRO A 1 373 ? 9.679 -7.622 -21.713 1.00 97.50 373 PRO A C 1
ATOM 2937 O O . PRO A 1 373 ? 8.787 -7.736 -22.546 1.00 97.50 373 PRO A O 1
ATOM 2940 N N . TYR A 1 374 ? 10.916 -7.263 -22.061 1.00 97.81 374 TYR A N 1
ATOM 2941 C CA . TYR A 1 374 ? 11.259 -6.719 -23.378 1.00 97.81 374 TYR A CA 1
ATOM 2942 C C . TYR A 1 374 ? 11.912 -7.731 -24.324 1.00 97.81 374 TYR A C 1
ATOM 2944 O O . TYR A 1 374 ? 12.424 -7.331 -25.366 1.00 97.81 374 TYR A O 1
ATOM 2952 N N . VAL A 1 375 ? 11.883 -9.030 -24.006 1.00 97.88 375 VAL A N 1
ATOM 2953 C CA . VAL A 1 375 ? 12.600 -10.086 -24.746 1.00 97.88 375 VAL A CA 1
ATOM 2954 C C . VAL A 1 375 ? 12.412 -9.990 -26.259 1.00 97.88 375 VAL A C 1
ATOM 2956 O O . VAL A 1 375 ? 13.395 -9.972 -26.996 1.00 97.88 375 VAL A O 1
ATOM 2959 N N . ARG A 1 376 ? 11.171 -9.890 -26.750 1.00 96.44 376 ARG A N 1
ATOM 2960 C CA . ARG A 1 376 ? 10.909 -9.799 -28.196 1.00 96.44 376 ARG A CA 1
ATOM 2961 C C . ARG A 1 376 ? 11.472 -8.522 -28.816 1.00 96.44 376 ARG A C 1
ATOM 2963 O O . ARG A 1 376 ? 12.010 -8.568 -29.918 1.00 96.44 376 ARG A O 1
ATOM 2970 N N . GLN A 1 377 ? 11.326 -7.394 -28.128 1.00 96.81 377 GLN A N 1
ATOM 2971 C CA . GLN A 1 377 ? 11.778 -6.087 -28.610 1.00 96.81 377 GLN A CA 1
ATOM 2972 C C . GLN A 1 377 ? 13.306 -6.032 -28.660 1.00 96.81 377 GLN A C 1
ATOM 2974 O O . GLN A 1 377 ? 13.873 -5.599 -29.657 1.00 96.81 377 GLN A O 1
ATOM 2979 N N . ASP A 1 378 ? 13.954 -6.528 -27.609 1.00 97.88 378 ASP A N 1
ATOM 2980 C CA . ASP A 1 378 ? 15.406 -6.530 -27.469 1.00 97.88 378 ASP A CA 1
ATOM 2981 C C . ASP A 1 378 ? 16.063 -7.578 -28.379 1.00 97.88 378 ASP A C 1
ATOM 2983 O O . ASP A 1 378 ? 17.157 -7.368 -28.885 1.00 97.88 378 ASP A O 1
ATOM 2987 N N . ARG A 1 379 ? 15.384 -8.691 -28.677 1.00 97.38 379 ARG A N 1
ATOM 2988 C CA . ARG A 1 379 ? 15.869 -9.676 -29.658 1.00 97.38 379 ARG A CA 1
ATOM 2989 C C . ARG A 1 379 ? 15.828 -9.144 -31.092 1.00 97.38 379 ARG A C 1
ATOM 2991 O O . ARG A 1 379 ? 16.644 -9.548 -31.913 1.00 97.38 379 ARG A O 1
ATOM 2998 N N . ALA A 1 380 ? 14.862 -8.279 -31.396 1.00 97.25 380 ALA A N 1
ATOM 2999 C CA . ALA A 1 380 ? 14.661 -7.713 -32.728 1.00 97.25 380 ALA A CA 1
ATOM 3000 C C . ALA A 1 380 ? 15.483 -6.440 -32.987 1.00 97.25 380 ALA A C 1
ATOM 3002 O O . ALA A 1 380 ? 15.475 -5.935 -34.109 1.00 97.25 380 ALA A O 1
ATOM 3003 N N . ALA A 1 381 ? 16.153 -5.903 -31.967 1.00 97.25 381 ALA A N 1
ATOM 3004 C CA . ALA A 1 381 ? 16.902 -4.662 -32.055 1.00 97.25 381 ALA A CA 1
ATOM 3005 C C . ALA A 1 381 ? 18.401 -4.899 -31.854 1.00 97.25 381 ALA A C 1
ATOM 3007 O O . ALA A 1 381 ? 18.801 -5.719 -31.037 1.00 97.25 381 ALA A O 1
ATOM 3008 N N . ASP A 1 382 ? 19.204 -4.132 -32.581 1.00 96.94 382 ASP A N 1
ATOM 3009 C CA . ASP A 1 382 ? 20.636 -3.952 -32.360 1.00 96.94 382 ASP A CA 1
ATOM 3010 C C . ASP A 1 382 ? 20.875 -2.439 -32.285 1.00 96.94 382 ASP A C 1
ATOM 3012 O O . ASP A 1 382 ? 20.876 -1.716 -33.288 1.00 96.94 382 ASP A O 1
ATOM 3016 N N . THR A 1 383 ? 20.951 -1.924 -31.061 1.00 96.62 383 THR A N 1
ATOM 3017 C CA . THR A 1 383 ? 21.151 -0.495 -30.807 1.00 96.62 383 THR A CA 1
ATOM 3018 C C . THR A 1 383 ? 22.599 -0.084 -31.061 1.00 96.62 383 THR A C 1
ATOM 3020 O O . THR A 1 383 ? 22.836 1.069 -31.460 1.00 96.62 383 THR A O 1
ATOM 3023 N N . TRP A 1 384 ? 23.550 -0.999 -30.848 1.00 95.62 384 TRP A N 1
ATOM 3024 C CA . TRP A 1 384 ? 24.987 -0.747 -30.861 1.00 95.62 384 TRP A CA 1
ATOM 3025 C C . TRP A 1 384 ? 25.751 -1.756 -31.731 1.00 95.62 384 TRP A C 1
ATOM 3027 O O . TRP A 1 384 ? 26.541 -2.556 -31.246 1.00 95.62 384 TRP A O 1
ATOM 3037 N N . ALA A 1 385 ? 25.627 -1.606 -33.049 1.00 91.38 385 ALA A N 1
ATOM 3038 C CA . ALA A 1 385 ? 26.223 -2.513 -34.036 1.00 91.38 385 ALA A CA 1
ATOM 3039 C C . ALA A 1 385 ? 27.763 -2.676 -33.973 1.00 91.38 385 ALA A C 1
ATOM 3041 O O . ALA A 1 385 ? 28.328 -3.530 -34.656 1.00 91.38 385 ALA A O 1
ATOM 3042 N N . GLN A 1 386 ? 28.473 -1.853 -33.189 1.00 89.62 386 GLN A N 1
ATOM 3043 C CA . GLN A 1 386 ? 29.931 -1.934 -33.026 1.00 89.62 386 GLN A CA 1
ATOM 3044 C C . GLN A 1 386 ? 30.377 -3.038 -32.046 1.00 89.62 386 GLN A C 1
ATOM 3046 O O . GLN A 1 386 ? 31.574 -3.191 -31.819 1.00 89.62 386 GLN A O 1
ATOM 3051 N N . ASP A 1 387 ? 29.454 -3.820 -31.479 1.00 89.31 387 ASP A N 1
ATOM 3052 C CA . ASP A 1 387 ? 29.748 -4.920 -30.547 1.00 89.31 387 ASP A CA 1
ATOM 3053 C C . ASP A 1 387 ? 29.795 -6.317 -31.198 1.00 89.31 387 ASP A C 1
ATOM 3055 O O . ASP A 1 387 ? 29.741 -7.340 -30.508 1.00 89.31 387 ASP A O 1
ATOM 3059 N N . GLY A 1 388 ? 29.926 -6.368 -32.527 1.00 87.75 388 GLY A N 1
ATOM 3060 C CA . GLY A 1 388 ? 29.947 -7.619 -33.286 1.00 87.75 388 GLY A CA 1
ATOM 3061 C C . GLY A 1 388 ? 28.559 -8.125 -33.684 1.00 87.75 388 GLY A C 1
ATOM 3062 O O . GLY A 1 388 ? 28.419 -9.311 -33.983 1.00 87.75 388 GLY A O 1
ATOM 3063 N N . GLY A 1 389 ? 27.555 -7.241 -33.707 1.00 90.19 389 GLY A N 1
ATOM 3064 C CA . GLY A 1 389 ? 26.197 -7.537 -34.168 1.00 90.19 389 GLY A CA 1
ATOM 3065 C C . GLY A 1 389 ? 25.357 -8.268 -33.125 1.00 90.19 389 GLY A C 1
ATOM 3066 O O . GLY A 1 389 ? 24.530 -9.115 -33.482 1.00 90.19 389 GLY A O 1
ATOM 3067 N N . ARG A 1 390 ? 25.600 -8.006 -31.835 1.00 95.31 390 ARG A N 1
ATOM 3068 C CA . ARG A 1 390 ? 24.764 -8.561 -30.770 1.00 95.31 390 ARG A CA 1
ATOM 3069 C C . ARG A 1 390 ? 23.425 -7.842 -30.794 1.00 95.31 390 ARG A C 1
ATOM 3071 O O . ARG A 1 390 ? 23.356 -6.623 -30.890 1.00 95.31 390 ARG A O 1
ATOM 3078 N N . ASN A 1 391 ? 22.341 -8.596 -30.653 1.00 97.69 391 ASN A N 1
ATOM 3079 C CA . ASN A 1 391 ? 21.059 -7.958 -30.381 1.00 97.69 391 ASN A CA 1
ATOM 3080 C C . ASN A 1 391 ? 21.021 -7.428 -28.939 1.00 97.69 391 ASN A C 1
ATOM 3082 O O . ASN A 1 391 ? 21.751 -7.889 -28.055 1.00 97.69 391 ASN A O 1
ATOM 3086 N N . ASP A 1 392 ? 20.122 -6.488 -28.679 1.00 98.12 392 ASP A N 1
ATOM 3087 C CA . ASP A 1 392 ? 19.983 -5.854 -27.373 1.00 98.12 392 ASP A CA 1
ATOM 3088 C C . ASP A 1 392 ? 19.655 -6.876 -26.270 1.00 98.12 392 ASP A C 1
ATOM 3090 O O . ASP A 1 392 ? 20.042 -6.689 -25.118 1.00 98.12 392 ASP A O 1
ATOM 3094 N N . LEU A 1 393 ? 18.981 -7.989 -26.591 1.00 98.00 393 LEU A N 1
ATOM 3095 C CA . LEU A 1 393 ? 18.698 -9.045 -25.610 1.00 98.00 393 LEU A CA 1
ATOM 3096 C C . LEU A 1 393 ? 20.000 -9.693 -25.132 1.00 98.00 393 LEU A C 1
ATOM 3098 O O . LEU A 1 393 ? 20.178 -9.898 -23.932 1.00 98.00 393 LEU A O 1
ATOM 3102 N N . GLN A 1 394 ? 20.934 -9.966 -26.045 1.00 97.69 394 GLN A N 1
ATOM 3103 C CA . GLN A 1 394 ? 22.263 -10.462 -25.695 1.00 97.69 394 GLN A CA 1
ATOM 3104 C C . GLN A 1 394 ? 23.040 -9.451 -24.848 1.00 97.69 394 GLN A C 1
ATOM 3106 O O . GLN A 1 394 ? 23.902 -9.877 -24.082 1.00 97.69 394 GLN A O 1
ATOM 3111 N N . VAL A 1 395 ? 22.761 -8.151 -24.964 1.00 98.12 395 VAL A N 1
ATOM 3112 C CA . VAL A 1 395 ? 23.389 -7.099 -24.151 1.00 98.12 395 VAL A CA 1
ATOM 3113 C C . VAL A 1 395 ? 22.762 -6.999 -22.761 1.00 98.12 395 VAL A C 1
ATOM 3115 O O . VAL A 1 395 ? 23.491 -6.965 -21.775 1.00 98.12 395 VAL A O 1
ATOM 3118 N N . PHE A 1 396 ? 21.433 -6.988 -22.648 1.00 98.25 396 PHE A N 1
ATOM 3119 C CA . PHE A 1 396 ? 20.748 -6.776 -21.368 1.00 98.25 396 PHE A CA 1
ATOM 3120 C C . PHE A 1 396 ? 20.671 -8.017 -20.487 1.00 98.25 396 PHE A C 1
ATOM 3122 O O . PHE A 1 396 ? 20.701 -7.890 -19.261 1.00 98.25 396 PHE A O 1
ATOM 3129 N N . LYS A 1 397 ? 20.581 -9.210 -21.082 1.00 97.69 397 LYS A N 1
ATOM 3130 C CA . LYS A 1 397 ? 20.402 -10.454 -20.328 1.00 97.69 397 LYS A CA 1
ATOM 3131 C C . LYS A 1 397 ? 21.482 -10.668 -19.251 1.00 97.69 397 LYS A C 1
ATOM 3133 O O . LYS A 1 397 ? 21.089 -10.940 -18.121 1.00 97.69 397 LYS A O 1
ATOM 3138 N N . PRO A 1 398 ? 22.792 -10.469 -19.513 1.00 98.25 398 PRO A N 1
ATOM 3139 C CA . PRO A 1 398 ? 23.817 -10.575 -18.472 1.00 98.25 398 PRO A CA 1
ATOM 3140 C C . PRO A 1 398 ? 23.565 -9.685 -17.246 1.00 98.25 398 PRO A C 1
ATOM 3142 O O . PRO A 1 398 ? 23.787 -10.129 -16.126 1.00 98.25 398 PRO A O 1
ATOM 3145 N N . TYR A 1 399 ? 23.045 -8.465 -17.428 1.00 98.62 399 TYR A N 1
ATOM 3146 C CA . TYR A 1 399 ? 22.741 -7.558 -16.314 1.00 98.62 399 TYR A CA 1
ATOM 3147 C C . TYR A 1 399 ? 21.544 -8.033 -15.482 1.00 98.62 399 TYR A C 1
ATOM 3149 O O . TYR A 1 399 ? 21.560 -7.916 -14.258 1.00 98.62 399 TYR A O 1
ATOM 3157 N N . VAL A 1 400 ? 20.513 -8.585 -16.133 1.00 98.56 400 VAL A N 1
ATOM 3158 C CA . VAL A 1 400 ? 19.360 -9.189 -15.443 1.00 98.56 400 VAL A CA 1
ATOM 3159 C C . VAL A 1 400 ? 19.792 -10.455 -14.696 1.00 98.56 400 VAL A C 1
ATOM 3161 O O . VAL A 1 400 ? 19.459 -10.618 -13.523 1.00 98.56 400 VAL A O 1
ATOM 3164 N N . ASP A 1 401 ? 20.584 -11.316 -15.340 1.00 98.50 401 ASP A N 1
ATOM 3165 C CA . ASP A 1 401 ? 21.129 -12.541 -14.745 1.00 98.50 401 ASP A CA 1
ATOM 3166 C C . ASP A 1 401 ? 21.999 -12.230 -13.518 1.00 98.50 401 ASP A C 1
ATOM 3168 O O . ASP A 1 401 ? 21.879 -12.893 -12.484 1.00 98.50 401 ASP A O 1
ATOM 3172 N N . GLU A 1 402 ? 22.857 -11.211 -13.605 1.00 98.75 402 GLU A N 1
ATOM 3173 C CA . GLU A 1 402 ? 23.733 -10.801 -12.507 1.00 98.75 402 GLU A CA 1
ATOM 3174 C C . GLU A 1 402 ? 22.941 -10.171 -11.352 1.00 98.75 402 GLU A C 1
ATOM 3176 O O . GLU A 1 402 ? 23.174 -10.517 -10.191 1.00 98.75 402 GLU A O 1
ATOM 3181 N N . ALA A 1 403 ? 21.949 -9.319 -11.642 1.00 98.75 403 ALA A N 1
ATOM 3182 C CA . ALA A 1 403 ? 21.048 -8.778 -10.623 1.00 98.75 403 ALA A CA 1
ATOM 3183 C C . ALA A 1 403 ? 20.297 -9.898 -9.884 1.00 98.75 403 ALA A C 1
ATOM 3185 O O . ALA A 1 403 ? 20.273 -9.925 -8.652 1.00 98.75 403 ALA A O 1
ATOM 3186 N N . ASN A 1 404 ? 19.743 -10.864 -10.619 1.00 98.62 404 ASN A N 1
ATOM 3187 C CA . ASN A 1 404 ? 18.998 -11.987 -10.050 1.00 98.62 404 ASN A CA 1
ATOM 3188 C C . ASN A 1 404 ? 19.899 -12.946 -9.261 1.00 98.62 404 ASN A C 1
ATOM 3190 O O . ASN A 1 404 ? 19.517 -13.406 -8.183 1.00 98.62 404 ASN A O 1
ATOM 3194 N N . SER A 1 405 ? 21.120 -13.194 -9.742 1.00 98.38 405 SER A N 1
ATOM 3195 C CA . SER A 1 405 ? 22.128 -13.974 -9.011 1.00 98.38 405 SER A CA 1
ATOM 3196 C C . SER A 1 405 ? 22.511 -13.293 -7.696 1.00 98.38 405 SER A C 1
ATOM 3198 O O . SER A 1 405 ? 22.617 -13.954 -6.661 1.00 98.38 405 SER A O 1
ATOM 3200 N N . PHE A 1 406 ? 22.652 -11.966 -7.706 1.00 98.62 406 PHE A N 1
ATOM 3201 C CA . PHE A 1 406 ? 22.944 -11.181 -6.510 1.00 98.62 406 PHE A CA 1
ATOM 3202 C C . PHE A 1 406 ? 21.784 -11.192 -5.504 1.00 98.62 406 PHE A C 1
ATOM 3204 O O . PHE A 1 406 ? 22.006 -11.414 -4.309 1.00 98.62 406 PHE A O 1
ATOM 3211 N N . ILE A 1 407 ? 20.542 -11.016 -5.973 1.00 98.69 407 ILE A N 1
ATOM 3212 C CA . ILE A 1 407 ? 19.331 -11.162 -5.151 1.00 98.69 407 ILE A CA 1
ATOM 3213 C C . ILE A 1 407 ? 19.331 -12.540 -4.484 1.00 98.69 407 ILE A C 1
ATOM 3215 O O . ILE A 1 407 ? 19.222 -12.630 -3.260 1.00 98.69 407 ILE A O 1
ATOM 3219 N N . ALA A 1 408 ? 19.509 -13.613 -5.259 1.00 97.44 408 ALA A N 1
ATOM 3220 C CA . ALA A 1 408 ? 19.490 -14.981 -4.750 1.00 97.44 408 ALA A CA 1
ATOM 3221 C C . ALA A 1 408 ? 20.581 -15.227 -3.694 1.00 97.44 408 ALA A C 1
ATOM 3223 O O . ALA A 1 408 ? 20.287 -15.753 -2.620 1.00 97.44 408 ALA A O 1
ATOM 3224 N N . ALA A 1 409 ? 21.820 -14.804 -3.956 1.00 97.88 409 ALA A N 1
ATOM 3225 C CA . ALA A 1 409 ? 22.938 -14.997 -3.034 1.00 97.88 409 ALA A CA 1
ATOM 3226 C C . ALA A 1 409 ? 22.740 -14.242 -1.707 1.00 97.88 409 ALA A C 1
ATOM 3228 O O . ALA A 1 409 ? 22.915 -14.807 -0.624 1.00 97.88 409 ALA A O 1
ATOM 3229 N N . THR A 1 410 ? 22.342 -12.970 -1.776 1.00 97.88 410 THR A N 1
ATOM 3230 C CA . THR A 1 410 ? 22.206 -12.112 -0.586 1.00 97.88 410 THR A CA 1
ATOM 3231 C C . THR A 1 410 ? 20.988 -12.465 0.266 1.00 97.88 410 THR A C 1
ATOM 3233 O O . THR A 1 410 ? 21.062 -12.426 1.494 1.00 97.88 410 THR A O 1
ATOM 3236 N N . THR A 1 411 ? 19.882 -12.871 -0.360 1.00 96.44 411 THR A N 1
ATOM 3237 C CA . THR A 1 411 ? 18.667 -13.309 0.346 1.00 96.44 411 THR A CA 1
ATOM 3238 C C . THR A 1 411 ? 18.849 -14.677 0.999 1.00 96.44 411 THR A C 1
ATOM 3240 O O . THR A 1 411 ? 18.467 -14.845 2.159 1.00 96.44 411 THR A O 1
ATOM 3243 N N . ALA A 1 412 ? 19.534 -15.615 0.333 1.00 93.31 412 ALA A N 1
ATOM 3244 C CA . ALA A 1 412 ? 19.911 -16.897 0.928 1.00 93.31 412 ALA A CA 1
ATOM 3245 C C . ALA A 1 412 ? 20.791 -16.705 2.175 1.00 93.31 412 ALA A C 1
ATOM 3247 O O . ALA A 1 412 ? 20.489 -17.265 3.229 1.00 93.31 412 ALA A O 1
ATOM 3248 N N . GLY A 1 413 ? 21.813 -15.841 2.099 1.00 87.19 413 GLY A N 1
ATOM 3249 C CA . GLY A 1 413 ? 22.650 -15.485 3.253 1.00 87.19 413 GLY A CA 1
ATOM 3250 C C . GLY A 1 413 ? 21.894 -14.776 4.389 1.00 87.19 413 GLY A C 1
ATOM 3251 O O . GLY A 1 413 ? 22.356 -14.761 5.529 1.00 87.19 413 GLY A O 1
ATOM 3252 N N . ALA A 1 414 ? 20.722 -14.210 4.099 1.00 90.62 414 ALA A N 1
ATOM 3253 C CA . ALA A 1 414 ? 19.837 -13.562 5.063 1.00 90.62 414 ALA A CA 1
ATOM 3254 C C . ALA A 1 414 ? 18.714 -14.474 5.599 1.00 90.62 414 ALA A C 1
ATOM 3256 O O . ALA A 1 414 ? 17.939 -14.025 6.443 1.00 90.62 414 ALA A O 1
ATOM 3257 N N . GLY A 1 415 ? 18.601 -15.721 5.124 1.00 91.94 415 GLY A N 1
ATOM 3258 C CA . GLY A 1 415 ? 17.500 -16.621 5.486 1.00 91.94 415 GLY A CA 1
ATOM 3259 C C . GLY A 1 415 ? 16.142 -16.207 4.901 1.00 91.94 415 GLY A C 1
ATOM 3260 O O . GLY A 1 415 ? 15.102 -16.548 5.460 1.00 91.94 415 GLY A O 1
ATOM 3261 N N . ILE A 1 416 ? 16.140 -15.460 3.794 1.00 96.44 416 ILE A N 1
ATOM 3262 C CA . ILE A 1 416 ? 14.940 -14.948 3.120 1.00 96.44 416 ILE A CA 1
ATOM 3263 C C . ILE A 1 416 ? 14.739 -15.744 1.820 1.00 96.44 416 ILE A C 1
ATOM 3265 O O . ILE A 1 416 ? 15.534 -15.605 0.895 1.00 96.44 416 ILE A O 1
ATOM 3269 N N . PRO A 1 417 ? 13.696 -16.584 1.707 1.00 96.62 417 PRO A N 1
ATOM 3270 C CA . PRO A 1 417 ? 13.378 -17.280 0.465 1.00 96.62 417 PRO A CA 1
ATOM 3271 C C . PRO A 1 417 ? 12.963 -16.325 -0.665 1.00 96.62 417 PRO A C 1
ATOM 3273 O O . PRO A 1 417 ? 12.179 -15.393 -0.452 1.00 96.62 417 PRO A O 1
ATOM 3276 N N . THR A 1 418 ? 13.435 -16.629 -1.876 1.00 98.06 418 THR A N 1
ATOM 3277 C CA . THR A 1 418 ? 13.209 -15.838 -3.096 1.00 98.06 418 THR A CA 1
ATOM 3278 C C . THR A 1 418 ? 12.394 -16.629 -4.116 1.00 98.06 418 THR A C 1
ATOM 3280 O O . THR A 1 418 ? 12.736 -17.764 -4.457 1.00 98.06 418 THR A O 1
ATOM 3283 N N . ALA A 1 419 ? 11.311 -16.029 -4.612 1.00 98.31 419 ALA A N 1
ATOM 3284 C CA . ALA A 1 419 ? 10.489 -16.576 -5.684 1.00 98.31 419 ALA A CA 1
ATOM 3285 C C . ALA A 1 419 ? 11.205 -16.420 -7.034 1.00 98.31 419 ALA A C 1
ATOM 3287 O O . ALA A 1 419 ? 11.682 -15.336 -7.363 1.00 98.31 419 ALA A O 1
ATOM 3288 N N . ARG A 1 420 ? 11.253 -17.507 -7.813 1.00 97.44 420 ARG A N 1
ATOM 3289 C CA . ARG A 1 420 ? 11.925 -17.579 -9.123 1.00 97.44 420 ARG A CA 1
ATOM 3290 C C . ARG A 1 420 ? 11.003 -17.134 -10.260 1.00 97.44 420 ARG A C 1
ATOM 3292 O O . ARG A 1 420 ? 10.564 -17.944 -11.080 1.00 97.44 420 ARG A O 1
ATOM 3299 N N . ILE A 1 421 ? 10.664 -15.854 -10.268 1.00 98.44 421 ILE A N 1
ATOM 3300 C CA . ILE A 1 421 ? 9.791 -15.204 -11.247 1.00 98.44 421 ILE A CA 1
ATOM 3301 C C . ILE A 1 421 ? 10.456 -15.089 -12.614 1.00 98.44 421 ILE A C 1
ATOM 3303 O O . ILE A 1 421 ? 9.778 -15.319 -13.612 1.00 98.44 421 ILE A O 1
ATOM 3307 N N . TYR A 1 422 ? 11.759 -14.812 -12.689 1.00 98.44 422 TYR A N 1
ATOM 3308 C CA . TYR A 1 422 ? 12.481 -14.702 -13.956 1.00 98.44 422 TYR A CA 1
ATOM 3309 C C . TYR A 1 422 ? 12.339 -15.981 -14.781 1.00 98.44 422 TYR A C 1
ATOM 3311 O O . TYR A 1 422 ? 11.893 -15.934 -15.922 1.00 98.44 422 TYR A O 1
ATOM 3319 N N . THR A 1 423 ? 12.577 -17.148 -14.178 1.00 97.56 423 THR A N 1
ATOM 3320 C CA . THR A 1 423 ? 12.328 -18.437 -14.841 1.00 97.56 423 THR A CA 1
ATOM 3321 C C . THR A 1 423 ? 10.842 -18.666 -15.127 1.00 97.56 423 THR A C 1
ATOM 3323 O O . THR A 1 423 ? 10.481 -19.180 -16.187 1.00 97.56 423 THR A O 1
ATOM 3326 N N . ALA A 1 424 ? 9.955 -18.281 -14.206 1.00 97.88 424 ALA A N 1
ATOM 3327 C CA . ALA A 1 424 ? 8.519 -18.463 -14.390 1.00 97.88 424 ALA A CA 1
ATOM 3328 C C . ALA A 1 424 ? 7.962 -17.639 -15.562 1.00 97.88 424 ALA A C 1
ATOM 3330 O O . ALA A 1 424 ? 7.059 -18.123 -16.238 1.00 97.88 424 ALA A O 1
ATOM 3331 N N . PHE A 1 425 ? 8.510 -16.451 -15.833 1.00 98.56 425 PHE A N 1
ATOM 3332 C CA . PHE A 1 425 ? 8.086 -15.541 -16.902 1.00 98.56 425 PHE A CA 1
ATOM 3333 C C . PHE A 1 425 ? 8.862 -15.768 -18.202 1.00 98.56 425 PHE A C 1
ATOM 3335 O O . PHE A 1 425 ? 8.250 -15.902 -19.260 1.00 98.56 425 PHE A O 1
ATOM 3342 N N . ASN A 1 426 ? 10.187 -15.868 -18.124 1.00 98.44 426 ASN A N 1
ATOM 3343 C CA . ASN A 1 426 ? 11.098 -15.889 -19.270 1.00 98.44 426 ASN A CA 1
ATOM 3344 C C . ASN A 1 426 ? 11.665 -17.280 -19.604 1.00 98.44 426 ASN A C 1
ATOM 3346 O O . ASN A 1 426 ? 12.539 -17.396 -20.461 1.00 98.44 426 ASN A O 1
ATOM 3350 N N . GLY A 1 427 ? 11.185 -18.334 -18.942 1.00 97.56 427 GLY A N 1
ATOM 3351 C CA . GLY A 1 427 ? 11.627 -19.706 -19.181 1.00 97.56 427 GLY A CA 1
ATOM 3352 C C . GLY A 1 427 ? 12.983 -20.037 -18.541 1.00 97.56 427 GLY A C 1
ATOM 3353 O O . GLY A 1 427 ? 13.640 -19.163 -17.969 1.00 97.56 427 GLY A O 1
ATOM 3354 N N . PRO A 1 428 ? 13.436 -21.303 -18.611 1.00 95.19 428 PRO A N 1
ATOM 3355 C CA . PRO A 1 428 ? 14.675 -21.763 -17.968 1.00 95.19 428 PRO A CA 1
ATOM 3356 C C . PRO A 1 428 ? 15.928 -21.018 -18.429 1.00 95.19 428 PRO A C 1
ATOM 3358 O O . PRO A 1 428 ? 16.850 -20.812 -17.644 1.00 95.19 428 PRO A O 1
ATOM 3361 N N . SER A 1 429 ? 15.945 -20.607 -19.696 1.00 93.50 429 SER A N 1
ATOM 3362 C CA . SER A 1 429 ? 17.055 -19.879 -20.309 1.00 93.50 429 SER A CA 1
ATOM 3363 C C . SER A 1 429 ? 16.920 -18.363 -20.183 1.00 93.50 429 SER A C 1
ATOM 3365 O O . SER A 1 429 ? 17.878 -17.658 -20.488 1.00 93.50 429 SER A O 1
ATOM 3367 N N . GLY A 1 430 ? 15.781 -17.851 -19.703 1.00 94.44 430 GLY A N 1
ATOM 3368 C CA . GLY A 1 430 ? 15.558 -16.420 -19.500 1.00 94.44 430 GLY A CA 1
ATOM 3369 C C . GLY A 1 430 ? 15.345 -15.619 -20.789 1.00 94.44 430 GLY A C 1
ATOM 3370 O O . GLY A 1 430 ? 15.540 -14.404 -20.791 1.00 94.44 430 GLY A O 1
ATOM 3371 N N . ASP A 1 431 ? 14.989 -16.284 -21.886 1.00 95.44 431 ASP A N 1
ATOM 3372 C CA . ASP A 1 431 ? 14.906 -15.702 -23.224 1.00 95.44 431 ASP A CA 1
ATOM 3373 C C . ASP A 1 431 ? 13.564 -15.972 -23.938 1.00 95.44 431 ASP A C 1
ATOM 3375 O O . ASP A 1 431 ? 13.394 -15.600 -25.104 1.00 95.44 431 ASP A O 1
ATOM 3379 N N . GLU A 1 432 ? 12.589 -16.557 -23.238 1.00 97.94 432 GLU A N 1
ATOM 3380 C CA . GLU A 1 432 ? 11.198 -16.641 -23.686 1.00 97.94 432 GLU A CA 1
ATOM 3381 C C . GLU A 1 432 ? 10.467 -15.314 -23.431 1.00 97.94 432 GLU A C 1
ATOM 3383 O O . GLU A 1 432 ? 10.695 -14.633 -22.426 1.00 97.94 432 GLU A O 1
ATOM 3388 N N . ASP A 1 433 ? 9.575 -14.936 -24.352 1.00 97.81 433 ASP A N 1
ATOM 3389 C CA . ASP A 1 433 ? 8.812 -13.689 -24.269 1.00 97.81 433 ASP A CA 1
ATOM 3390 C C . ASP A 1 433 ? 7.591 -13.841 -23.341 1.00 97.81 433 ASP A C 1
ATOM 3392 O O . ASP A 1 433 ? 6.652 -14.572 -23.679 1.00 97.81 433 ASP A O 1
ATOM 3396 N N . PRO A 1 434 ? 7.539 -13.138 -22.194 1.00 97.81 434 PRO A N 1
ATOM 3397 C CA . PRO A 1 434 ? 6.432 -13.262 -21.254 1.00 97.81 434 PRO A CA 1
ATOM 3398 C C . PRO A 1 434 ? 5.133 -12.641 -21.791 1.00 97.81 434 PRO A C 1
ATOM 3400 O O . PRO A 1 434 ? 4.051 -13.010 -21.326 1.00 97.81 434 PRO A O 1
ATOM 3403 N N . ILE A 1 435 ? 5.202 -11.758 -22.799 1.00 97.38 435 ILE A N 1
ATOM 3404 C CA . ILE A 1 435 ? 4.012 -11.257 -23.508 1.00 97.38 435 ILE A CA 1
ATOM 3405 C C . ILE A 1 435 ? 3.342 -12.405 -24.269 1.00 97.38 435 ILE A C 1
ATOM 3407 O O . ILE A 1 435 ? 2.130 -12.585 -24.165 1.00 97.38 435 ILE A O 1
ATOM 3411 N N . ALA A 1 436 ? 4.120 -13.232 -24.976 1.00 96.44 436 ALA A N 1
ATOM 3412 C CA . ALA A 1 436 ? 3.600 -14.387 -25.714 1.00 96.44 436 ALA A CA 1
ATOM 3413 C C . ALA A 1 436 ? 2.961 -15.443 -24.793 1.00 96.44 436 ALA A C 1
ATOM 3415 O O . ALA A 1 436 ? 2.096 -16.204 -25.221 1.00 96.44 436 ALA A O 1
ATOM 3416 N N . ARG A 1 437 ? 3.348 -15.455 -23.513 1.00 95.44 437 ARG A N 1
ATOM 3417 C CA . ARG A 1 437 ? 2.764 -16.310 -22.468 1.00 95.44 437 ARG A CA 1
ATOM 3418 C C . ARG A 1 437 ? 1.510 -15.709 -21.825 1.00 95.44 437 ARG A C 1
ATOM 3420 O O . ARG A 1 437 ? 0.905 -16.341 -20.965 1.00 95.44 437 ARG A O 1
ATOM 3427 N N . GLY A 1 438 ? 1.117 -14.500 -22.228 1.00 96.88 438 GLY A N 1
ATOM 3428 C CA . GLY A 1 438 ? -0.033 -13.779 -21.683 1.00 96.88 438 GLY A CA 1
ATOM 3429 C C . GLY A 1 438 ? 0.200 -13.218 -20.280 1.00 96.88 438 GLY A C 1
ATOM 3430 O O . GLY A 1 438 ? -0.762 -12.859 -19.602 1.00 96.88 438 GLY A O 1
ATOM 3431 N N . TYR A 1 439 ? 1.452 -13.150 -19.817 1.00 98.31 439 TYR A N 1
ATOM 3432 C CA . TYR A 1 439 ? 1.787 -12.723 -18.454 1.00 98.31 439 TYR A CA 1
ATOM 3433 C C . TYR A 1 439 ? 2.026 -11.226 -18.321 1.00 98.31 439 TYR A C 1
ATOM 3435 O O . TYR A 1 439 ? 2.115 -10.742 -17.198 1.00 98.31 439 TYR A O 1
ATOM 3443 N N . ILE A 1 440 ? 2.106 -10.497 -19.432 1.00 97.75 440 ILE A N 1
ATOM 3444 C CA . ILE A 1 440 ? 2.307 -9.048 -19.474 1.00 97.75 440 ILE A CA 1
ATOM 3445 C C . ILE A 1 440 ? 1.059 -8.384 -20.061 1.00 97.75 440 ILE A C 1
ATOM 3447 O O . ILE A 1 440 ? 0.448 -8.901 -20.997 1.00 97.75 440 ILE A O 1
ATOM 3451 N N . SER A 1 441 ? 0.671 -7.257 -19.474 1.00 93.38 441 SER A N 1
ATOM 3452 C CA . SER A 1 441 ? -0.455 -6.418 -19.874 1.00 93.38 441 SER A CA 1
ATOM 3453 C C . SER A 1 441 ? -0.199 -5.700 -21.204 1.00 93.38 441 SER A C 1
ATOM 3455 O O . SER A 1 441 ? 0.894 -5.729 -21.768 1.00 93.38 441 SER A O 1
ATOM 3457 N N . ALA A 1 442 ? -1.229 -5.021 -21.715 1.00 91.50 442 ALA A N 1
ATOM 3458 C CA . ALA A 1 442 ? -1.179 -4.321 -23.002 1.00 91.50 442 ALA A CA 1
ATOM 3459 C C . ALA A 1 442 ? -0.123 -3.200 -23.077 1.00 91.50 442 ALA A C 1
ATOM 3461 O O . ALA A 1 442 ? 0.238 -2.772 -24.169 1.00 91.50 442 ALA A O 1
ATOM 3462 N N . ASP A 1 443 ? 0.388 -2.736 -21.936 1.00 93.12 443 ASP A N 1
ATOM 3463 C CA . ASP A 1 443 ? 1.460 -1.743 -21.869 1.00 93.12 443 ASP A CA 1
ATOM 3464 C C . ASP A 1 443 ? 2.859 -2.324 -22.161 1.00 93.12 443 ASP A C 1
ATOM 3466 O O . ASP A 1 443 ? 3.829 -1.574 -22.272 1.00 93.12 443 ASP A O 1
ATOM 3470 N N . GLY A 1 444 ? 2.973 -3.651 -22.290 1.00 93.31 444 GLY A N 1
ATOM 3471 C CA . GLY A 1 444 ? 4.220 -4.341 -22.613 1.00 93.31 444 GLY A CA 1
ATOM 3472 C C . GLY A 1 444 ? 5.263 -4.317 -21.493 1.00 93.31 444 GLY A C 1
ATOM 3473 O O . GLY A 1 444 ? 6.439 -4.554 -21.770 1.00 93.31 444 GLY A O 1
ATOM 3474 N N . LEU A 1 445 ? 4.867 -4.018 -20.252 1.00 93.88 445 LEU A N 1
ATOM 3475 C CA . LEU A 1 445 ? 5.775 -3.894 -19.107 1.00 93.88 445 LEU A CA 1
ATOM 3476 C C . LEU A 1 445 ? 5.229 -4.582 -17.856 1.00 93.88 445 LEU A C 1
ATOM 3478 O O . LEU A 1 445 ? 5.921 -5.413 -17.256 1.00 93.88 445 LEU A O 1
ATOM 3482 N N . HIS A 1 446 ? 4.021 -4.214 -17.433 1.00 97.38 446 HIS A N 1
ATOM 3483 C CA . HIS A 1 446 ? 3.477 -4.682 -16.164 1.00 97.38 446 HIS A CA 1
ATOM 3484 C C . HIS A 1 446 ? 2.793 -6.037 -16.329 1.00 97.38 446 HIS A C 1
ATOM 3486 O O . HIS A 1 446 ? 2.286 -6.338 -17.412 1.00 97.38 446 HIS A O 1
ATOM 3492 N N . PRO A 1 447 ? 2.752 -6.879 -15.285 1.00 97.19 447 PRO A N 1
ATOM 3493 C CA . PRO A 1 447 ? 2.098 -8.169 -15.396 1.00 97.19 447 PRO A CA 1
ATOM 3494 C C . PRO A 1 447 ? 0.597 -8.021 -15.682 1.00 97.19 447 PRO A C 1
ATOM 3496 O O . PRO A 1 447 ? -0.047 -7.057 -15.272 1.00 97.19 447 PRO A O 1
ATOM 3499 N N . SER A 1 448 ? 0.026 -8.982 -16.399 1.00 96.50 448 SER A N 1
ATOM 3500 C CA . SER A 1 448 ? -1.426 -9.146 -16.524 1.00 96.50 448 SER A CA 1
ATOM 3501 C C . SER A 1 448 ? -2.002 -9.788 -15.259 1.00 96.50 448 SER A C 1
ATOM 3503 O O . SER A 1 448 ? -1.255 -10.227 -14.380 1.00 96.50 448 SER A O 1
ATOM 3505 N N . ASP A 1 449 ? -3.325 -9.948 -15.170 1.00 94.06 449 ASP A N 1
ATOM 3506 C CA . ASP A 1 449 ? -3.924 -10.766 -14.105 1.00 94.06 449 ASP A CA 1
ATOM 3507 C C . ASP A 1 449 ? -3.341 -12.188 -14.061 1.00 94.06 449 ASP A C 1
ATOM 3509 O O . ASP A 1 449 ? -3.081 -12.708 -12.975 1.00 94.06 449 ASP A O 1
ATOM 3513 N N . ALA A 1 450 ? -3.068 -12.798 -15.222 1.00 96.62 450 ALA A N 1
ATOM 3514 C CA . ALA A 1 450 ? -2.414 -14.104 -15.297 1.00 96.62 450 ALA A CA 1
ATOM 3515 C C . ALA A 1 450 ? -0.967 -14.043 -14.780 1.00 96.62 450 ALA A C 1
ATOM 3517 O O . ALA A 1 450 ? -0.551 -14.908 -14.010 1.00 96.62 450 ALA A O 1
ATOM 3518 N N . GLY A 1 451 ? -0.223 -12.986 -15.116 1.00 97.88 451 GLY A N 1
ATOM 3519 C CA . GLY A 1 451 ? 1.107 -12.747 -14.554 1.00 97.88 451 GLY A CA 1
ATOM 3520 C C . GLY A 1 451 ? 1.080 -12.594 -13.028 1.00 97.88 451 GLY A C 1
ATOM 3521 O O . GLY A 1 451 ? 1.881 -13.208 -12.326 1.00 97.88 451 GLY A O 1
ATOM 3522 N N . HIS A 1 452 ? 0.112 -11.854 -12.482 1.00 98.38 452 HIS A N 1
ATOM 3523 C CA . HIS A 1 452 ? -0.053 -11.703 -11.033 1.00 98.38 452 HIS A CA 1
ATOM 3524 C C . HIS A 1 452 ? -0.464 -12.995 -10.317 1.00 98.38 452 HIS A C 1
ATOM 3526 O O . HIS A 1 452 ? -0.113 -13.168 -9.147 1.00 98.38 452 HIS A O 1
ATOM 3532 N N . VAL A 1 453 ? -1.158 -13.918 -10.992 1.00 97.94 453 VAL A N 1
ATOM 3533 C CA . VAL A 1 453 ? -1.378 -15.281 -10.478 1.00 97.94 453 VAL A CA 1
ATOM 3534 C C . VAL A 1 453 ? -0.048 -16.020 -10.336 1.00 97.94 453 VAL A C 1
ATOM 3536 O O . VAL A 1 453 ? 0.216 -16.558 -9.262 1.00 97.94 453 VAL A O 1
ATOM 3539 N N . VAL A 1 454 ? 0.811 -15.986 -11.359 1.00 98.56 454 VAL A N 1
ATOM 3540 C CA . VAL A 1 454 ? 2.137 -16.632 -11.323 1.00 98.56 454 VAL A CA 1
ATOM 3541 C C . VAL A 1 454 ? 3.002 -16.058 -10.197 1.00 98.56 454 VAL A C 1
ATOM 3543 O O . VAL A 1 454 ? 3.593 -16.820 -9.432 1.00 98.56 454 VAL A O 1
ATOM 3546 N N . LEU A 1 455 ? 3.025 -14.729 -10.039 1.00 98.62 455 LEU A N 1
ATOM 3547 C CA . LEU A 1 455 ? 3.738 -14.056 -8.944 1.00 98.62 455 LEU A CA 1
ATOM 3548 C C . LEU A 1 455 ? 3.280 -14.558 -7.565 1.00 98.62 455 LEU A C 1
ATOM 3550 O O . LEU A 1 455 ? 4.102 -14.916 -6.720 1.00 98.62 455 LEU A O 1
ATOM 3554 N N . ALA A 1 456 ? 1.965 -14.602 -7.335 1.00 98.31 456 ALA A N 1
ATOM 3555 C CA . ALA A 1 456 ? 1.401 -15.011 -6.052 1.00 98.31 456 ALA A CA 1
ATOM 3556 C C . ALA A 1 456 ? 1.648 -16.496 -5.751 1.00 98.31 456 ALA A C 1
ATOM 3558 O O . ALA A 1 456 ? 2.025 -16.831 -4.631 1.00 98.31 456 ALA A O 1
ATOM 3559 N N . GLN A 1 457 ? 1.486 -17.371 -6.748 1.00 98.00 457 GLN A N 1
ATOM 3560 C CA . GLN A 1 457 ? 1.738 -18.810 -6.613 1.00 98.00 457 GLN A CA 1
ATOM 3561 C C . GLN A 1 457 ? 3.207 -19.105 -6.308 1.00 98.00 457 GLN A C 1
ATOM 3563 O O . GLN A 1 457 ? 3.507 -19.948 -5.466 1.00 98.00 457 GLN A O 1
ATOM 3568 N N . ALA A 1 458 ? 4.131 -18.393 -6.955 1.00 98.38 458 ALA A N 1
ATOM 3569 C CA . ALA A 1 458 ? 5.555 -18.566 -6.703 1.00 98.38 458 ALA A CA 1
ATOM 3570 C C . ALA A 1 458 ? 5.951 -18.140 -5.279 1.00 98.38 458 ALA A C 1
ATOM 3572 O O . ALA A 1 458 ? 6.818 -18.776 -4.685 1.00 98.38 458 ALA A O 1
ATOM 3573 N N . LEU A 1 459 ? 5.313 -17.106 -4.717 1.00 98.31 459 LEU A N 1
ATOM 3574 C CA . LEU A 1 459 ? 5.504 -16.713 -3.317 1.00 98.31 459 LEU A CA 1
ATOM 3575 C C . LEU A 1 459 ? 4.870 -17.714 -2.339 1.00 98.31 459 LEU A C 1
ATOM 3577 O O . LEU A 1 459 ? 5.510 -18.082 -1.355 1.00 98.31 459 LEU A O 1
ATOM 3581 N N . ASP A 1 460 ? 3.642 -18.165 -2.605 1.00 97.50 460 ASP A N 1
ATOM 3582 C CA . ASP A 1 460 ? 2.923 -19.161 -1.793 1.00 97.50 460 ASP A CA 1
ATOM 3583 C C . ASP A 1 460 ? 3.698 -20.486 -1.697 1.00 97.50 460 ASP A C 1
ATOM 3585 O O . ASP A 1 460 ? 3.871 -21.047 -0.614 1.00 97.50 460 ASP A O 1
ATOM 3589 N N . ALA A 1 461 ? 4.308 -20.920 -2.804 1.00 97.50 461 ALA A N 1
ATOM 3590 C CA . ALA A 1 461 ? 5.138 -22.123 -2.857 1.00 97.50 461 ALA A CA 1
ATOM 3591 C 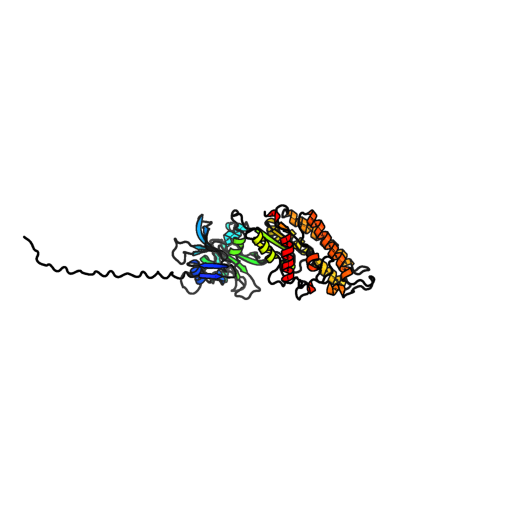C . ALA A 1 461 ? 6.362 -22.092 -1.915 1.00 97.50 461 ALA A C 1
ATOM 3593 O O . ALA A 1 461 ? 6.906 -23.147 -1.585 1.00 97.50 461 ALA A O 1
ATOM 3594 N N . LEU A 1 462 ? 6.795 -20.914 -1.447 1.00 96.62 462 LEU A N 1
ATOM 3595 C CA . LEU A 1 462 ? 7.882 -20.774 -0.465 1.00 96.62 462 LEU A CA 1
ATOM 3596 C C . LEU A 1 462 ? 7.426 -21.084 0.973 1.00 96.62 462 LEU A C 1
ATOM 3598 O O . LEU A 1 462 ? 8.253 -21.155 1.888 1.00 96.62 462 LEU A O 1
ATOM 3602 N N . GLY A 1 463 ? 6.119 -21.245 1.188 1.00 94.44 463 GLY A N 1
ATOM 3603 C CA . GLY A 1 463 ? 5.506 -21.621 2.453 1.00 94.44 463 GLY A CA 1
ATOM 3604 C C . GLY A 1 463 ? 5.618 -20.572 3.564 1.00 94.44 463 GLY A C 1
ATOM 3605 O O . GLY A 1 463 ? 6.260 -19.527 3.443 1.00 94.44 463 GLY A O 1
ATOM 3606 N N . TYR A 1 464 ? 5.014 -20.904 4.707 1.00 93.88 464 TYR A N 1
ATOM 3607 C CA . TYR A 1 464 ? 4.758 -19.982 5.821 1.00 93.88 464 TYR A CA 1
ATOM 3608 C C . TYR A 1 464 ? 5.437 -20.394 7.136 1.00 93.88 464 TYR A C 1
ATOM 3610 O O . TYR A 1 464 ? 4.904 -20.121 8.204 1.00 93.88 464 TYR A O 1
ATOM 3618 N N . GLY A 1 465 ? 6.582 -21.087 7.069 1.00 83.06 465 GLY A N 1
ATOM 3619 C CA . GLY A 1 465 ? 7.246 -21.738 8.216 1.00 83.06 465 GLY A CA 1
ATOM 3620 C C . GLY A 1 465 ? 7.223 -20.956 9.543 1.00 83.06 465 GLY A C 1
ATOM 3621 O O . GLY A 1 465 ? 6.736 -21.510 10.522 1.00 83.06 465 GLY A O 1
ATOM 3622 N N . PRO A 1 466 ? 7.638 -19.675 9.575 1.00 84.94 466 PRO A N 1
ATOM 3623 C CA . PRO A 1 466 ? 7.601 -18.836 10.783 1.00 84.94 466 PRO A CA 1
ATOM 3624 C C . PRO A 1 466 ? 6.224 -18.596 11.438 1.00 84.94 466 PRO A C 1
ATOM 3626 O O . PRO A 1 466 ? 6.162 -17.983 12.500 1.00 84.94 466 PRO A O 1
ATOM 3629 N N . LEU A 1 467 ? 5.117 -19.002 10.808 1.00 79.94 467 LEU A N 1
ATOM 3630 C CA . LEU A 1 467 ? 3.752 -18.870 11.342 1.00 79.94 467 LEU A CA 1
ATOM 3631 C C . LEU A 1 467 ? 3.157 -20.185 11.855 1.00 79.94 467 LEU A C 1
ATOM 3633 O O . LEU A 1 467 ? 2.013 -20.156 12.318 1.00 79.94 467 LEU A O 1
ATOM 3637 N N . LYS A 1 468 ? 3.867 -21.307 11.694 1.00 63.31 468 LYS A N 1
ATOM 3638 C CA . LYS A 1 468 ? 3.403 -22.640 12.093 1.00 63.31 468 LYS A CA 1
ATOM 3639 C C . LYS A 1 468 ? 3.662 -22.936 13.561 1.00 63.31 468 LYS A C 1
ATOM 3641 O O . LYS A 1 468 ? 4.698 -22.467 14.080 1.00 63.31 468 LYS A O 1
#

InterPro domains:
  IPR013830 SGNH hydrolase-type esterase domain [PF13472] (240-452)
  IPR036514 SGNH hydrolase superfamily [G3DSA:3.40.50.1110] (238-463)
  IPR051532 Diverse Ester Hydrolysis Enzymes [PTHR30383] (212-460)

Sequence (468 aa):
MIRRSAALVLSLLVLWPAWSTSPAAAQDVPRACFAETGQCIEGRFHTYWNGNGGLPVFGFPITPERGEPNRDTNQTYPTQWFERNRFERHAENAAPYDVLLGRLGDDRLRQLGRNWQAEPRESGPRADCRWFDQTGHNVCNQSGALGFKTYWETHGLEFDGGAGVSTDESLALFGLPLTEPRTETNAAGDAVLTQWFERARFEWHPDKPDQFKVLLGLLGAELQQTSGGPPAASAIEYTALGDSLATGILAQKGYVLRYKDALQAATRRNVTLTNLARNGWTSTSLLQAIRSDQVFRTAITRAKVITFNVGGNDLREARLRYKSRSCGGADNQDCLRATLTQFQSNWSEILRELRALRDPGVTVMRTMDIYHPYVRQDRAADTWAQDGGRNDLQVFKPYVDEANSFIAATTAGAGIPTARIYTAFNGPSGDEDPIARGYISADGLHPSDAGHVVLAQALDALGYGPLK